Protein AF-A0AA41ALU1-F1 (afdb_monomer)

Sequence (475 aa):
MFINKVLGGDEISDINATGQFIKVMSCESSVRLRVFNDAELILDTEARAGFDVQTSKPFKLIQVVSETPQRIEFWVSEHKLTYDALSKKPSKAKSFLAEYYGGGQKILPFDSSQSKVKISPSFDCVYGGEGVDFDSGFNLAAGDVYIHESAAPLYIKSRIPKEYKLIAGAASIENETSTVISTAFSGLWVNGNYAYIKIKEFQNTKVFNLETAEIYNGFINDSMCIHEGVVTALTTSSSGFELTSFTDDMSQELSKVSFFTPDFKATKIVSAKGYVFVFGEDAESGASRLLKVEDNSLIDVDLGAISGAKVVRYVHYSEESEKFFAYTGSEMLICPFDFSSVQSMVVSDGLLDCLAIETSSYISFSTASRKALIINKATSQRYEPPFTKYYQGYVKDNQSILVNDDGVYESGDLIAYSKVADIDDIFSGDKTAGFFYGEDFVFLARDRNRFSLLKIPRQADLTPKGVVKVLKESY

Structure (mmCIF, N/CA/C/O backbone):
data_AF-A0AA41ALU1-F1
#
_entry.id   AF-A0AA41ALU1-F1
#
loop_
_atom_site.group_PDB
_atom_site.id
_atom_site.type_symbol
_atom_site.label_atom_id
_atom_site.label_alt_id
_atom_site.label_comp_id
_atom_site.label_asym_id
_atom_site.label_entity_id
_atom_site.label_seq_id
_atom_site.pdbx_PDB_ins_code
_atom_site.Cartn_x
_atom_site.Cartn_y
_atom_site.Cartn_z
_atom_site.occupancy
_atom_site.B_iso_or_equiv
_atom_site.auth_seq_id
_atom_site.auth_comp_id
_atom_site.auth_asym_id
_atom_site.auth_atom_id
_atom_site.pdbx_PDB_model_num
ATOM 1 N N . MET A 1 1 ? -17.863 -28.023 32.698 1.00 87.06 1 MET A N 1
ATOM 2 C CA . MET A 1 1 ? -16.994 -28.460 31.591 1.00 87.06 1 MET A CA 1
ATOM 3 C C . MET A 1 1 ? -17.405 -27.708 30.343 1.00 87.06 1 MET A C 1
ATOM 5 O O . MET A 1 1 ? -18.575 -27.757 29.983 1.00 87.06 1 MET A O 1
ATOM 9 N N . PHE A 1 2 ? -16.465 -26.998 29.724 1.00 89.94 2 PHE A N 1
ATOM 10 C CA . PHE A 1 2 ? -16.671 -26.383 28.415 1.00 89.94 2 PHE A CA 1
ATOM 11 C C . PHE A 1 2 ? -16.334 -27.397 27.322 1.00 89.94 2 PHE A C 1
ATOM 13 O O . PHE A 1 2 ? -15.322 -28.093 27.429 1.00 89.94 2 PHE A O 1
ATOM 20 N N . ILE A 1 3 ? -17.187 -27.502 26.307 1.00 91.94 3 ILE A N 1
ATOM 21 C CA . ILE A 1 3 ? -17.075 -28.491 25.236 1.00 91.94 3 ILE A CA 1
ATOM 22 C C . ILE A 1 3 ? -17.222 -27.765 23.904 1.00 91.94 3 ILE A C 1
ATOM 24 O O . ILE A 1 3 ? -18.205 -27.062 23.693 1.00 91.94 3 ILE A O 1
ATOM 28 N N . ASN A 1 4 ? -16.249 -27.960 23.015 1.00 93.75 4 ASN A N 1
ATOM 29 C CA . ASN A 1 4 ? -16.260 -27.441 21.653 1.00 93.75 4 ASN A CA 1
ATOM 30 C C . ASN A 1 4 ? -16.227 -28.620 20.684 1.00 93.75 4 ASN A C 1
ATOM 32 O O . ASN A 1 4 ? -15.365 -29.494 20.812 1.00 93.75 4 ASN A O 1
ATOM 36 N N . LYS A 1 5 ? -17.171 -28.667 19.748 1.00 91.62 5 LYS A N 1
ATOM 37 C CA . LYS A 1 5 ? -17.275 -29.763 18.787 1.00 91.62 5 LYS A CA 1
ATOM 38 C C . LYS A 1 5 ? -17.622 -29.207 17.410 1.00 91.62 5 LYS A C 1
ATOM 40 O O . LYS A 1 5 ? -18.387 -28.258 17.283 1.00 91.62 5 LYS A O 1
ATOM 45 N N . VAL A 1 6 ? -17.041 -29.807 16.380 1.00 92.69 6 VAL A N 1
ATOM 46 C CA . VAL A 1 6 ? -17.445 -29.601 14.988 1.00 92.69 6 VAL A CA 1
ATOM 47 C C . VAL A 1 6 ? -18.290 -30.804 14.598 1.00 92.69 6 VAL A C 1
ATOM 49 O O . VAL A 1 6 ? -17.855 -31.937 14.815 1.00 92.69 6 VAL A O 1
ATOM 52 N N . LEU A 1 7 ? -19.496 -30.557 14.096 1.00 90.75 7 LEU A N 1
ATOM 53 C CA . LEU A 1 7 ? -20.401 -31.595 13.607 1.00 90.75 7 LEU A CA 1
ATOM 54 C C . LEU A 1 7 ? -20.382 -31.623 12.083 1.00 90.75 7 LEU A C 1
ATOM 56 O O . LEU A 1 7 ? -20.476 -30.566 11.455 1.00 90.75 7 LEU A O 1
ATOM 60 N N . GLY A 1 8 ? -20.315 -32.821 11.502 1.00 84.62 8 GLY A N 1
ATOM 61 C CA . GLY A 1 8 ? -20.790 -33.053 10.143 1.00 84.62 8 GLY A CA 1
ATOM 62 C C . GLY A 1 8 ? -22.321 -32.989 10.086 1.00 84.62 8 GLY A C 1
ATOM 63 O O . GLY A 1 8 ? -22.997 -33.231 11.087 1.00 84.62 8 GLY A O 1
ATOM 64 N N . GLY A 1 9 ? -22.877 -32.641 8.924 1.00 86.75 9 GLY A N 1
ATOM 65 C CA . GLY A 1 9 ? -24.324 -32.730 8.701 1.00 86.75 9 GLY A CA 1
ATOM 66 C C . GLY A 1 9 ? -24.803 -34.177 8.850 1.00 86.75 9 GLY A C 1
ATOM 67 O O . GLY A 1 9 ? -24.145 -35.096 8.365 1.00 86.75 9 GLY A O 1
ATOM 68 N N . ASP A 1 10 ? -25.908 -34.364 9.565 1.00 88.25 10 ASP A N 1
ATOM 69 C CA . ASP A 1 10 ? -26.536 -35.635 9.944 1.00 88.25 10 ASP A CA 1
ATOM 70 C C . ASP A 1 10 ? -25.642 -36.620 10.725 1.00 88.25 10 ASP A C 1
ATOM 72 O O . ASP A 1 10 ? -26.010 -37.778 10.943 1.00 88.25 10 ASP A O 1
ATOM 76 N N . GLU A 1 11 ? -24.480 -36.173 11.208 1.00 88.94 11 GLU A N 1
ATOM 77 C CA . GLU A 1 11 ? -23.576 -36.995 12.007 1.00 88.94 11 GLU A CA 1
ATOM 78 C C . GLU A 1 11 ? -24.002 -37.002 13.482 1.00 88.94 11 GLU A C 1
ATOM 80 O O . GLU A 1 11 ? -24.252 -35.957 14.091 1.00 88.94 11 GLU A O 1
ATOM 85 N N . ILE A 1 12 ? -24.056 -38.195 14.081 1.00 92.56 12 ILE A N 1
ATOM 86 C CA . ILE A 1 12 ? -24.274 -38.347 15.521 1.00 92.56 12 ILE A CA 1
ATOM 87 C C . ILE A 1 12 ? -22.924 -38.254 16.225 1.00 92.56 12 ILE A C 1
ATOM 89 O O . ILE A 1 12 ? -22.074 -39.129 16.069 1.00 92.56 12 ILE A O 1
ATOM 93 N N . SER A 1 13 ? -22.746 -37.220 17.046 1.00 93.56 13 SER A N 1
ATOM 94 C CA . SER A 1 13 ? -21.573 -37.093 17.907 1.00 93.56 13 SER A CA 1
ATOM 95 C C . SER A 1 13 ? -21.919 -37.405 19.357 1.00 93.56 13 SER A C 1
ATOM 97 O O . SER A 1 13 ? -22.680 -36.675 19.996 1.00 93.56 13 SER A O 1
ATOM 99 N N . ASP A 1 14 ? -21.237 -38.406 19.905 1.00 94.50 14 ASP A N 1
ATOM 100 C CA . ASP A 1 14 ? -21.291 -38.764 21.320 1.00 94.50 14 ASP A CA 1
ATOM 101 C C . ASP A 1 14 ? -20.280 -37.950 22.141 1.00 94.50 14 ASP A C 1
ATOM 103 O O . ASP A 1 14 ? -19.116 -37.771 21.762 1.00 94.50 14 ASP A O 1
ATOM 107 N N . ILE A 1 15 ? -20.733 -37.442 23.285 1.00 93.75 15 ILE A N 1
ATOM 108 C CA . ILE A 1 15 ? -19.958 -36.615 24.207 1.00 93.75 15 ILE A CA 1
ATOM 109 C C . ILE A 1 15 ? -20.116 -37.190 25.616 1.00 93.75 15 ILE A C 1
ATOM 111 O O . ILE A 1 15 ? -21.162 -37.048 26.252 1.00 93.75 15 ILE A O 1
ATOM 115 N N . ASN A 1 16 ? -19.054 -37.820 26.118 1.00 93.69 16 ASN A N 1
ATOM 116 C CA . ASN A 1 16 ? -18.999 -38.336 27.485 1.00 93.69 16 ASN A CA 1
ATOM 117 C C . ASN A 1 16 ? -18.791 -37.176 28.465 1.00 93.69 16 ASN A C 1
ATOM 119 O O . ASN A 1 16 ? -17.679 -36.663 28.603 1.00 93.69 16 ASN A O 1
ATOM 123 N N . ALA A 1 17 ? -19.865 -36.751 29.126 1.00 91.94 17 ALA A N 1
ATOM 124 C CA . ALA A 1 17 ? -19.844 -35.664 30.093 1.00 91.94 17 ALA A CA 1
ATOM 125 C C . ALA A 1 17 ? -20.865 -35.921 31.204 1.00 91.94 17 ALA A C 1
ATOM 127 O O . ALA A 1 17 ? -22.029 -36.213 30.933 1.00 91.94 17 ALA A O 1
ATOM 128 N N . THR A 1 18 ? -20.429 -35.764 32.452 1.00 93.25 18 THR A N 1
ATOM 129 C CA . THR A 1 18 ? -21.299 -35.883 33.624 1.00 93.25 18 THR A CA 1
ATOM 130 C C . THR A 1 18 ? -21.861 -34.520 34.006 1.00 93.25 18 THR A C 1
ATOM 132 O O . THR A 1 18 ? -21.121 -33.536 34.093 1.00 93.25 18 THR A O 1
ATOM 135 N N . GLY A 1 19 ? -23.167 -34.446 34.246 1.00 94.19 19 GLY A N 1
ATOM 136 C CA . GLY A 1 19 ? -23.813 -33.218 34.693 1.00 94.19 19 GLY A CA 1
ATOM 137 C C . GLY A 1 19 ? -25.306 -33.385 34.938 1.00 94.19 19 GLY A C 1
ATOM 138 O O . GLY A 1 19 ? -25.859 -34.469 34.805 1.00 94.19 19 GLY A O 1
ATOM 139 N N . GLN A 1 20 ? -25.962 -32.290 35.303 1.00 95.19 20 GLN A N 1
ATOM 140 C CA . GLN A 1 20 ? -27.424 -32.174 35.362 1.00 95.19 20 GLN A CA 1
ATOM 141 C C . GLN A 1 20 ? -27.928 -30.974 34.537 1.00 95.19 20 GLN A C 1
ATOM 143 O O . GLN A 1 20 ? -29.106 -30.903 34.172 1.00 95.19 20 GLN A O 1
ATOM 148 N N . PHE A 1 21 ? -27.019 -30.062 34.189 1.00 94.19 21 PHE A N 1
ATOM 149 C CA . PHE A 1 21 ? -27.279 -28.834 33.456 1.00 94.19 21 PHE A CA 1
ATOM 150 C C . PHE A 1 21 ? -26.459 -28.795 32.171 1.00 94.19 21 PHE A C 1
ATOM 152 O O . PHE A 1 21 ? -25.265 -29.112 32.180 1.00 94.19 21 PHE A O 1
ATOM 159 N N . ILE A 1 22 ? -27.099 -28.365 31.088 1.00 93.69 22 ILE A N 1
ATOM 160 C CA . ILE A 1 22 ? -26.480 -28.145 29.781 1.00 93.69 22 ILE A CA 1
ATOM 161 C C . ILE A 1 22 ? -26.872 -26.746 29.319 1.00 93.69 22 ILE A C 1
ATOM 163 O O . ILE A 1 22 ? -28.055 -26.425 29.266 1.00 93.69 22 ILE A O 1
ATOM 167 N N . LYS A 1 23 ? -25.887 -25.924 28.967 1.00 92.75 23 LYS A N 1
ATOM 168 C CA . LYS A 1 23 ? -26.090 -24.626 28.325 1.00 92.75 23 LYS A CA 1
ATOM 169 C C . LYS A 1 23 ? -25.475 -24.653 26.941 1.00 92.75 23 LYS A C 1
ATOM 171 O O . LYS A 1 23 ? -24.273 -24.885 26.815 1.00 92.75 23 LYS A O 1
ATOM 176 N N . VAL A 1 24 ? -26.277 -24.401 25.915 1.00 91.12 24 VAL A N 1
ATOM 177 C CA . VAL A 1 24 ? -25.780 -24.217 24.550 1.00 91.12 24 VAL A CA 1
ATOM 178 C C . VAL A 1 24 ? -25.319 -22.771 24.424 1.00 91.12 24 VAL A C 1
ATOM 180 O O . VAL A 1 24 ? -26.129 -21.850 24.454 1.00 91.12 24 VAL A O 1
ATOM 183 N N . MET A 1 25 ? -24.008 -22.559 24.348 1.00 88.56 25 MET A N 1
ATOM 184 C CA . MET A 1 25 ? -23.408 -21.223 24.308 1.00 88.56 25 MET A CA 1
ATOM 185 C C . MET A 1 25 ? -23.473 -20.640 22.900 1.00 88.56 25 MET A C 1
ATOM 187 O O . MET A 1 25 ? -23.880 -19.494 22.726 1.00 88.56 25 MET A O 1
ATOM 191 N N . SER A 1 26 ? -23.100 -21.445 21.908 1.00 90.12 26 SER A N 1
ATOM 192 C CA . SER A 1 26 ? -23.048 -21.050 20.505 1.00 90.12 26 SER A CA 1
ATOM 193 C C . SER A 1 26 ? -23.346 -22.245 19.607 1.00 90.12 26 SER A C 1
ATOM 195 O O . SER A 1 26 ? -22.894 -23.360 19.877 1.00 90.12 26 SER A O 1
ATOM 197 N N . CYS A 1 27 ? -24.120 -21.997 18.559 1.00 88.00 27 CYS A N 1
ATOM 198 C CA . CYS A 1 27 ? -24.337 -22.874 17.417 1.00 88.00 27 CYS A CA 1
ATOM 199 C C . CYS A 1 27 ? -24.864 -22.009 16.261 1.00 88.00 27 CYS A C 1
ATOM 201 O O . CYS A 1 27 ? -25.543 -21.004 16.494 1.00 88.00 27 CYS A O 1
ATOM 203 N N . GLU A 1 28 ? -24.521 -22.362 15.028 1.00 86.56 28 GLU A N 1
ATOM 204 C CA . GLU A 1 28 ? -24.913 -21.623 13.821 1.00 86.56 28 GLU A CA 1
ATOM 205 C C . GLU A 1 28 ? -26.389 -21.874 13.459 1.00 86.56 28 GLU A C 1
ATOM 207 O O . GLU A 1 28 ? -27.081 -20.974 12.982 1.00 86.56 28 GLU A O 1
ATOM 212 N N . SER A 1 29 ? -26.895 -23.078 13.741 1.00 88.81 29 SER A N 1
ATOM 213 C CA . SER A 1 29 ? -28.288 -23.496 13.535 1.00 88.81 29 SER A CA 1
ATOM 214 C C . SER A 1 29 ? -28.804 -24.330 14.720 1.00 88.81 29 SER A C 1
ATOM 216 O O . SER A 1 29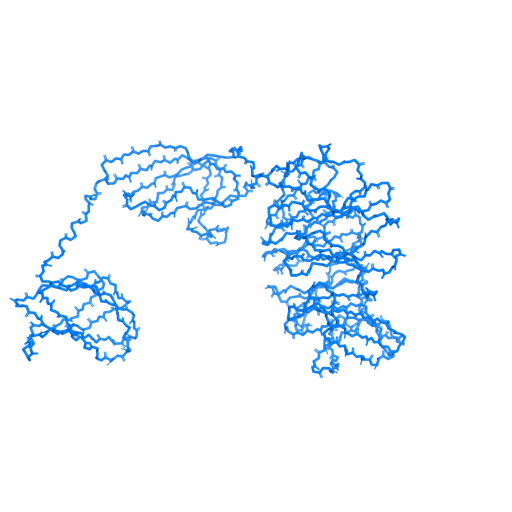 ? -28.169 -24.393 15.772 1.00 88.81 29 SER A O 1
ATOM 218 N N . SER A 1 30 ? -29.991 -24.931 14.619 1.00 91.81 30 SER A N 1
ATOM 219 C CA . SER A 1 30 ? -30.522 -25.822 15.658 1.00 91.81 30 SER A CA 1
ATOM 220 C C . SER A 1 30 ? -29.787 -27.161 15.705 1.00 91.81 30 SER A C 1
ATOM 222 O O . SER A 1 30 ? -29.365 -27.695 14.683 1.00 91.81 30 SER A O 1
ATOM 224 N N . VAL A 1 31 ? -29.688 -27.737 16.901 1.00 94.25 31 VAL A N 1
ATOM 225 C CA . VAL A 1 31 ? -29.164 -29.090 17.113 1.00 94.25 31 VAL A CA 1
ATOM 226 C C . VAL A 1 31 ? -30.166 -29.943 17.869 1.00 94.25 31 VAL A C 1
ATOM 228 O O . VAL A 1 31 ? -30.827 -29.469 18.795 1.00 94.25 31 VAL A O 1
ATOM 231 N N . ARG A 1 32 ? -30.263 -31.223 17.517 1.00 96.25 32 ARG A N 1
ATOM 232 C CA . ARG A 1 32 ? -30.999 -32.206 18.308 1.00 96.25 32 ARG A CA 1
ATOM 233 C C . ARG A 1 32 ? -30.085 -32.758 19.391 1.00 96.25 32 ARG A C 1
ATOM 235 O O . ARG A 1 32 ? -29.044 -33.343 19.102 1.00 96.25 32 ARG A O 1
ATOM 242 N N . LEU A 1 33 ? -30.493 -32.569 20.635 1.00 96.50 33 LEU A N 1
ATOM 243 C CA . LEU A 1 33 ? -29.758 -32.938 21.829 1.00 96.50 33 LEU A CA 1
ATOM 244 C C . LEU A 1 33 ? -30.483 -34.083 22.539 1.00 96.50 33 LEU A C 1
ATOM 246 O O . LEU A 1 33 ? -31.617 -33.926 22.998 1.00 96.50 33 LEU A O 1
ATOM 250 N N . ARG A 1 34 ? -29.805 -35.225 22.656 1.00 96.94 34 ARG A N 1
ATOM 251 C CA . ARG A 1 34 ? -30.262 -36.377 23.437 1.00 96.94 34 ARG A CA 1
ATOM 252 C C . ARG A 1 34 ? -29.330 -36.612 24.608 1.00 96.94 34 ARG A C 1
ATOM 254 O O . ARG A 1 34 ? -28.116 -36.588 24.451 1.00 96.94 34 ARG A O 1
ATOM 261 N N . VAL A 1 35 ? -29.884 -36.838 25.786 1.00 97.00 35 VAL A N 1
ATOM 262 C CA . VAL A 1 35 ? -29.116 -36.930 27.030 1.00 97.00 35 VAL A CA 1
ATOM 263 C C . VAL A 1 35 ? -29.432 -38.243 27.719 1.00 97.00 35 VAL A C 1
ATOM 265 O O . VAL A 1 35 ? -30.605 -38.573 27.892 1.00 97.00 35 VAL A O 1
ATOM 268 N N . PHE A 1 36 ? -28.397 -38.968 28.138 1.00 96.81 36 PHE A N 1
ATOM 269 C CA . PHE A 1 36 ? -28.516 -40.312 28.691 1.00 96.81 36 PHE A CA 1
ATOM 270 C C . PHE A 1 36 ? -27.805 -40.448 30.038 1.00 96.81 36 PHE A C 1
ATOM 272 O O . PHE A 1 36 ? -26.725 -39.890 30.264 1.00 96.81 36 PHE A O 1
ATOM 279 N N . ASN A 1 37 ? -28.383 -41.261 30.916 1.00 96.12 37 ASN A N 1
ATOM 280 C CA . ASN A 1 37 ? -27.683 -41.827 32.064 1.00 96.12 37 ASN A CA 1
ATOM 281 C C . ASN A 1 37 ? -27.559 -43.329 31.849 1.00 96.12 37 ASN A C 1
ATOM 283 O O . ASN A 1 37 ? -28.554 -44.054 31.873 1.00 96.12 37 ASN A O 1
ATOM 287 N N . ASP A 1 38 ? -26.333 -43.774 31.593 1.00 91.25 38 ASP A N 1
ATOM 288 C CA . ASP A 1 38 ? -26.050 -45.118 31.102 1.00 91.25 38 ASP A CA 1
ATOM 289 C C . ASP A 1 38 ? -26.865 -45.407 29.820 1.00 91.25 38 ASP A C 1
ATOM 291 O O . ASP A 1 38 ? -26.597 -44.792 28.791 1.00 91.25 38 ASP A O 1
ATOM 295 N N . ALA A 1 39 ? -27.872 -46.286 29.866 1.00 91.88 39 ALA A N 1
ATOM 296 C CA . ALA A 1 39 ? -28.736 -46.603 28.719 1.00 91.88 39 ALA A CA 1
ATOM 297 C C . ALA A 1 39 ? -30.119 -45.912 28.755 1.00 91.88 39 ALA A C 1
ATOM 299 O O . ALA A 1 39 ? -30.903 -46.056 27.816 1.00 91.88 39 ALA A O 1
ATOM 300 N N . GLU A 1 40 ? -30.453 -45.183 29.827 1.00 95.62 40 GLU A N 1
ATOM 301 C CA . GLU A 1 40 ? -31.743 -44.494 29.980 1.00 95.62 40 GLU A CA 1
ATOM 302 C C . GLU A 1 40 ? -31.693 -43.128 29.279 1.00 95.62 40 GLU A C 1
ATOM 304 O O . GLU A 1 40 ? -30.900 -42.265 29.658 1.00 95.62 40 GLU A O 1
ATOM 309 N N . LEU A 1 41 ? -32.558 -42.912 28.280 1.00 96.25 41 LEU A N 1
ATOM 310 C CA . LEU A 1 41 ? -32.772 -41.595 27.673 1.00 96.25 41 LEU A CA 1
ATOM 311 C C . LEU A 1 41 ? -33.521 -40.693 28.664 1.00 96.25 41 LEU A C 1
ATOM 313 O O . LEU A 1 41 ? -34.679 -40.945 28.989 1.00 96.25 41 LEU A O 1
ATOM 317 N N . ILE A 1 42 ? -32.864 -39.628 29.117 1.00 96.31 42 ILE A N 1
ATOM 318 C CA . ILE A 1 42 ? -33.417 -38.656 30.071 1.00 96.31 42 ILE A CA 1
ATOM 319 C C . ILE A 1 42 ? -34.114 -37.501 29.348 1.00 96.31 42 ILE A C 1
ATOM 321 O O . ILE A 1 42 ? -35.118 -36.981 29.836 1.00 96.31 42 ILE A O 1
ATOM 325 N N . LEU A 1 43 ? -33.573 -37.071 28.207 1.00 96.06 43 LEU A N 1
ATOM 326 C CA . LEU A 1 43 ? -34.074 -35.924 27.453 1.00 96.06 43 LEU A CA 1
ATOM 327 C C . LEU A 1 43 ? -33.800 -36.101 25.959 1.00 96.06 43 LEU A C 1
ATOM 329 O O . LEU A 1 43 ? -32.701 -36.503 25.593 1.00 96.06 43 LEU A O 1
ATOM 333 N N . ASP A 1 44 ? -34.764 -35.734 25.117 1.00 96.75 44 ASP A N 1
ATOM 334 C CA . ASP A 1 44 ? -34.606 -35.545 23.669 1.00 96.75 44 ASP A CA 1
ATOM 335 C C . ASP A 1 44 ? -35.288 -34.224 23.295 1.00 96.75 44 ASP A C 1
ATOM 337 O O . ASP A 1 44 ? -36.497 -34.077 23.484 1.00 96.75 44 ASP A O 1
ATOM 341 N N . THR A 1 45 ? -34.512 -33.238 22.846 1.00 95.88 45 THR A N 1
ATOM 342 C CA . THR A 1 45 ? -35.017 -31.906 22.494 1.00 95.88 45 THR A CA 1
ATOM 343 C C . THR A 1 45 ? -34.230 -31.304 21.342 1.00 95.88 45 THR A C 1
ATOM 345 O O . THR A 1 45 ? -33.059 -31.611 21.137 1.00 95.88 45 THR A O 1
ATOM 348 N N . GLU A 1 46 ? -34.853 -30.383 20.618 1.00 95.69 46 GLU A N 1
ATOM 349 C CA . GLU A 1 46 ? -34.139 -29.438 19.765 1.00 95.69 46 GLU A CA 1
ATOM 350 C C . GLU A 1 46 ? -33.640 -28.264 20.627 1.00 95.69 46 GLU A C 1
ATOM 352 O O . GLU A 1 46 ? -34.364 -27.786 21.504 1.00 95.69 46 GLU A O 1
ATOM 357 N N . ALA A 1 47 ? -32.399 -27.825 20.417 1.00 92.44 47 ALA A N 1
ATOM 358 C CA . ALA A 1 47 ? -31.755 -26.739 21.149 1.00 92.44 47 ALA A CA 1
ATOM 359 C C . ALA A 1 47 ? -31.079 -25.747 20.186 1.00 92.44 47 ALA A C 1
ATOM 361 O O . ALA A 1 47 ? -30.655 -26.109 19.089 1.00 92.44 47 ALA A O 1
ATOM 362 N N . ARG A 1 48 ? -30.981 -24.479 20.606 1.00 91.75 48 ARG A N 1
ATOM 363 C CA . ARG A 1 48 ? -30.351 -23.372 19.861 1.00 91.75 48 ARG A CA 1
ATOM 364 C C . ARG A 1 48 ? -29.396 -22.591 20.765 1.00 91.75 48 ARG A C 1
ATOM 366 O O . ARG A 1 48 ? -29.382 -22.803 21.977 1.00 91.75 48 ARG A O 1
ATOM 373 N N . ALA A 1 49 ? -28.620 -21.672 20.198 1.00 86.06 49 ALA A N 1
ATOM 374 C CA . ALA A 1 49 ? -27.705 -20.832 20.963 1.00 86.06 49 ALA A CA 1
ATOM 375 C C . ALA A 1 49 ? -28.456 -20.060 22.065 1.00 86.06 49 ALA A C 1
ATOM 377 O O . ALA A 1 49 ? -29.534 -19.509 21.838 1.00 86.06 49 ALA A O 1
ATOM 378 N N . GLY A 1 50 ? -27.895 -20.051 23.274 1.00 82.00 50 GLY A N 1
ATOM 379 C CA . GLY A 1 50 ? -28.494 -19.460 24.470 1.00 82.00 50 GLY A CA 1
ATOM 380 C C . GLY A 1 50 ? -29.476 -20.362 25.226 1.00 82.00 50 GLY A C 1
ATOM 381 O O . GLY A 1 50 ? -29.996 -19.934 26.256 1.00 82.00 50 GLY A O 1
ATOM 382 N N . PHE A 1 51 ? -29.737 -21.586 24.759 1.00 86.19 51 PHE A N 1
ATOM 383 C CA . PHE A 1 51 ? -30.682 -22.500 25.403 1.00 86.19 51 PHE A CA 1
ATOM 384 C C . PHE A 1 51 ? -30.086 -23.144 26.666 1.00 86.19 51 PHE A C 1
ATOM 386 O O . PHE A 1 51 ? -28.977 -23.680 26.637 1.00 86.19 51 PHE A O 1
ATOM 393 N N . ASP A 1 52 ? -30.839 -23.107 27.768 1.00 89.69 52 ASP A N 1
ATOM 394 C CA . ASP A 1 52 ? -30.474 -23.689 29.063 1.00 89.69 52 ASP A CA 1
ATOM 395 C C . ASP A 1 52 ? -31.391 -24.877 29.378 1.00 89.69 52 ASP A C 1
ATOM 397 O O . ASP A 1 52 ? -32.613 -24.745 29.464 1.00 89.69 52 ASP A O 1
ATOM 401 N N . VAL A 1 53 ? -30.790 -26.042 29.589 1.00 89.25 53 VAL A N 1
ATOM 402 C CA . VAL A 1 53 ? -31.475 -27.306 29.841 1.00 89.25 53 VAL A CA 1
ATOM 403 C C . VAL A 1 53 ? -31.110 -27.812 31.228 1.00 89.25 53 VAL A C 1
ATOM 405 O O . VAL A 1 53 ? -29.937 -27.984 31.561 1.00 89.25 53 VAL A O 1
ATOM 408 N N . GLN A 1 54 ? -32.134 -28.106 32.025 1.00 92.88 54 GLN A N 1
ATOM 409 C CA . GLN A 1 54 ? -32.003 -28.822 33.287 1.00 92.88 54 GLN A CA 1
ATOM 410 C C . GLN A 1 54 ? -32.693 -30.178 33.164 1.00 92.88 54 GLN A C 1
ATOM 412 O O . GLN A 1 54 ? -33.871 -30.263 32.824 1.00 92.88 54 GLN A O 1
ATOM 417 N N . THR A 1 55 ? -31.953 -31.235 33.468 1.00 93.50 55 THR A N 1
ATOM 418 C CA . THR A 1 55 ? -32.466 -32.608 33.460 1.00 93.50 55 THR A CA 1
ATOM 419 C C . THR A 1 55 ? -33.026 -32.999 34.830 1.00 93.50 55 THR A C 1
ATOM 421 O O . THR A 1 55 ? -32.626 -32.470 35.873 1.00 93.50 55 THR A O 1
ATOM 424 N N . SER A 1 56 ? -33.977 -33.935 34.842 1.00 90.56 56 SER A N 1
ATOM 425 C CA . SER A 1 56 ? -34.614 -34.428 36.073 1.00 90.56 56 SER A CA 1
ATOM 426 C C . SER A 1 56 ? -33.687 -35.303 36.928 1.00 90.56 56 SER A C 1
ATOM 428 O O . SER A 1 56 ? -33.893 -35.409 38.135 1.00 90.56 56 SER A O 1
ATOM 430 N N . LYS A 1 57 ? -32.655 -35.898 36.318 1.00 93.62 57 LYS A N 1
ATOM 431 C CA . LYS A 1 57 ? -31.619 -36.730 36.947 1.00 93.62 57 LYS A CA 1
ATOM 432 C C . LYS A 1 57 ? -30.251 -36.401 36.331 1.00 93.62 57 LYS A C 1
ATOM 434 O O . LYS A 1 57 ? -30.228 -35.978 35.177 1.00 93.62 57 LYS A O 1
ATOM 439 N N . PRO A 1 58 ? -29.129 -36.640 37.034 1.00 94.81 58 PRO A N 1
ATOM 440 C CA . PRO A 1 58 ? -27.802 -36.546 36.434 1.00 94.81 58 PRO A CA 1
ATOM 441 C C . PRO A 1 58 ? -27.654 -37.465 35.215 1.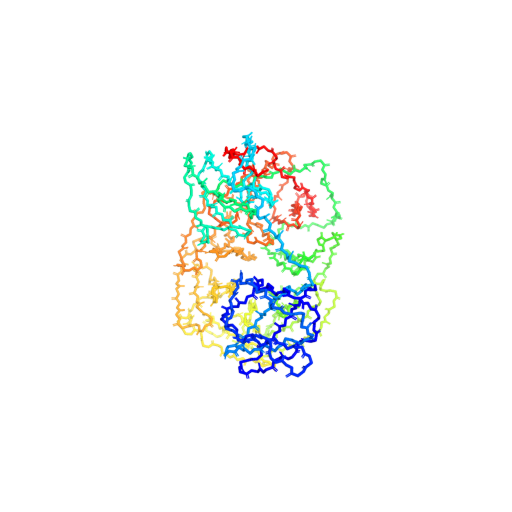00 94.81 58 PRO A C 1
ATOM 443 O O . PRO A 1 58 ? -28.218 -38.559 35.183 1.00 94.81 58 PRO A O 1
ATOM 446 N N . PHE A 1 59 ? -26.864 -37.030 34.243 1.00 96.25 59 PHE A N 1
ATOM 447 C CA . PHE A 1 59 ? -26.533 -37.750 33.019 1.00 96.25 59 PHE A CA 1
ATOM 448 C C . PHE A 1 59 ? -25.026 -37.989 32.910 1.00 96.25 59 PHE A C 1
ATOM 450 O O . PHE A 1 59 ? -24.245 -37.359 33.625 1.00 96.25 59 PHE A O 1
ATOM 457 N N . LYS A 1 60 ? -24.626 -38.893 32.009 1.00 96.00 60 LYS A N 1
ATOM 458 C CA . LYS A 1 60 ? -23.216 -39.233 31.721 1.00 96.00 60 LYS A CA 1
ATOM 459 C C . LYS A 1 60 ? -22.848 -39.125 30.238 1.00 96.00 60 LYS A C 1
ATOM 461 O O . LYS A 1 60 ? -21.665 -39.125 29.901 1.00 96.00 60 LYS A O 1
ATOM 466 N N . LEU A 1 61 ? -23.846 -39.051 29.357 1.00 96.19 61 LEU A N 1
ATOM 467 C CA . LEU A 1 61 ? -23.665 -39.006 27.910 1.00 96.19 61 LEU A CA 1
ATOM 468 C C . LEU A 1 61 ? -24.619 -37.987 27.286 1.00 96.19 61 LEU A C 1
ATOM 470 O O . LEU A 1 61 ? -25.799 -37.921 27.635 1.00 96.19 61 LEU A O 1
ATOM 474 N N . ILE A 1 62 ? -24.100 -37.227 26.328 1.00 96.19 62 ILE A N 1
ATOM 475 C CA . ILE A 1 62 ? -24.870 -36.345 25.454 1.00 96.19 62 ILE A CA 1
ATOM 476 C C . ILE A 1 62 ? -24.613 -36.795 24.016 1.00 96.19 62 ILE A C 1
ATOM 478 O O . ILE A 1 62 ? -23.460 -36.928 23.615 1.00 96.19 62 ILE A O 1
ATOM 482 N N . GLN A 1 63 ? -25.672 -36.998 23.242 1.00 96.75 63 GLN A N 1
ATOM 483 C CA . GLN A 1 63 ? -25.603 -37.164 21.796 1.00 96.75 63 GLN A CA 1
ATOM 484 C C . GLN A 1 63 ? -26.123 -35.901 21.129 1.00 96.75 63 GLN A C 1
ATOM 486 O O . GLN A 1 63 ? -27.193 -35.395 21.487 1.00 96.75 63 GLN A O 1
ATOM 491 N N . VAL A 1 64 ? -25.371 -35.405 20.155 1.00 95.75 64 VAL A N 1
ATOM 492 C CA . VAL A 1 64 ? -25.749 -34.220 19.390 1.00 95.75 64 VAL A CA 1
ATOM 493 C C . VAL A 1 64 ? -25.780 -34.563 17.914 1.00 95.75 64 VAL A C 1
ATOM 495 O O . VAL A 1 64 ? -24.851 -35.188 17.404 1.00 95.75 64 VAL A O 1
ATOM 498 N N . VAL A 1 65 ? -26.853 -34.139 17.255 1.00 95.38 65 VAL A N 1
ATOM 499 C CA . VAL A 1 65 ? -27.054 -34.278 15.813 1.00 95.38 65 VAL A CA 1
ATOM 500 C C . VAL A 1 65 ? -27.437 -32.919 15.245 1.00 95.38 65 VAL A C 1
ATOM 502 O O . VAL A 1 65 ? -28.222 -32.188 15.852 1.00 95.38 65 VAL A O 1
ATOM 505 N N . SER A 1 66 ? -26.892 -32.583 14.084 1.00 94.00 66 SER A N 1
ATOM 506 C CA . SER A 1 66 ? -27.201 -31.356 13.356 1.00 94.00 66 SER A CA 1
ATOM 507 C C . SER A 1 66 ? -27.473 -31.688 11.899 1.00 94.00 66 SER A C 1
ATOM 509 O O . SER A 1 66 ? -26.708 -32.442 11.319 1.00 94.00 66 SER A O 1
ATOM 511 N N . GLU A 1 67 ? -28.499 -31.095 11.293 1.00 92.75 67 GLU A N 1
ATOM 512 C CA . GLU A 1 67 ? -28.775 -31.265 9.856 1.00 92.75 67 GLU A CA 1
ATOM 513 C C . GLU A 1 67 ? -27.691 -30.592 8.990 1.00 92.75 67 GLU A C 1
ATOM 515 O O . GLU A 1 67 ? -27.334 -31.075 7.920 1.00 92.75 67 GLU A O 1
ATOM 520 N N . THR A 1 68 ? -27.111 -29.484 9.467 1.00 90.69 68 THR A N 1
ATOM 521 C CA . THR A 1 68 ? -26.049 -28.747 8.765 1.00 90.69 68 THR A CA 1
ATOM 522 C C . THR A 1 68 ? -24.696 -28.920 9.454 1.00 90.69 68 THR A C 1
ATOM 524 O O . THR A 1 68 ? -24.654 -28.937 10.688 1.00 90.69 68 THR A O 1
ATOM 527 N N . PRO A 1 69 ? -23.573 -28.974 8.715 1.00 92.81 69 PRO A N 1
ATOM 528 C CA . PRO A 1 69 ? -22.255 -28.870 9.327 1.00 92.81 69 PRO A CA 1
ATOM 529 C C . PRO A 1 69 ? -22.133 -27.550 10.091 1.00 92.81 69 PRO A C 1
ATOM 531 O O . PRO A 1 69 ? -22.461 -26.502 9.540 1.00 92.81 69 PRO A O 1
ATOM 534 N N . GLN A 1 70 ? -21.706 -27.598 11.350 1.00 91.81 70 GLN A N 1
ATOM 535 C CA . GLN A 1 70 ? -21.546 -26.396 12.173 1.00 91.81 70 GLN A CA 1
ATOM 536 C C . GLN A 1 70 ? -20.614 -26.632 13.357 1.00 91.81 70 GLN A C 1
ATOM 538 O O . GLN A 1 70 ? -20.412 -27.766 13.815 1.00 91.81 70 GLN A O 1
ATOM 543 N N . ARG A 1 71 ? -20.079 -25.536 13.895 1.00 92.75 71 ARG A N 1
ATOM 544 C CA . ARG A 1 71 ? -19.389 -25.541 15.184 1.00 92.75 71 ARG A CA 1
ATOM 545 C C . ARG A 1 71 ? -20.377 -25.294 16.318 1.00 92.75 71 ARG A C 1
ATOM 547 O O . ARG A 1 71 ? -21.229 -24.413 16.246 1.00 92.75 71 ARG A O 1
ATOM 554 N N . ILE A 1 72 ? -20.224 -26.062 17.387 1.00 92.31 72 ILE A N 1
ATOM 555 C CA . ILE A 1 72 ? -21.083 -26.018 18.568 1.00 92.31 72 ILE A CA 1
ATOM 556 C C . ILE A 1 72 ? -20.248 -25.886 19.836 1.00 92.31 72 ILE A C 1
ATOM 558 O O . ILE A 1 72 ? -19.184 -26.496 19.988 1.00 92.31 72 ILE A O 1
ATOM 562 N N . GLU A 1 73 ? -20.761 -25.092 20.768 1.00 93.75 73 GLU A N 1
ATOM 563 C CA . GLU A 1 73 ? -20.139 -24.850 22.062 1.00 93.75 73 GLU A CA 1
ATOM 564 C C . GLU A 1 73 ? -21.161 -25.049 23.176 1.00 93.75 73 GLU A C 1
ATOM 566 O O . GLU A 1 73 ? -22.198 -24.381 23.214 1.00 93.75 73 GLU A O 1
ATOM 571 N N . PHE A 1 74 ? -20.857 -25.946 24.115 1.00 91.12 74 PHE A N 1
ATOM 572 C CA . PHE A 1 74 ? -21.701 -26.201 25.279 1.00 91.12 74 PHE A CA 1
ATOM 573 C C . PHE A 1 74 ? -20.946 -26.014 26.581 1.00 91.12 74 PHE A C 1
ATOM 575 O O . PHE A 1 74 ? -19.744 -26.267 26.685 1.00 91.12 74 PHE A O 1
ATOM 582 N N . TRP A 1 75 ? -21.708 -25.693 27.618 1.00 92.25 75 TRP A N 1
ATOM 583 C CA . TRP A 1 75 ? -21.290 -25.858 28.992 1.00 92.25 75 TRP A CA 1
ATOM 584 C C . TRP A 1 75 ? -22.119 -26.939 29.679 1.00 92.25 75 TRP A C 1
ATOM 586 O O . TRP A 1 75 ? -23.341 -26.845 29.756 1.00 92.25 75 TRP A O 1
ATOM 596 N N . VAL A 1 76 ? -21.444 -27.939 30.235 1.00 93.62 76 VAL A N 1
ATOM 597 C CA . VAL A 1 76 ? -22.050 -29.025 31.014 1.00 93.62 76 VAL A CA 1
ATOM 598 C C . VAL A 1 76 ? -21.643 -28.896 32.477 1.00 93.62 76 VAL A C 1
ATOM 600 O O . VAL A 1 76 ? -20.472 -28.649 32.770 1.00 93.62 76 VAL A O 1
ATOM 603 N N . SER A 1 77 ? -22.580 -29.041 33.411 1.00 92.31 77 SER A N 1
ATOM 604 C CA . SER A 1 77 ? -22.300 -28.877 34.842 1.00 92.31 77 SER A CA 1
ATOM 605 C C . SER A 1 77 ? -23.224 -29.715 35.721 1.00 92.31 77 SER A C 1
ATOM 607 O O . SER A 1 77 ? -24.389 -29.922 35.387 1.00 92.31 77 SER A O 1
ATOM 609 N N . GLU A 1 78 ? -22.731 -30.150 36.879 1.00 91.56 78 GLU A N 1
ATOM 610 C CA . GLU A 1 78 ? -23.556 -30.723 37.955 1.00 91.56 78 GLU A CA 1
ATOM 611 C C . GLU A 1 78 ? -24.392 -29.652 38.670 1.00 91.56 78 GLU A C 1
ATOM 613 O O . GLU A 1 78 ? -25.486 -29.931 39.152 1.00 91.56 78 GLU A O 1
ATOM 618 N N . HIS A 1 79 ? -23.915 -28.405 38.688 1.00 86.19 79 HIS A N 1
ATOM 619 C CA . HIS A 1 79 ? -24.601 -27.268 39.302 1.00 86.19 79 HIS A CA 1
ATOM 620 C C . HIS A 1 79 ? -25.086 -26.275 38.248 1.00 86.19 79 HIS A C 1
ATOM 622 O O . HIS A 1 79 ? -24.398 -26.036 37.250 1.00 86.19 79 HIS A O 1
ATOM 628 N N . LYS A 1 80 ? -26.253 -25.661 38.477 1.00 81.62 80 LYS A N 1
ATOM 629 C CA . LYS A 1 80 ? -26.812 -24.657 37.567 1.00 81.62 80 LYS A CA 1
ATOM 630 C C . LYS A 1 80 ? -25.848 -23.487 37.422 1.00 81.62 80 LYS A C 1
ATOM 632 O O . LYS A 1 80 ? -25.463 -22.875 38.414 1.00 81.62 80 LYS A O 1
ATOM 637 N N . LEU A 1 81 ? -25.524 -23.130 36.182 1.00 70.19 81 LEU A N 1
ATOM 638 C CA . LEU A 1 81 ? -24.855 -21.869 35.900 1.00 70.19 81 LEU A CA 1
ATOM 639 C C . LEU A 1 81 ? -25.891 -20.749 35.936 1.00 70.19 81 LEU A C 1
ATOM 641 O O . LEU A 1 81 ? -26.521 -20.415 34.936 1.00 70.19 81 LEU A O 1
ATOM 645 N N . THR A 1 82 ? -26.098 -20.172 37.112 1.00 60.12 82 THR A N 1
ATOM 646 C CA . THR A 1 82 ? -26.719 -18.853 37.226 1.00 60.12 82 THR A CA 1
ATOM 647 C C . THR A 1 82 ? -25.684 -17.819 36.809 1.00 60.12 82 THR A C 1
ATOM 649 O O . THR A 1 82 ? -24.981 -17.250 37.638 1.00 60.12 82 THR A O 1
ATOM 652 N N . TYR A 1 83 ? -25.552 -17.607 35.498 1.00 56.25 83 TYR A N 1
ATOM 653 C CA . TYR A 1 83 ? -25.058 -16.324 35.019 1.00 56.25 83 TYR A CA 1
ATOM 654 C C . TYR A 1 83 ? -26.214 -15.337 35.172 1.00 56.25 83 TYR A C 1
ATOM 656 O O . TYR A 1 83 ? -27.034 -15.182 34.267 1.00 56.25 83 TYR A O 1
ATOM 664 N N . ASP A 1 84 ? -26.323 -14.721 36.348 1.00 52.06 84 ASP A N 1
ATOM 665 C CA . ASP A 1 84 ? -27.091 -13.489 36.462 1.00 52.06 84 ASP A CA 1
ATOM 666 C C . ASP A 1 84 ? -26.328 -12.457 35.639 1.00 52.06 84 ASP A C 1
ATOM 668 O O . ASP A 1 84 ? -25.243 -12.018 36.026 1.00 52.06 84 ASP A O 1
ATOM 672 N N . ALA A 1 85 ? -26.856 -12.120 34.460 1.00 50.94 85 ALA A N 1
ATOM 673 C CA . ALA A 1 85 ? -26.371 -10.967 33.723 1.00 50.94 85 ALA A CA 1
ATOM 674 C C . ALA A 1 85 ? -26.346 -9.793 34.708 1.00 50.94 85 ALA A C 1
ATOM 676 O O . ALA A 1 85 ? -27.388 -9.439 35.270 1.00 50.94 85 ALA A O 1
ATOM 677 N N . LEU A 1 86 ? -25.147 -9.252 34.958 1.00 52.81 86 LEU A N 1
ATOM 678 C CA . LEU A 1 86 ? -24.954 -8.075 35.797 1.00 52.81 86 LEU A CA 1
ATOM 679 C C . LEU A 1 86 ? -26.014 -7.039 35.407 1.00 52.81 86 LEU A C 1
ATOM 681 O O . LEU A 1 86 ? -26.231 -6.803 34.220 1.00 52.81 86 LEU A O 1
ATOM 685 N N . SER A 1 87 ? -26.731 -6.531 36.417 1.00 52.44 87 SER A N 1
ATOM 686 C CA . SER A 1 87 ? -27.759 -5.484 36.345 1.00 52.44 87 SER A CA 1
ATOM 687 C C . SER A 1 87 ? -27.804 -4.759 34.995 1.00 52.44 87 SER A C 1
ATOM 689 O O . SER A 1 87 ? -26.893 -4.008 34.684 1.00 52.44 87 SER A O 1
ATOM 691 N N . LYS A 1 88 ? -28.901 -4.869 34.230 1.00 58.66 88 LYS A N 1
ATOM 692 C CA . LYS A 1 88 ? -29.098 -4.096 32.981 1.00 58.66 88 LYS A CA 1
ATOM 693 C C . LYS A 1 88 ? -29.106 -2.570 33.179 1.00 58.66 88 LYS A C 1
ATOM 695 O O . LYS A 1 88 ? -29.239 -1.835 32.204 1.00 58.66 88 LYS A O 1
ATOM 700 N N . LYS A 1 89 ? -29.035 -2.082 34.421 1.00 72.81 89 LYS A N 1
ATOM 701 C CA . LYS A 1 89 ? -29.002 -0.654 34.733 1.00 72.81 89 LYS A CA 1
ATOM 702 C C . LYS A 1 89 ? -27.554 -0.212 34.938 1.00 72.81 89 LYS A C 1
ATOM 704 O O . LYS A 1 89 ? -26.902 -0.789 35.811 1.00 72.81 89 LYS A O 1
ATOM 709 N N . PRO A 1 90 ? -27.073 0.802 34.201 1.00 76.50 90 PRO A N 1
ATOM 710 C CA . PRO A 1 90 ? -25.774 1.391 34.483 1.00 76.50 90 PRO A CA 1
ATOM 711 C C . PRO A 1 90 ? -25.759 1.967 35.901 1.00 76.50 90 PRO A C 1
ATOM 713 O O . PRO A 1 90 ? -26.668 2.708 36.283 1.00 76.50 90 PRO A O 1
ATOM 716 N N . SER A 1 91 ? -24.741 1.620 36.688 1.00 83.38 91 SER A N 1
ATOM 717 C CA . SER A 1 91 ? -24.529 2.185 38.026 1.00 83.38 91 SER A CA 1
ATOM 718 C C . SER A 1 91 ? -23.594 3.396 38.011 1.00 83.38 91 SER A C 1
ATOM 720 O O . SER A 1 91 ? -23.550 4.156 38.981 1.00 83.38 91 SER A O 1
ATOM 722 N N . LYS A 1 92 ? -22.850 3.596 36.913 1.00 86.88 92 LYS A N 1
ATOM 723 C CA . LYS A 1 92 ? -21.855 4.664 36.765 1.00 86.88 92 LYS A CA 1
ATOM 724 C C . LYS A 1 92 ? -21.984 5.349 35.413 1.00 86.88 92 LYS A C 1
ATOM 726 O O . LYS A 1 92 ? -22.142 4.692 34.388 1.00 86.88 92 LYS A O 1
ATOM 731 N N . ALA A 1 93 ? -21.826 6.669 35.415 1.00 92.31 93 ALA A N 1
ATOM 732 C CA . ALA A 1 93 ? -21.666 7.471 34.211 1.00 92.31 93 ALA A CA 1
ATOM 733 C C . ALA A 1 93 ? -20.357 8.265 34.295 1.00 92.31 93 ALA A C 1
ATOM 735 O O . ALA A 1 93 ? -20.042 8.847 35.335 1.00 92.31 93 ALA A O 1
ATOM 736 N N . LYS A 1 94 ? -19.589 8.287 33.204 1.00 95.12 94 LYS A N 1
ATOM 737 C CA . LYS A 1 94 ? -18.342 9.043 33.079 1.00 95.12 94 LY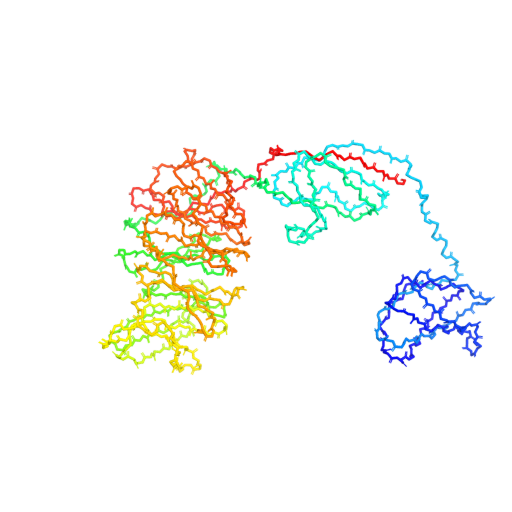S A CA 1
ATOM 738 C C . LYS A 1 94 ? -18.365 9.855 31.792 1.00 95.12 94 LYS A C 1
ATOM 740 O O . LYS A 1 94 ? -18.516 9.294 30.710 1.00 95.12 94 LYS A O 1
ATOM 745 N N . SER A 1 95 ? -18.143 11.157 31.922 1.00 96.12 95 SER A N 1
ATOM 746 C CA . SER A 1 95 ? -17.928 12.051 30.786 1.00 96.12 95 SER A CA 1
ATOM 747 C C . SER A 1 95 ? -16.446 12.363 30.640 1.00 96.12 95 SER A C 1
ATOM 749 O O . SER A 1 95 ? -15.776 12.639 31.635 1.00 96.12 95 SER A O 1
ATOM 751 N N . PHE A 1 96 ? -15.927 12.321 29.418 1.00 97.06 96 PHE A N 1
ATOM 752 C CA . PHE A 1 96 ? -14.559 12.735 29.109 1.00 97.06 96 PHE A CA 1
ATOM 753 C C . PHE A 1 96 ? -14.443 13.205 27.658 1.00 97.06 96 PHE A C 1
ATOM 755 O O . PHE A 1 96 ? -15.333 12.974 26.838 1.00 97.06 96 PHE A O 1
ATOM 762 N N . LEU A 1 97 ? -13.346 13.891 27.355 1.00 96.56 97 LEU A N 1
ATOM 763 C CA . LEU A 1 97 ? -12.958 14.217 25.990 1.00 96.56 97 LEU A CA 1
ATOM 764 C C . LEU A 1 97 ? -11.922 13.192 25.544 1.00 96.56 97 LEU A C 1
ATOM 766 O O . LEU A 1 97 ? -10.918 12.997 26.227 1.00 96.56 97 LEU A O 1
ATOM 770 N N . ALA A 1 98 ? -12.184 12.522 24.428 1.00 95.75 98 ALA A N 1
ATOM 771 C CA . ALA A 1 98 ? -11.166 11.761 23.726 1.00 95.75 98 ALA A CA 1
ATOM 772 C C . ALA A 1 98 ? -10.534 12.682 22.679 1.00 95.75 98 ALA A C 1
ATOM 774 O O . ALA A 1 98 ? -11.218 13.173 21.780 1.00 95.75 98 ALA A O 1
ATOM 775 N N . GLU A 1 99 ? -9.244 12.954 22.834 1.00 95.62 99 GLU A N 1
ATOM 776 C CA . GLU A 1 99 ? -8.468 13.729 21.869 1.00 95.62 99 GLU A CA 1
ATOM 777 C C . GLU A 1 99 ? -8.301 12.920 20.583 1.00 95.62 99 GLU A C 1
ATOM 779 O O . GLU A 1 99 ? -8.052 11.715 20.630 1.00 95.62 99 GLU A O 1
ATOM 784 N N . TYR A 1 100 ? -8.466 13.576 19.439 1.00 93.62 100 TYR A N 1
ATOM 785 C CA . TYR A 1 100 ? -8.289 12.981 18.123 1.00 93.62 100 TYR A CA 1
ATOM 786 C C . TYR A 1 100 ? -7.081 13.608 17.430 1.00 93.62 100 TYR A C 1
ATOM 788 O O . TYR A 1 100 ? -7.012 14.832 17.310 1.00 93.62 100 TYR A O 1
ATOM 796 N N . TYR A 1 101 ? -6.153 12.779 16.959 1.00 87.69 101 TYR A N 1
ATOM 797 C CA . TYR A 1 101 ? -4.872 13.211 16.385 1.00 87.69 101 TYR A CA 1
ATOM 798 C C . TYR A 1 101 ? -4.787 13.039 14.861 1.00 87.69 101 TYR A C 1
ATOM 800 O O . TYR A 1 101 ? -3.745 13.333 14.286 1.00 87.69 101 TYR A O 1
ATOM 808 N N . GLY A 1 102 ? -5.859 12.586 14.200 1.00 85.38 102 GLY A N 1
ATOM 809 C CA . GLY A 1 102 ? -5.909 12.410 12.744 1.00 85.38 102 GLY A CA 1
ATOM 810 C C . GLY A 1 102 ? -5.907 10.952 12.264 1.00 85.38 102 GLY A C 1
ATOM 811 O O . GLY A 1 102 ? -5.568 10.034 13.011 1.00 85.38 102 GLY A O 1
ATOM 812 N N . GLY A 1 103 ? -6.284 10.741 10.998 1.00 84.69 103 GLY A N 1
ATOM 813 C CA . GLY A 1 103 ? -6.356 9.424 10.357 1.00 84.69 103 GLY A CA 1
ATOM 814 C C . GLY A 1 103 ? -7.409 8.479 10.956 1.00 84.69 103 GLY A C 1
ATOM 815 O O . GLY A 1 103 ? -8.540 8.870 11.230 1.00 84.69 103 GLY A O 1
ATOM 816 N N . GLY A 1 104 ? -7.060 7.199 11.104 1.00 87.94 104 GLY A N 1
ATOM 817 C CA . GLY A 1 104 ? -7.869 6.217 11.832 1.00 87.94 104 GLY A CA 1
ATOM 818 C C . GLY A 1 104 ? -7.432 6.140 13.294 1.00 87.94 104 GLY A C 1
ATOM 819 O O . GLY A 1 104 ? -6.248 5.951 13.570 1.00 87.94 104 GLY A O 1
ATOM 820 N N . GLN A 1 105 ? -8.364 6.262 14.240 1.00 92.31 105 GLN A N 1
ATOM 821 C CA . GLN A 1 105 ? -8.052 6.247 15.668 1.00 92.31 105 GLN A CA 1
ATOM 822 C C . GLN A 1 105 ? -9.082 5.460 16.481 1.00 92.31 105 GLN A C 1
ATOM 824 O O . GLN A 1 105 ? -10.293 5.617 16.329 1.00 92.31 105 GLN A O 1
ATOM 829 N N . LYS A 1 106 ? -8.586 4.663 17.430 1.00 95.38 106 LYS A N 1
ATOM 830 C CA . LYS A 1 106 ? -9.408 4.054 18.478 1.00 95.38 106 LYS A CA 1
ATOM 831 C C . LYS A 1 106 ? -9.838 5.115 19.492 1.00 95.38 106 LYS A C 1
ATOM 833 O O . LYS A 1 106 ? -8.995 5.731 20.141 1.00 95.38 106 LYS A O 1
ATOM 838 N N . ILE A 1 107 ? -11.143 5.287 19.660 1.00 95.50 107 ILE A N 1
ATOM 839 C CA . ILE A 1 107 ? -11.741 6.224 20.623 1.00 95.50 107 ILE A CA 1
ATOM 840 C C . ILE A 1 107 ? -12.104 5.521 21.924 1.00 95.50 107 ILE A C 1
ATOM 842 O O . ILE A 1 107 ? -11.947 6.094 23.002 1.00 95.50 107 ILE A O 1
ATOM 846 N N . LEU A 1 108 ? -12.556 4.268 21.841 1.00 94.00 108 LEU A N 1
ATOM 847 C CA . LEU A 1 108 ? -12.898 3.460 23.008 1.00 94.00 108 LEU A CA 1
ATOM 848 C C . LEU A 1 108 ? -12.195 2.105 22.931 1.00 94.00 108 LEU A C 1
ATOM 850 O O . LEU A 1 108 ? -12.280 1.443 21.895 1.00 94.00 108 LEU A O 1
ATOM 854 N N . PRO A 1 109 ? -11.518 1.661 24.002 1.00 93.75 109 PRO A N 1
ATOM 855 C CA . PRO A 1 109 ? -11.079 0.278 24.107 1.00 93.75 109 PRO A CA 1
ATOM 856 C C . PRO A 1 109 ? -12.272 -0.646 24.377 1.00 93.75 109 PRO A C 1
ATOM 858 O O . PRO A 1 109 ? -13.356 -0.191 24.745 1.00 93.75 109 PRO A O 1
ATOM 861 N N . PHE A 1 110 ? -12.040 -1.953 24.252 1.00 90.81 110 PHE A N 1
ATOM 862 C CA . PHE A 1 110 ? -12.958 -2.950 24.790 1.00 90.81 110 PHE A CA 1
ATOM 863 C C . PHE A 1 110 ? -13.145 -2.735 26.299 1.00 90.81 110 PHE A C 1
ATOM 865 O O . PHE A 1 110 ? -12.165 -2.564 27.029 1.00 90.81 110 PHE A O 1
ATOM 872 N N . ASP A 1 111 ? -14.391 -2.758 26.763 1.00 85.94 111 ASP A N 1
ATOM 873 C CA . ASP A 1 111 ? -14.718 -2.688 28.187 1.00 85.94 111 ASP A CA 1
ATOM 874 C C . ASP A 1 111 ? -15.984 -3.493 28.474 1.00 85.94 111 ASP A C 1
ATOM 876 O O . ASP A 1 111 ? -17.088 -3.088 28.119 1.00 85.94 111 ASP A O 1
ATOM 880 N N . SER A 1 112 ? -15.826 -4.621 29.162 1.00 82.25 112 SER A N 1
ATOM 881 C CA . SER A 1 112 ? -16.929 -5.517 29.518 1.00 82.25 112 SER A CA 1
ATOM 882 C C . SER A 1 112 ? -17.942 -4.906 30.491 1.00 82.25 112 SER A C 1
ATOM 884 O O . SER A 1 112 ? -19.061 -5.404 30.586 1.00 82.25 112 SER A O 1
ATOM 886 N N . SER A 1 113 ? -17.581 -3.834 31.205 1.00 82.75 113 SER A N 1
ATOM 887 C CA . SER A 1 113 ? -18.508 -3.093 32.067 1.00 82.75 113 SER A CA 1
ATOM 888 C C . SER A 1 113 ? -19.350 -2.077 31.299 1.00 82.75 113 SER A C 1
ATOM 890 O O . SER A 1 113 ? -20.306 -1.542 31.856 1.00 82.75 113 SER A O 1
ATOM 892 N N . GLN A 1 114 ? -18.996 -1.772 30.048 1.00 86.75 114 GLN A N 1
ATOM 893 C CA . GLN A 1 114 ? -19.669 -0.765 29.240 1.00 86.75 114 GLN A CA 1
ATOM 894 C C . GLN A 1 114 ? -21.058 -1.246 28.831 1.00 86.75 114 GLN A C 1
ATOM 896 O O . GLN A 1 114 ? -21.210 -2.226 28.109 1.00 86.75 114 GLN A O 1
ATOM 901 N N . SER A 1 115 ? -22.068 -0.501 29.262 1.00 89.38 115 SER A N 1
ATOM 902 C CA . SER A 1 115 ? -23.458 -0.733 28.873 1.00 89.38 115 SER A CA 1
ATOM 903 C C . SER A 1 115 ? -23.839 0.073 27.632 1.00 89.38 115 SER A C 1
ATOM 905 O O . SER A 1 115 ? -24.535 -0.421 26.748 1.00 89.38 115 SER A O 1
ATOM 907 N N . LYS A 1 116 ? -23.374 1.325 27.562 1.00 92.44 116 LYS A N 1
ATOM 908 C CA . LYS A 1 116 ? -23.727 2.289 26.521 1.00 92.44 116 LYS A CA 1
ATOM 909 C C . LYS A 1 116 ? -22.693 3.402 26.478 1.00 92.44 116 LYS A C 1
ATOM 911 O O . LYS A 1 116 ? -22.206 3.847 27.517 1.00 92.44 116 LYS A O 1
ATOM 916 N N . VAL A 1 117 ? -22.387 3.900 25.288 1.00 95.81 117 VAL A N 1
ATOM 917 C CA . VAL A 1 117 ? -21.602 5.125 25.120 1.00 95.81 117 VAL A CA 1
ATOM 918 C C . VAL A 1 117 ? -22.275 6.036 24.118 1.00 95.81 117 VAL A C 1
ATOM 920 O O . VAL A 1 117 ? -22.742 5.587 23.080 1.00 95.81 117 VAL A O 1
ATOM 923 N N . LYS A 1 118 ? -22.320 7.329 24.424 1.00 97.94 118 LYS A N 1
ATOM 924 C CA . LYS A 1 118 ? -22.680 8.372 23.468 1.00 97.94 118 LYS A CA 1
ATOM 925 C C . LYS A 1 118 ? -21.415 9.110 23.078 1.00 97.94 118 LYS A C 1
ATOM 927 O O . LYS A 1 118 ? -20.686 9.563 23.965 1.00 97.94 118 LYS A O 1
ATOM 932 N N . ILE A 1 119 ? -21.168 9.236 21.782 1.00 97.88 119 ILE A N 1
ATOM 933 C CA . ILE A 1 119 ? -20.063 10.036 21.259 1.00 97.88 119 ILE A CA 1
ATOM 934 C C . ILE A 1 119 ? -20.589 11.183 20.406 1.00 97.88 119 ILE A C 1
ATOM 936 O O . ILE A 1 119 ? -21.610 11.036 19.738 1.00 97.88 119 ILE A O 1
ATOM 940 N N . SER A 1 120 ? -19.889 12.314 20.436 1.00 98.25 120 SER A N 1
ATOM 941 C CA . SER A 1 120 ? -20.145 13.457 19.561 1.00 98.25 120 SER A CA 1
ATOM 942 C C . SER A 1 120 ? -18.814 14.096 19.145 1.00 98.25 120 SER A C 1
ATOM 944 O O . SER A 1 120 ? -18.155 14.722 19.988 1.00 98.25 120 SER A O 1
ATOM 946 N N . PRO A 1 121 ? -18.350 13.870 17.901 1.00 97.62 121 PRO A N 1
ATOM 947 C CA . PRO A 1 121 ? -17.091 14.412 17.402 1.00 97.62 121 PRO A CA 1
ATOM 948 C C . PRO A 1 121 ? -17.222 15.900 17.058 1.00 97.62 121 PRO A C 1
ATOM 950 O O . PRO A 1 121 ? -18.288 16.372 16.677 1.00 97.62 121 PRO A O 1
ATOM 953 N N . SER A 1 122 ? -16.128 16.656 17.153 1.00 97.38 122 SER A N 1
ATOM 954 C CA . SER A 1 122 ? -16.069 18.060 16.716 1.00 97.38 122 SER A CA 1
ATOM 955 C C . SER A 1 122 ? -15.768 18.231 15.218 1.00 97.38 122 SER A C 1
ATOM 957 O O . SER A 1 122 ? -15.423 19.330 14.795 1.00 97.38 122 SER A O 1
ATOM 959 N N . PHE A 1 123 ? -15.818 17.150 14.439 1.00 95.94 123 PHE A N 1
ATOM 960 C CA . PHE A 1 123 ? -15.428 17.074 13.031 1.00 95.94 123 PHE A CA 1
ATOM 961 C C . PHE A 1 123 ? -16.202 15.950 12.335 1.00 95.94 123 PHE A C 1
ATOM 963 O O . PHE A 1 123 ? -16.666 15.025 13.001 1.00 95.94 123 PHE A O 1
ATOM 970 N N . ASP A 1 124 ? -16.298 16.019 11.008 1.00 95.62 124 ASP A N 1
ATOM 971 C CA . ASP A 1 124 ? -16.919 14.967 10.203 1.00 95.62 124 ASP A CA 1
ATOM 972 C C . ASP A 1 124 ? -16.026 13.721 10.170 1.00 95.62 124 ASP A C 1
ATOM 974 O O . ASP A 1 124 ? -14.809 13.803 9.939 1.00 95.62 124 ASP A O 1
ATOM 978 N N . CYS A 1 125 ? -16.614 12.550 10.398 1.00 96.38 125 CYS A N 1
ATOM 979 C CA . CYS A 1 125 ? -15.898 11.281 10.396 1.00 96.38 125 CYS A CA 1
ATOM 980 C C . CYS A 1 125 ? -16.788 10.111 9.965 1.00 96.38 125 CYS A C 1
ATOM 982 O O . CYS A 1 125 ? -17.996 10.242 9.780 1.00 96.38 125 CYS A O 1
ATOM 984 N N . VAL A 1 126 ? -16.165 8.947 9.813 1.00 97.00 126 VAL A N 1
ATOM 985 C CA . VAL A 1 126 ? -16.839 7.650 9.806 1.00 97.00 126 VAL A CA 1
ATOM 986 C C . VAL A 1 126 ? -16.488 6.892 11.082 1.00 97.00 126 VAL A C 1
ATOM 988 O O . VAL A 1 126 ? -15.387 7.057 11.613 1.00 97.00 126 VAL A O 1
ATOM 991 N N . TYR A 1 127 ? -17.401 6.067 11.590 1.00 96.81 127 TYR A N 1
ATOM 992 C CA . TYR A 1 127 ? -17.175 5.227 12.770 1.00 96.81 127 TYR A CA 1
ATOM 993 C C . TYR A 1 127 ? -17.446 3.749 12.481 1.00 96.81 127 TYR A C 1
ATOM 995 O O . TYR A 1 127 ? -18.221 3.405 11.586 1.00 96.81 127 TYR A O 1
ATOM 1003 N N . GLY A 1 128 ? -16.798 2.873 13.251 1.00 96.00 128 GLY A N 1
ATOM 1004 C CA . GLY A 1 128 ? -16.916 1.427 13.095 1.00 96.00 128 GLY A CA 1
ATOM 1005 C C . GLY A 1 128 ? -16.004 0.633 14.032 1.00 96.00 128 GLY A C 1
ATOM 1006 O O . GLY A 1 128 ? -15.524 1.139 15.052 1.00 96.00 128 GLY A O 1
ATOM 1007 N N . GLY A 1 129 ? -15.801 -0.638 13.683 1.00 91.62 129 GLY A N 1
ATOM 1008 C CA . GLY A 1 129 ? -14.853 -1.528 14.350 1.00 91.62 129 GLY A CA 1
ATOM 1009 C C . GLY A 1 129 ? -13.404 -1.269 13.935 1.00 91.62 129 GLY A C 1
ATOM 1010 O O . GLY A 1 129 ? -13.083 -0.281 13.274 1.00 91.62 129 GLY A O 1
ATOM 1011 N N . GLU A 1 130 ? -12.516 -2.174 14.334 1.00 88.56 130 GLU A N 1
ATOM 1012 C CA . GLU A 1 130 ? -11.130 -2.154 13.870 1.00 88.56 130 GLU A CA 1
ATOM 1013 C C . GLU A 1 130 ? -11.069 -2.209 12.336 1.00 88.56 130 GLU A C 1
ATOM 1015 O O . GLU A 1 130 ? -11.825 -2.947 11.709 1.00 88.56 130 GLU A O 1
ATOM 1020 N N . GLY A 1 131 ? -10.195 -1.396 11.739 1.00 82.56 131 GLY A N 1
ATOM 1021 C CA . GLY A 1 131 ? -10.049 -1.313 10.284 1.00 82.56 131 GLY A CA 1
ATOM 1022 C C . GLY A 1 131 ? -11.079 -0.437 9.566 1.00 82.56 131 GLY A C 1
ATOM 1023 O O . GLY A 1 131 ? -11.059 -0.408 8.342 1.00 82.56 131 GLY A O 1
ATOM 1024 N N . VAL A 1 132 ? -11.946 0.296 10.281 1.00 88.88 132 VAL A N 1
ATOM 1025 C CA . VAL A 1 132 ? -12.936 1.176 9.637 1.00 88.88 132 VAL A CA 1
ATOM 1026 C C . VAL A 1 132 ? -12.290 2.164 8.656 1.00 88.88 132 VAL A C 1
ATOM 1028 O O . VAL A 1 132 ? -11.330 2.872 8.980 1.00 88.88 132 VAL A O 1
ATOM 1031 N N . ASP A 1 133 ? -12.863 2.247 7.461 1.00 86.69 133 ASP A N 1
ATOM 1032 C CA . ASP A 1 133 ? -12.512 3.212 6.426 1.00 86.69 133 ASP A CA 1
ATOM 1033 C C . ASP A 1 133 ? -13.750 3.919 5.853 1.00 86.69 133 ASP A C 1
ATOM 1035 O O . ASP A 1 133 ? -14.856 3.779 6.371 1.00 86.69 133 ASP A O 1
ATOM 1039 N N . PHE A 1 134 ? -13.555 4.751 4.826 1.00 83.94 134 PHE A N 1
ATOM 1040 C CA . PHE A 1 134 ? -14.646 5.519 4.223 1.00 83.94 134 PHE A CA 1
ATOM 1041 C C . PHE A 1 134 ? -15.621 4.661 3.408 1.00 83.94 134 PHE A C 1
ATOM 1043 O O . PHE A 1 134 ? -16.720 5.138 3.134 1.00 83.94 134 PHE A O 1
ATOM 1050 N N . ASP A 1 135 ? -15.245 3.430 3.058 1.00 82.44 135 ASP A N 1
ATOM 1051 C CA . ASP A 1 135 ? -16.067 2.515 2.263 1.00 82.44 135 ASP A CA 1
ATOM 1052 C C . ASP A 1 135 ? -16.865 1.550 3.158 1.00 82.44 135 ASP A C 1
ATOM 1054 O O . ASP A 1 135 ? -17.985 1.163 2.828 1.00 82.44 135 ASP A O 1
ATOM 1058 N N . SER A 1 136 ? -16.310 1.192 4.319 1.00 85.75 136 SER A N 1
ATOM 1059 C CA . SER A 1 136 ? -16.888 0.260 5.299 1.00 85.75 136 SER A CA 1
ATOM 1060 C C . SER A 1 136 ? -17.556 0.935 6.503 1.00 85.75 136 SER A C 1
ATOM 1062 O O . SER A 1 136 ? -18.306 0.288 7.238 1.00 85.75 136 SER A O 1
ATOM 1064 N N . GLY A 1 137 ? -17.264 2.214 6.748 1.00 91.25 137 GLY A N 1
ATOM 1065 C CA . GLY A 1 137 ? -17.713 2.948 7.927 1.00 91.25 137 GLY A CA 1
ATOM 1066 C C . GLY A 1 137 ? -19.070 3.635 7.784 1.00 91.25 137 GLY A C 1
ATOM 1067 O O . GLY A 1 137 ? -19.569 3.895 6.691 1.00 91.25 137 GLY A O 1
ATOM 1068 N N . PHE A 1 138 ? -19.657 3.996 8.926 1.00 96.75 138 PHE A N 1
ATOM 1069 C CA . PHE A 1 138 ? -20.885 4.789 8.977 1.00 96.75 138 PHE A CA 1
ATOM 1070 C C . PHE A 1 138 ? -20.561 6.269 9.166 1.00 96.75 138 PHE A C 1
ATOM 1072 O O . PHE A 1 138 ? -19.836 6.626 10.092 1.00 96.75 138 PHE A O 1
ATOM 1079 N N . ASN A 1 139 ? -21.124 7.134 8.322 1.00 97.00 139 ASN A N 1
ATOM 1080 C CA . ASN A 1 139 ? -20.915 8.581 8.412 1.00 97.00 139 ASN A CA 1
ATOM 1081 C C . ASN A 1 139 ? -21.494 9.167 9.710 1.00 97.00 139 ASN A C 1
ATOM 1083 O O . ASN A 1 139 ? -22.607 8.830 10.119 1.00 97.00 139 ASN A O 1
ATOM 1087 N N . LEU A 1 140 ? -20.748 10.087 10.319 1.00 97.38 140 LEU A N 1
ATOM 1088 C CA . LEU A 1 140 ? -21.140 10.870 11.484 1.00 97.38 140 LEU A CA 1
ATOM 1089 C C . LEU A 1 140 ? -20.651 12.309 11.301 1.00 97.38 140 LEU A C 1
ATOM 1091 O O . LEU A 1 140 ? -19.445 12.560 11.240 1.00 97.38 140 LEU A O 1
ATOM 1095 N N . ALA A 1 141 ? -21.589 13.249 11.190 1.00 97.19 141 ALA A N 1
ATOM 1096 C CA . ALA A 1 141 ? -21.257 14.657 11.020 1.00 97.19 141 ALA A CA 1
ATOM 1097 C C . ALA A 1 141 ? -20.763 15.282 12.334 1.00 97.19 141 ALA A C 1
ATOM 1099 O O . ALA A 1 141 ? -21.050 14.801 13.437 1.00 97.19 141 ALA A O 1
ATOM 1100 N N . ALA A 1 142 ? -20.032 16.389 12.221 1.00 97.19 142 ALA A N 1
ATOM 1101 C CA . ALA A 1 142 ? -19.578 17.161 13.368 1.00 97.19 142 ALA A CA 1
ATOM 1102 C C . ALA A 1 142 ? -20.760 17.589 14.260 1.00 97.19 142 ALA A C 1
ATOM 1104 O O . ALA A 1 142 ? -21.702 18.242 13.816 1.00 97.19 142 ALA A O 1
ATOM 1105 N N . GLY A 1 143 ? -20.684 17.264 15.550 1.00 96.25 143 GLY A N 1
ATOM 1106 C CA . GLY A 1 143 ? -21.704 17.590 16.547 1.00 96.25 143 GLY A CA 1
ATOM 1107 C C . GLY A 1 143 ? -22.843 16.575 16.663 1.00 96.25 143 GLY A C 1
ATOM 1108 O O . GLY A 1 143 ? -23.515 16.570 17.698 1.00 96.25 143 GLY A O 1
ATOM 1109 N N . ASP A 1 144 ? -23.017 15.672 15.695 1.00 98.19 144 ASP A N 1
ATOM 1110 C CA . ASP A 1 144 ? -24.022 14.613 15.786 1.00 98.19 144 ASP A CA 1
ATOM 1111 C C . ASP A 1 144 ? -23.695 13.629 16.912 1.00 98.19 144 ASP A C 1
ATOM 1113 O O . ASP A 1 144 ? -22.551 13.498 17.357 1.00 98.19 144 ASP A O 1
ATOM 1117 N N . VAL A 1 145 ? -24.726 12.945 17.413 1.00 97.94 145 VAL A N 1
ATOM 1118 C CA . VAL A 1 145 ? -24.595 11.989 18.514 1.00 97.94 145 VAL A CA 1
ATOM 1119 C C . VAL A 1 145 ? -24.795 10.575 17.996 1.00 97.94 145 VAL A C 1
ATOM 1121 O O . VAL A 1 145 ? -25.899 10.205 17.600 1.00 97.94 145 VAL A O 1
ATOM 1124 N N . TYR A 1 146 ? -23.749 9.759 18.094 1.00 97.56 146 TYR A N 1
ATOM 1125 C CA . TYR A 1 146 ? -23.849 8.314 17.908 1.00 97.56 146 TYR A CA 1
ATOM 1126 C C . TYR A 1 146 ? -23.957 7.604 19.260 1.00 97.56 146 TYR A C 1
ATOM 1128 O O . TYR A 1 146 ? -23.311 7.993 20.238 1.00 97.56 146 TYR A O 1
ATOM 1136 N N . ILE A 1 147 ? -24.783 6.557 19.314 1.00 97.44 147 ILE A N 1
ATOM 1137 C CA . ILE A 1 147 ? -24.996 5.727 20.497 1.00 97.44 147 ILE A CA 1
ATOM 1138 C C . ILE A 1 147 ? -24.452 4.323 20.228 1.00 97.44 147 ILE A C 1
ATOM 1140 O O . ILE A 1 147 ? -25.016 3.571 19.442 1.00 97.44 147 ILE A O 1
ATOM 1144 N N . HIS A 1 148 ? -23.391 3.962 20.942 1.00 94.75 148 HIS A N 1
ATOM 1145 C CA . HIS A 1 148 ? -22.746 2.656 20.894 1.00 94.75 148 HIS A CA 1
ATOM 1146 C C . HIS A 1 148 ? -23.223 1.779 22.057 1.00 94.75 148 HIS A C 1
ATOM 1148 O O . HIS A 1 148 ? -22.823 1.986 23.205 1.00 94.75 148 HIS A O 1
ATOM 1154 N N . GLU A 1 149 ? -24.089 0.807 21.773 1.00 91.62 149 GLU A N 1
ATOM 1155 C CA . GLU A 1 149 ? -24.671 -0.121 22.763 1.00 91.62 149 GLU A CA 1
ATOM 1156 C C . GLU A 1 149 ? -23.933 -1.469 22.771 1.00 91.62 149 GLU A C 1
ATOM 1158 O O . GLU A 1 149 ? -24.527 -2.537 22.652 1.00 91.62 149 GLU A O 1
ATOM 1163 N N . SER A 1 150 ? -22.603 -1.420 22.849 1.00 86.88 150 SER A N 1
ATOM 1164 C CA . SER A 1 150 ? -21.744 -2.606 22.837 1.00 86.88 150 SER A CA 1
ATOM 1165 C C . SER A 1 150 ? -20.511 -2.401 23.710 1.00 86.88 150 SER A C 1
ATOM 1167 O O . SER A 1 150 ? -20.052 -1.274 23.884 1.00 86.88 150 SER A O 1
ATOM 1169 N N . ALA A 1 151 ? -19.947 -3.493 24.229 1.00 87.06 151 ALA A N 1
ATOM 1170 C CA . ALA A 1 151 ? -18.653 -3.517 24.915 1.00 87.06 151 ALA A CA 1
ATOM 1171 C C . ALA A 1 151 ? -17.455 -3.485 23.944 1.00 87.06 151 ALA A C 1
ATOM 1173 O O . ALA A 1 151 ? -16.312 -3.329 24.378 1.00 87.06 151 ALA A O 1
ATOM 1174 N N . ALA A 1 152 ? -17.706 -3.658 22.641 1.00 89.94 152 ALA A N 1
ATOM 1175 C CA . ALA A 1 152 ? -16.683 -3.666 21.603 1.00 89.94 152 ALA A CA 1
ATOM 1176 C C . ALA A 1 152 ? -15.933 -2.323 21.529 1.00 89.94 152 ALA A C 1
ATOM 1178 O O . ALA A 1 152 ? -16.536 -1.271 21.791 1.00 89.94 152 ALA A O 1
ATOM 1179 N N . PRO A 1 153 ? -14.642 -2.340 21.146 1.00 93.25 153 PRO A N 1
ATOM 1180 C CA . PRO A 1 153 ? -13.904 -1.113 20.897 1.00 93.25 153 PRO A CA 1
ATOM 1181 C C . PRO A 1 153 ? -14.568 -0.305 19.777 1.00 93.25 153 PRO A C 1
ATOM 1183 O O . PRO A 1 153 ? -15.215 -0.861 18.890 1.00 93.25 153 PRO A O 1
ATOM 1186 N N . LEU A 1 154 ? -14.390 1.012 19.824 1.00 96.06 154 LEU A N 1
ATOM 1187 C CA . LEU A 1 154 ? -14.929 1.934 18.829 1.00 96.06 154 LEU A CA 1
ATOM 1188 C C . LEU A 1 154 ? -13.785 2.697 18.179 1.00 96.06 154 LEU A C 1
ATOM 1190 O O . LEU A 1 154 ? -12.976 3.321 18.876 1.00 96.06 154 LEU A O 1
ATOM 1194 N N . TYR A 1 155 ? -13.751 2.664 16.855 1.00 97.06 155 TYR A N 1
ATOM 1195 C CA . TYR A 1 155 ? -12.785 3.371 16.030 1.00 97.06 155 TYR A CA 1
ATOM 1196 C C . TYR A 1 155 ? -13.508 4.423 15.194 1.00 97.06 155 TYR A C 1
ATOM 1198 O O . TYR A 1 155 ? -14.680 4.263 14.844 1.00 97.06 155 TYR A O 1
ATOM 1206 N N . ILE A 1 156 ? -12.799 5.503 14.883 1.00 96.12 156 ILE A N 1
ATOM 1207 C CA . ILE A 1 156 ? -13.246 6.520 13.935 1.00 96.12 156 ILE A CA 1
ATOM 1208 C C . ILE A 1 156 ? -12.156 6.783 12.902 1.00 96.12 156 ILE A C 1
ATOM 1210 O O . ILE A 1 156 ? -10.971 6.634 13.204 1.00 96.12 156 ILE A O 1
ATOM 1214 N N . LYS A 1 157 ? -12.553 7.235 11.715 1.00 93.06 157 LYS A N 1
ATOM 1215 C CA . LYS A 1 157 ? -11.651 7.755 10.686 1.00 93.06 157 LYS A CA 1
ATOM 1216 C C . LYS A 1 157 ? -12.175 9.091 10.177 1.00 93.06 157 LYS A C 1
ATOM 1218 O O . LYS A 1 157 ? -13.354 9.208 9.857 1.00 93.06 157 LYS A O 1
ATOM 1223 N N . SER A 1 158 ? -11.325 10.110 10.107 1.00 90.50 158 SER A N 1
ATOM 1224 C CA . SER A 1 158 ? -11.664 11.390 9.469 1.00 90.50 158 SER A CA 1
ATOM 1225 C C . SER A 1 158 ? -10.681 11.708 8.350 1.00 90.50 158 SER A C 1
ATOM 1227 O O . SER A 1 158 ? -9.591 11.144 8.277 1.00 90.50 158 SER A O 1
ATOM 1229 N N . ARG A 1 159 ? -11.085 12.621 7.458 1.00 83.69 159 ARG A N 1
ATOM 1230 C CA . ARG A 1 159 ? -10.206 13.187 6.425 1.00 83.69 159 ARG A CA 1
ATOM 1231 C C . ARG A 1 159 ? -9.197 14.165 7.018 1.00 83.69 159 ARG A C 1
ATOM 1233 O O . ARG A 1 159 ? -8.266 14.552 6.327 1.00 83.69 159 ARG A O 1
ATOM 1240 N N . ILE A 1 160 ? -9.375 14.547 8.286 1.00 82.19 160 ILE A N 1
ATOM 1241 C CA . ILE A 1 160 ? -8.342 15.229 9.056 1.00 82.19 160 ILE A CA 1
ATOM 1242 C C . ILE A 1 160 ? -7.157 14.262 9.196 1.00 82.19 160 ILE A C 1
ATOM 1244 O O . ILE A 1 160 ? -7.298 13.215 9.846 1.00 82.19 160 ILE A O 1
ATOM 1248 N N . PRO A 1 161 ? -6.011 14.591 8.597 1.00 69.81 161 PRO A N 1
ATOM 1249 C CA . PRO A 1 161 ? -4.869 13.701 8.548 1.00 69.81 161 PRO A CA 1
ATOM 1250 C C . PRO A 1 161 ? -4.144 13.639 9.885 1.00 69.81 161 PRO A C 1
ATOM 1252 O O . PRO A 1 161 ? -4.216 14.566 10.695 1.00 69.81 161 PRO A O 1
ATOM 1255 N N . LYS A 1 162 ? -3.429 12.535 10.108 1.00 75.25 162 LYS A N 1
ATOM 1256 C CA . LYS A 1 162 ? -2.485 12.443 11.216 1.00 75.25 162 LYS A CA 1
ATOM 1257 C C . LYS A 1 162 ? -1.233 13.214 10.836 1.00 75.25 162 LYS A C 1
ATOM 1259 O O . LYS A 1 162 ? -0.610 12.914 9.824 1.00 75.25 162 LYS A O 1
ATOM 1264 N N . GLU A 1 163 ? -0.895 14.214 11.635 1.00 71.19 163 GLU A N 1
ATOM 1265 C CA . GLU A 1 163 ? 0.343 14.953 11.442 1.00 71.19 163 GLU A CA 1
ATOM 1266 C C . GLU A 1 163 ? 1.483 14.270 12.185 1.00 71.19 163 GLU A C 1
ATOM 1268 O O . GLU A 1 163 ? 1.326 13.646 13.240 1.00 71.19 163 GLU A O 1
ATOM 1273 N N . TYR A 1 164 ? 2.658 14.414 11.608 1.00 66.62 164 TYR A N 1
ATOM 1274 C CA . TYR A 1 164 ? 3.903 13.968 12.181 1.00 66.62 164 TYR A CA 1
ATOM 1275 C C . TYR A 1 164 ? 4.867 15.151 12.210 1.00 66.62 164 TYR A C 1
ATOM 1277 O O . TYR A 1 164 ? 4.621 16.161 11.560 1.00 66.62 164 TYR A O 1
ATOM 1285 N N . LYS A 1 165 ? 5.932 15.037 12.997 1.00 68.88 165 LYS A N 1
ATOM 1286 C CA . LYS A 1 165 ? 7.054 15.970 13.057 1.00 68.88 165 LYS A CA 1
ATOM 1287 C C . LYS A 1 165 ? 8.336 15.183 12.841 1.00 68.88 165 LYS A C 1
ATOM 1289 O O . LYS A 1 165 ? 8.508 14.106 13.412 1.00 68.88 165 LYS A O 1
ATOM 1294 N N . LEU A 1 166 ? 9.233 15.721 12.026 1.00 62.31 166 LEU A N 1
ATOM 1295 C CA . LEU A 1 166 ? 10.580 15.181 11.869 1.00 62.31 166 LEU A CA 1
ATOM 1296 C C . LEU A 1 166 ? 11.471 15.667 13.018 1.00 62.31 166 LEU A C 1
ATOM 1298 O O . LEU A 1 166 ? 11.488 16.857 13.338 1.00 62.31 166 LEU A O 1
ATOM 1302 N N . ILE A 1 167 ? 12.226 14.760 13.638 1.00 65.25 167 ILE A N 1
ATOM 1303 C CA . ILE A 1 167 ? 13.182 15.119 14.693 1.00 65.25 167 ILE A CA 1
ATOM 1304 C C . ILE A 1 167 ? 14.518 15.494 14.035 1.00 65.25 167 ILE A C 1
ATOM 1306 O O . ILE A 1 167 ? 15.411 14.661 13.885 1.00 65.25 167 ILE A O 1
ATOM 1310 N N . ALA A 1 168 ? 14.666 16.767 13.654 1.00 52.62 168 ALA A N 1
ATOM 1311 C CA . ALA A 1 168 ? 15.839 17.291 12.937 1.00 52.62 168 ALA A CA 1
ATOM 1312 C C . ALA A 1 168 ? 17.190 17.030 13.647 1.00 52.62 168 ALA A C 1
ATOM 1314 O O . ALA A 1 168 ? 18.223 16.905 12.997 1.00 52.62 168 ALA A O 1
ATOM 1315 N N . GLY A 1 169 ? 17.191 16.895 14.980 1.00 49.97 169 GLY A N 1
ATOM 1316 C CA . GLY A 1 169 ? 18.394 16.637 15.785 1.00 49.97 169 GLY A CA 1
ATOM 1317 C C . GLY A 1 169 ? 18.828 15.169 15.897 1.00 49.97 169 GLY A C 1
ATOM 1318 O O . GLY A 1 169 ? 19.835 14.899 16.547 1.00 49.97 169 GLY A O 1
ATOM 1319 N N . ALA A 1 170 ? 18.081 14.230 15.310 1.00 48.25 170 ALA A N 1
ATOM 1320 C CA . ALA A 1 170 ? 18.357 12.790 15.375 1.00 48.25 170 ALA A CA 1
ATOM 1321 C C . ALA A 1 170 ? 18.785 12.192 14.024 1.00 48.25 170 ALA A C 1
ATOM 1323 O O . ALA A 1 170 ? 18.837 10.973 13.890 1.00 48.25 170 ALA A O 1
ATOM 1324 N N . ALA A 1 171 ? 19.079 13.033 13.025 1.00 50.19 171 ALA A N 1
ATOM 1325 C CA . ALA A 1 171 ? 19.531 12.566 11.723 1.00 50.19 171 ALA A CA 1
ATOM 1326 C C . ALA A 1 171 ? 20.896 11.867 11.851 1.00 50.19 171 ALA A C 1
ATOM 1328 O O . ALA A 1 171 ? 21.907 12.518 12.127 1.00 50.19 171 ALA A O 1
ATOM 1329 N N . SER A 1 172 ? 20.939 10.550 11.646 1.00 50.53 172 SER A N 1
ATOM 1330 C CA . SER A 1 172 ? 22.199 9.838 11.443 1.00 50.53 172 SER A CA 1
ATOM 1331 C C . SER A 1 172 ? 22.595 9.961 9.968 1.00 50.53 172 SER A C 1
ATOM 1333 O O . SER A 1 172 ? 21.834 9.621 9.061 1.00 50.53 172 SER A O 1
ATOM 1335 N N . ILE A 1 173 ? 23.785 10.517 9.715 1.00 50.12 173 ILE A N 1
ATOM 1336 C CA . ILE A 1 173 ? 24.424 10.433 8.398 1.00 50.12 173 ILE A CA 1
ATOM 1337 C C . ILE A 1 173 ? 25.072 9.060 8.341 1.00 50.12 173 ILE A C 1
ATOM 1339 O O . ILE A 1 173 ? 26.152 8.855 8.897 1.00 50.12 173 ILE A O 1
ATOM 1343 N N . GLU A 1 174 ? 24.406 8.113 7.702 1.00 52.62 174 GLU A N 1
ATOM 1344 C CA . GLU A 1 174 ? 24.942 6.769 7.562 1.00 52.62 174 GLU A CA 1
ATOM 1345 C C . GLU A 1 174 ? 25.540 6.649 6.153 1.00 52.62 174 GLU A C 1
ATOM 1347 O O . GLU A 1 174 ? 24.838 6.566 5.151 1.00 52.62 174 GLU A O 1
ATOM 1352 N N . ASN A 1 175 ? 26.875 6.718 6.107 1.00 50.19 175 ASN A N 1
ATOM 1353 C CA . ASN A 1 175 ? 27.761 6.586 4.943 1.00 50.19 175 ASN A CA 1
ATOM 1354 C C . ASN A 1 175 ? 27.895 7.805 4.005 1.00 50.19 175 ASN A C 1
ATOM 1356 O O . ASN A 1 175 ? 27.129 8.025 3.069 1.00 50.19 175 ASN A O 1
ATOM 1360 N N . GLU A 1 176 ? 28.997 8.546 4.187 1.00 42.53 176 GLU A N 1
ATOM 1361 C CA . GLU A 1 176 ? 29.531 9.463 3.178 1.00 42.53 176 GLU A CA 1
ATOM 1362 C C . GLU A 1 176 ? 30.215 8.661 2.061 1.00 42.53 176 GLU A C 1
ATOM 1364 O O . GLU A 1 176 ? 31.307 8.124 2.253 1.00 42.53 176 GLU A O 1
ATOM 1369 N N . THR A 1 177 ? 29.635 8.622 0.860 1.00 44.50 177 THR A N 1
ATOM 1370 C CA . THR A 1 177 ? 30.402 8.227 -0.329 1.00 44.50 177 THR A CA 1
ATOM 1371 C C . THR A 1 177 ? 30.917 9.475 -1.035 1.00 44.50 177 THR A C 1
ATOM 1373 O O . THR A 1 177 ? 30.175 10.297 -1.574 1.00 44.50 177 THR A O 1
ATOM 1376 N N . SER A 1 178 ? 32.238 9.655 -1.003 1.00 35.44 178 SER A N 1
ATOM 1377 C CA . SER A 1 178 ? 32.957 10.696 -1.733 1.00 35.44 178 SER A CA 1
ATOM 1378 C C . SER A 1 178 ? 33.022 10.335 -3.217 1.00 35.44 178 SER A C 1
ATOM 1380 O O . SER A 1 178 ? 34.049 9.914 -3.739 1.00 35.44 178 SER A O 1
ATOM 1382 N N . THR A 1 179 ? 31.911 10.461 -3.935 1.00 38.19 179 THR A N 1
ATOM 1383 C CA . THR A 1 179 ? 31.938 10.344 -5.396 1.00 38.19 179 THR A CA 1
ATOM 1384 C C . THR A 1 179 ? 31.101 11.441 -6.026 1.00 38.19 179 THR A C 1
ATOM 1386 O O . THR A 1 179 ? 29.935 11.622 -5.693 1.00 38.19 179 THR A O 1
ATOM 1389 N N . VAL A 1 180 ? 31.747 12.188 -6.924 1.00 34.91 180 VAL A N 1
ATOM 1390 C CA . VAL A 1 180 ? 31.165 13.274 -7.715 1.00 34.91 180 VAL A CA 1
ATOM 1391 C C . VAL A 1 180 ? 30.022 12.705 -8.541 1.00 34.91 180 VAL A C 1
ATOM 1393 O O . VAL A 1 180 ? 30.262 11.899 -9.432 1.00 34.91 180 VAL A O 1
ATOM 1396 N N . ILE A 1 181 ? 28.788 13.089 -8.237 1.00 41.00 181 ILE A N 1
ATOM 1397 C CA . ILE A 1 181 ? 27.608 12.630 -8.968 1.00 41.00 181 ILE A CA 1
ATOM 1398 C C . ILE A 1 181 ? 26.657 13.826 -9.113 1.00 41.00 181 ILE A C 1
ATOM 1400 O O . ILE A 1 181 ? 26.353 14.504 -8.126 1.00 41.00 181 ILE A O 1
ATOM 1404 N N . SER A 1 182 ? 26.205 14.125 -10.334 1.00 40.28 182 SER A N 1
ATOM 1405 C CA . SER A 1 182 ? 25.422 15.336 -10.608 1.00 40.28 182 SER A CA 1
ATOM 1406 C C . SER A 1 182 ? 23.914 15.127 -10.746 1.00 40.28 182 SER A C 1
ATOM 1408 O O . SER A 1 182 ? 23.189 16.096 -10.554 1.00 40.28 182 SER A O 1
ATOM 1410 N N . THR A 1 183 ? 23.393 13.917 -11.001 1.00 46.22 183 THR A N 1
ATOM 1411 C CA . THR A 1 183 ? 21.933 13.695 -11.130 1.00 46.22 183 THR A CA 1
ATOM 1412 C C . THR A 1 183 ? 21.510 12.213 -11.012 1.00 46.22 183 THR A C 1
ATOM 1414 O O . THR A 1 183 ? 21.917 11.369 -11.814 1.00 46.22 183 THR A O 1
ATOM 1417 N N . ALA A 1 184 ? 20.645 11.888 -10.041 1.00 48.56 184 ALA A N 1
ATOM 1418 C CA . ALA A 1 184 ? 19.912 10.614 -9.972 1.00 48.56 184 ALA A CA 1
ATOM 1419 C C . ALA A 1 184 ? 18.569 10.740 -10.718 1.00 48.56 184 ALA A C 1
ATOM 1421 O O . ALA A 1 184 ? 17.945 11.799 -10.653 1.00 48.56 184 ALA A O 1
ATOM 1422 N N . PHE A 1 185 ? 18.144 9.699 -11.449 1.00 49.19 185 PHE A N 1
ATOM 1423 C CA . PHE A 1 185 ? 16.946 9.768 -12.310 1.00 49.19 185 PHE A CA 1
ATOM 1424 C C . PHE A 1 185 ? 15.881 8.705 -12.031 1.00 49.19 185 PHE A C 1
ATOM 1426 O O . PHE A 1 185 ? 14.724 8.969 -12.346 1.00 49.19 185 PHE A O 1
ATOM 1433 N N . SER A 1 186 ? 16.232 7.551 -11.454 1.00 55.22 186 SER A N 1
ATOM 1434 C CA . SER A 1 186 ? 15.258 6.487 -11.188 1.00 55.22 186 SER A CA 1
ATOM 1435 C C . SER A 1 186 ? 15.533 5.764 -9.878 1.00 55.22 186 SER A C 1
ATOM 1437 O O . SER A 1 186 ? 16.691 5.538 -9.531 1.00 55.22 186 SER A O 1
ATOM 1439 N N . GLY A 1 187 ? 14.462 5.428 -9.155 1.00 57.06 187 GLY A N 1
ATOM 1440 C CA . GLY A 1 187 ? 14.488 4.628 -7.936 1.00 57.06 187 GLY A CA 1
ATOM 1441 C C . GLY A 1 187 ? 13.593 3.394 -8.089 1.00 57.06 187 GLY A C 1
ATOM 1442 O O . GLY A 1 187 ? 12.426 3.577 -8.430 1.00 57.06 187 GLY A O 1
ATOM 1443 N N . LEU A 1 188 ? 14.108 2.178 -7.866 1.00 58.28 188 LEU A N 1
ATOM 1444 C CA . LEU A 1 188 ? 13.328 0.938 -7.732 1.00 58.28 188 LEU A CA 1
ATOM 1445 C C . LEU A 1 188 ? 13.443 0.447 -6.281 1.00 58.28 188 LEU A C 1
ATOM 1447 O O . LEU A 1 188 ? 14.535 0.273 -5.763 1.00 58.28 188 LEU A O 1
ATOM 1451 N N . TRP A 1 189 ? 12.328 0.243 -5.598 1.00 61.34 189 TRP A N 1
ATOM 1452 C CA . TRP A 1 189 ? 12.306 -0.366 -4.276 1.00 61.34 189 TRP A CA 1
ATOM 1453 C C . TRP A 1 189 ? 12.280 -1.878 -4.442 1.00 61.34 189 TRP A C 1
ATOM 1455 O O . TRP A 1 189 ? 11.532 -2.380 -5.279 1.00 61.34 189 TRP A O 1
ATOM 1465 N N . VAL A 1 190 ? 13.086 -2.590 -3.666 1.00 55.00 190 VAL A N 1
ATOM 1466 C CA . VAL A 1 190 ? 13.112 -4.050 -3.660 1.00 55.00 190 VAL A CA 1
ATOM 1467 C C . VAL A 1 190 ? 12.989 -4.489 -2.222 1.00 55.00 190 VAL A C 1
ATOM 1469 O O . VAL A 1 190 ? 13.851 -4.190 -1.405 1.00 55.00 190 VAL A O 1
ATOM 1472 N N . ASN A 1 191 ? 11.888 -5.183 -1.951 1.00 57.50 191 ASN A N 1
ATOM 1473 C CA . ASN A 1 191 ? 11.632 -5.933 -0.732 1.00 57.50 191 ASN A CA 1
ATOM 1474 C C . ASN A 1 191 ? 12.152 -5.287 0.564 1.00 57.50 191 ASN A C 1
ATOM 1476 O O . ASN A 1 191 ? 13.281 -5.547 0.957 1.00 57.50 191 ASN A O 1
ATOM 1480 N N . GLY A 1 192 ? 11.308 -4.521 1.264 1.00 60.53 192 GLY A N 1
ATOM 1481 C CA . GLY A 1 192 ? 11.470 -4.151 2.679 1.00 60.53 192 GLY A CA 1
ATOM 1482 C C . GLY A 1 192 ? 12.636 -3.213 2.992 1.00 60.53 192 GLY A C 1
ATOM 1483 O O . GLY A 1 192 ? 12.428 -2.104 3.476 1.00 60.53 192 GLY A O 1
ATOM 1484 N N . ASN A 1 193 ? 13.845 -3.683 2.717 1.00 68.88 193 ASN A N 1
ATOM 1485 C CA . ASN A 1 193 ? 15.112 -3.206 3.221 1.00 68.88 193 ASN A CA 1
ATOM 1486 C C . ASN A 1 193 ? 16.047 -2.723 2.108 1.00 68.88 193 ASN A C 1
ATOM 1488 O O . ASN A 1 193 ? 17.109 -2.224 2.453 1.00 68.88 193 ASN A O 1
ATOM 1492 N N . TYR A 1 194 ? 15.713 -2.827 0.814 1.00 70.50 194 TYR A N 1
ATOM 1493 C CA . TYR A 1 194 ? 16.612 -2.374 -0.255 1.00 70.50 194 TYR A CA 1
ATOM 1494 C C . TYR A 1 194 ? 15.986 -1.334 -1.195 1.00 70.50 194 TYR A C 1
ATOM 1496 O O . TYR A 1 194 ? 14.846 -1.442 -1.646 1.00 70.50 194 TYR A O 1
ATOM 1504 N N . ALA A 1 195 ? 16.765 -0.303 -1.527 1.00 70.94 195 ALA A N 1
ATOM 1505 C CA . ALA A 1 195 ? 16.409 0.721 -2.506 1.00 70.94 195 ALA A CA 1
ATOM 1506 C C . ALA A 1 195 ? 17.472 0.817 -3.602 1.00 70.94 195 ALA A C 1
ATOM 1508 O O . ALA A 1 195 ? 18.668 0.856 -3.336 1.00 70.94 195 ALA A O 1
ATOM 1509 N N . TYR A 1 196 ? 17.036 0.885 -4.850 1.00 72.00 196 TYR A N 1
ATOM 1510 C CA . TYR A 1 196 ? 17.882 0.866 -6.033 1.00 72.00 196 TYR A CA 1
ATOM 1511 C C . TYR A 1 196 ? 17.799 2.225 -6.670 1.00 72.00 196 TYR A C 1
ATOM 1513 O O . TYR A 1 196 ? 16.698 2.703 -6.910 1.00 72.00 196 TYR A O 1
ATOM 1521 N N . ILE A 1 197 ? 18.930 2.843 -6.977 1.00 69.62 197 ILE A N 1
ATOM 1522 C CA . ILE A 1 197 ? 18.963 4.166 -7.591 1.00 69.62 197 ILE A CA 1
ATOM 1523 C C . ILE A 1 197 ? 19.853 4.114 -8.826 1.00 69.62 197 ILE A C 1
ATOM 1525 O O . ILE A 1 197 ? 21.051 3.832 -8.728 1.00 69.62 197 ILE A O 1
ATOM 1529 N N . LYS A 1 198 ? 19.285 4.406 -10.001 1.00 66.50 198 LYS A N 1
ATOM 1530 C CA . LYS A 1 198 ? 20.060 4.561 -11.237 1.00 66.50 198 LYS A CA 1
ATOM 1531 C C . LYS A 1 198 ? 20.594 5.978 -11.336 1.00 66.50 198 LYS A C 1
ATOM 1533 O O . LYS A 1 198 ? 19.860 6.972 -11.246 1.00 66.50 198 LYS A O 1
ATOM 1538 N N . ILE A 1 199 ? 21.891 6.058 -11.597 1.00 62.59 199 ILE A N 1
ATOM 1539 C CA . ILE A 1 199 ? 22.622 7.312 -11.686 1.00 62.59 199 ILE A CA 1
ATOM 1540 C C . ILE A 1 199 ? 23.031 7.532 -13.143 1.00 62.59 199 ILE A C 1
ATOM 1542 O O . ILE A 1 199 ? 23.827 6.776 -13.701 1.00 62.59 199 ILE A O 1
ATOM 1546 N N . LYS A 1 200 ? 22.475 8.572 -13.777 1.00 56.66 200 LYS A N 1
ATOM 1547 C CA . LYS A 1 200 ? 22.552 8.771 -15.237 1.00 56.66 200 LYS A CA 1
ATOM 1548 C C . LYS A 1 200 ? 23.976 8.947 -15.760 1.00 56.66 200 LYS A C 1
ATOM 1550 O O . LYS A 1 200 ? 24.269 8.477 -16.853 1.00 56.66 200 LYS A O 1
ATOM 1555 N N . GLU A 1 201 ? 24.851 9.603 -15.002 1.00 55.00 201 GLU A N 1
ATOM 1556 C CA . GLU A 1 201 ? 26.215 9.914 -15.457 1.00 55.00 201 GLU A CA 1
ATOM 1557 C C . GLU A 1 201 ? 27.132 8.697 -15.553 1.00 55.00 201 GLU A C 1
ATOM 1559 O O . GLU A 1 201 ? 28.037 8.686 -16.380 1.00 55.00 201 GLU A O 1
ATOM 1564 N N . PHE A 1 202 ? 26.895 7.669 -14.740 1.00 53.59 202 PHE A N 1
ATOM 1565 C CA . PHE A 1 202 ? 27.801 6.523 -14.652 1.00 53.59 202 PHE A CA 1
ATOM 1566 C C . PHE A 1 202 ? 27.261 5.274 -15.337 1.00 53.59 202 PHE A C 1
ATOM 1568 O O . PHE A 1 202 ? 27.941 4.255 -15.337 1.00 53.59 202 PHE A O 1
ATOM 1575 N N . GLN A 1 203 ? 26.018 5.325 -15.832 1.00 62.22 203 GLN A N 1
ATOM 1576 C CA . GLN A 1 203 ? 25.223 4.145 -16.192 1.00 62.22 203 GLN A CA 1
ATOM 1577 C C . GLN A 1 203 ? 25.178 3.062 -15.097 1.00 62.22 203 GLN A C 1
ATOM 1579 O O . GLN A 1 203 ? 24.690 1.967 -15.331 1.00 62.22 203 GLN A O 1
ATOM 1584 N N . ASN A 1 204 ? 25.618 3.376 -13.878 1.00 64.75 204 ASN A N 1
ATOM 1585 C CA . ASN A 1 204 ? 25.677 2.440 -12.772 1.00 64.75 204 ASN A CA 1
ATOM 1586 C C . ASN A 1 204 ? 24.416 2.546 -11.919 1.00 64.75 204 ASN A C 1
ATOM 1588 O O . ASN A 1 204 ? 23.917 3.640 -11.623 1.00 64.75 204 ASN A O 1
ATOM 1592 N N . THR A 1 205 ? 23.953 1.383 -11.482 1.00 69.31 205 THR A N 1
ATOM 1593 C CA . THR A 1 205 ? 22.911 1.247 -10.470 1.00 69.31 205 THR A CA 1
ATOM 1594 C C . THR A 1 205 ? 23.578 1.169 -9.100 1.00 69.31 205 THR A C 1
ATOM 1596 O O . THR A 1 205 ? 24.603 0.507 -8.937 1.00 69.31 205 THR A O 1
ATOM 1599 N N . LYS A 1 206 ? 23.029 1.856 -8.103 1.00 73.00 206 LYS A N 1
ATOM 1600 C CA . LYS A 1 206 ? 23.418 1.705 -6.696 1.00 73.00 206 LYS A CA 1
ATOM 1601 C C . LYS A 1 206 ? 22.308 0.991 -5.951 1.00 73.00 206 LYS A C 1
ATOM 1603 O O . LYS A 1 206 ? 21.146 1.316 -6.173 1.00 73.00 206 LYS A O 1
ATOM 1608 N N . VAL A 1 207 ? 22.671 0.063 -5.076 1.00 72.38 207 VAL A N 1
ATOM 1609 C CA . VAL A 1 207 ? 21.735 -0.599 -4.163 1.00 72.38 207 VAL A CA 1
ATOM 1610 C C . VAL A 1 207 ? 22.050 -0.128 -2.758 1.00 72.38 207 VAL A C 1
ATOM 1612 O O . VAL A 1 207 ? 23.207 -0.139 -2.349 1.00 72.38 207 VAL A O 1
ATOM 1615 N N . PHE A 1 208 ? 21.030 0.307 -2.041 1.00 70.94 208 PHE A N 1
ATOM 1616 C CA . PHE A 1 208 ? 21.118 0.802 -0.682 1.00 70.94 208 PHE A CA 1
ATOM 1617 C C . PHE A 1 208 ? 20.383 -0.161 0.235 1.00 70.94 208 PHE A C 1
ATOM 1619 O O . PHE A 1 208 ? 19.196 -0.402 0.023 1.00 70.94 208 PHE A O 1
ATOM 1626 N N . ASN A 1 209 ? 21.065 -0.669 1.255 1.00 71.38 209 ASN A N 1
ATOM 1627 C CA . ASN A 1 209 ? 20.420 -1.325 2.382 1.00 71.38 209 ASN A CA 1
ATOM 1628 C C . ASN A 1 209 ? 19.877 -0.244 3.326 1.00 71.38 209 ASN A C 1
ATOM 1630 O O . ASN A 1 209 ? 20.629 0.583 3.822 1.00 71.38 209 ASN A O 1
ATOM 1634 N N . LEU A 1 210 ? 18.573 -0.216 3.561 1.00 67.88 210 LEU A N 1
ATOM 1635 C CA . LEU A 1 210 ? 17.879 0.775 4.384 1.00 67.88 210 LEU A CA 1
ATOM 1636 C C . LEU A 1 210 ? 17.975 0.478 5.887 1.00 67.88 210 LEU A C 1
ATOM 1638 O O . LEU A 1 210 ? 17.721 1.360 6.710 1.00 67.88 210 LEU A O 1
ATOM 1642 N N . GLU A 1 211 ? 18.333 -0.755 6.245 1.00 68.69 211 GLU A N 1
ATOM 1643 C CA . GLU A 1 211 ? 18.562 -1.171 7.626 1.00 68.69 211 GLU A CA 1
ATOM 1644 C C . GLU A 1 211 ? 19.986 -0.842 8.081 1.00 68.69 211 GLU A C 1
ATOM 1646 O O . GLU A 1 211 ? 20.165 -0.294 9.165 1.00 68.69 211 GLU A O 1
ATOM 1651 N N . THR A 1 212 ? 20.986 -1.158 7.251 1.00 66.94 212 THR A N 1
ATOM 1652 C CA . THR A 1 212 ? 22.414 -0.992 7.582 1.00 66.94 212 THR A CA 1
ATOM 1653 C C . THR A 1 212 ? 23.062 0.240 6.951 1.00 66.94 212 THR A C 1
ATOM 1655 O O . THR A 1 212 ? 24.231 0.518 7.223 1.00 66.94 212 THR A O 1
ATOM 1658 N N . ALA A 1 213 ? 22.342 0.939 6.067 1.00 60.78 213 ALA A N 1
ATOM 1659 C CA . ALA A 1 213 ? 22.838 2.021 5.211 1.00 60.78 213 ALA A CA 1
ATOM 1660 C C . ALA A 1 213 ? 23.995 1.633 4.272 1.00 60.78 213 ALA A C 1
ATOM 1662 O O . ALA A 1 213 ? 24.640 2.507 3.683 1.00 60.78 213 ALA A O 1
ATOM 1663 N N . GLU A 1 214 ? 24.292 0.341 4.114 1.00 66.06 214 GLU A N 1
ATOM 1664 C CA . GLU A 1 214 ? 25.335 -0.123 3.202 1.00 66.06 214 GLU A CA 1
ATOM 1665 C C . GLU A 1 214 ? 24.971 0.173 1.742 1.00 66.06 214 GLU A C 1
ATOM 1667 O O . GLU A 1 214 ? 23.815 0.068 1.328 1.00 66.06 214 GLU A O 1
ATOM 1672 N N . ILE A 1 215 ? 25.982 0.546 0.951 1.00 69.69 215 ILE A N 1
ATOM 1673 C CA . ILE A 1 215 ? 25.832 0.856 -0.472 1.00 69.69 215 ILE A CA 1
ATOM 1674 C C . ILE A 1 215 ? 26.605 -0.176 -1.280 1.00 69.69 215 ILE A C 1
ATOM 1676 O O . ILE A 1 215 ? 27.832 -0.252 -1.193 1.00 69.69 215 ILE A O 1
ATOM 1680 N N . TYR A 1 216 ? 25.900 -0.898 -2.141 1.00 71.44 216 TYR A N 1
ATOM 1681 C CA . TYR A 1 216 ? 26.488 -1.837 -3.084 1.00 71.44 216 TYR A CA 1
ATOM 1682 C C . TYR A 1 216 ? 26.518 -1.231 -4.489 1.00 71.44 216 TYR A C 1
ATOM 1684 O O . TYR A 1 216 ? 25.627 -0.483 -4.913 1.00 71.44 216 TYR A O 1
ATOM 1692 N N . ASN A 1 217 ? 27.577 -1.551 -5.233 1.00 70.00 217 ASN A N 1
ATOM 1693 C CA . ASN A 1 217 ? 27.614 -1.289 -6.666 1.00 70.00 217 ASN A CA 1
ATOM 1694 C C . ASN A 1 217 ? 26.758 -2.348 -7.359 1.00 70.00 217 ASN A C 1
ATOM 1696 O O . ASN A 1 217 ? 27.108 -3.523 -7.333 1.00 70.00 217 ASN A O 1
ATOM 1700 N N . GLY A 1 218 ? 25.654 -1.926 -7.966 1.00 63.06 218 GLY A N 1
ATOM 1701 C CA . GLY A 1 218 ? 24.848 -2.779 -8.827 1.00 63.06 218 GLY A CA 1
ATOM 1702 C C . GLY A 1 218 ? 25.389 -2.815 -10.257 1.00 63.06 218 GLY A C 1
ATOM 1703 O O . GLY A 1 218 ? 26.239 -2.013 -10.653 1.00 63.06 218 GLY A O 1
ATOM 1704 N N . PHE A 1 219 ? 24.854 -3.741 -11.045 1.00 65.44 219 PHE A N 1
ATOM 1705 C CA . PHE A 1 219 ? 25.162 -3.882 -12.466 1.00 65.44 219 PHE A CA 1
ATOM 1706 C C . PHE A 1 219 ? 24.579 -2.725 -13.306 1.00 65.44 219 PHE A C 1
ATOM 1708 O O . PHE A 1 219 ? 23.616 -2.051 -12.911 1.00 65.44 219 PHE A O 1
ATOM 1715 N N . ILE A 1 220 ? 25.182 -2.486 -14.478 1.00 64.06 220 ILE A N 1
ATOM 1716 C CA . ILE A 1 220 ? 24.670 -1.561 -15.500 1.00 64.06 220 ILE A CA 1
ATOM 1717 C C . ILE A 1 220 ? 23.460 -2.227 -16.154 1.00 64.06 220 ILE A C 1
ATOM 1719 O O . ILE A 1 220 ? 23.618 -3.111 -16.991 1.00 64.06 220 ILE A O 1
ATOM 1723 N N . ASN A 1 221 ? 22.258 -1.808 -15.758 1.00 66.88 221 ASN A N 1
ATOM 1724 C CA . ASN A 1 221 ? 21.009 -2.371 -16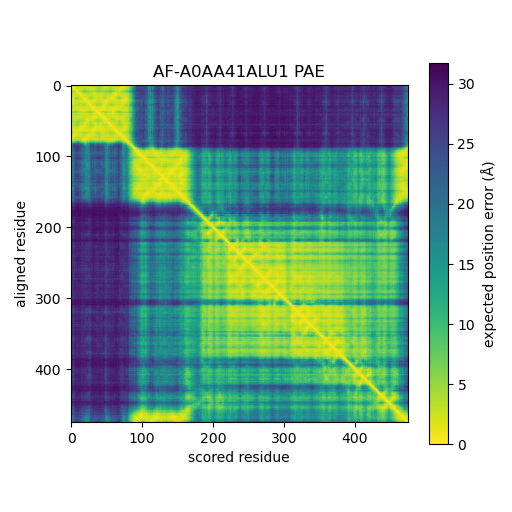.263 1.00 66.88 221 ASN A CA 1
ATOM 1725 C C . ASN A 1 221 ? 20.122 -1.277 -16.863 1.00 66.88 221 ASN A C 1
ATOM 1727 O O . ASN A 1 221 ? 20.050 -0.142 -16.369 1.00 66.88 221 ASN A O 1
ATOM 1731 N N . ASP A 1 222 ? 19.421 -1.619 -17.939 1.00 76.38 222 ASP A N 1
ATOM 1732 C CA . ASP A 1 222 ? 18.549 -0.695 -18.663 1.00 76.38 222 ASP A CA 1
ATOM 1733 C C . ASP A 1 222 ? 17.213 -0.503 -17.941 1.00 76.38 222 ASP A C 1
ATOM 1735 O O . ASP A 1 222 ? 16.731 0.630 -17.812 1.00 76.38 222 ASP A O 1
ATOM 1739 N N . SER A 1 223 ? 16.672 -1.595 -17.394 1.00 82.38 223 SER A N 1
ATOM 1740 C CA . SER A 1 223 ? 15.411 -1.652 -16.653 1.00 82.38 223 SER A CA 1
ATOM 1741 C C . SER A 1 223 ? 15.424 -2.800 -15.639 1.00 82.38 223 SER A C 1
ATOM 1743 O O . SER A 1 223 ? 16.224 -3.723 -15.766 1.00 82.38 223 SER A O 1
ATOM 1745 N N . MET A 1 224 ? 14.582 -2.725 -14.607 1.00 83.62 224 MET A N 1
ATOM 1746 C CA . MET A 1 224 ? 14.517 -3.697 -13.513 1.00 83.62 224 MET A CA 1
ATOM 1747 C C . MET A 1 224 ? 13.078 -3.812 -12.988 1.00 83.62 224 MET A C 1
ATOM 1749 O O . MET A 1 224 ? 12.357 -2.813 -12.975 1.00 83.62 224 MET A O 1
ATOM 1753 N N . CYS A 1 225 ? 12.682 -4.997 -12.524 1.00 85.06 225 CYS A N 1
ATOM 1754 C CA . CYS A 1 225 ? 11.420 -5.241 -11.820 1.00 85.06 225 CYS A CA 1
ATOM 1755 C C . CYS A 1 225 ? 11.586 -6.328 -10.743 1.00 85.06 225 CYS A C 1
ATOM 1757 O O . CYS A 1 225 ? 12.552 -7.089 -10.771 1.00 85.06 225 CYS A O 1
ATOM 1759 N N . ILE A 1 226 ? 10.633 -6.433 -9.813 1.00 83.88 226 ILE A N 1
ATOM 1760 C CA . ILE A 1 226 ? 10.547 -7.573 -8.887 1.00 83.88 226 ILE A CA 1
ATOM 1761 C C . ILE A 1 226 ? 9.640 -8.627 -9.513 1.00 83.88 226 ILE A C 1
ATOM 1763 O O . ILE A 1 226 ? 8.497 -8.324 -9.846 1.00 83.88 226 ILE A O 1
ATOM 1767 N N . HIS A 1 227 ? 10.127 -9.852 -9.650 1.00 85.81 227 HIS A N 1
ATOM 1768 C CA . HIS A 1 227 ? 9.374 -10.983 -10.179 1.00 85.81 227 HIS A CA 1
ATOM 1769 C C . HIS A 1 227 ? 9.518 -12.161 -9.220 1.00 85.81 227 HIS A C 1
ATOM 1771 O O . HIS A 1 227 ? 10.635 -12.519 -8.878 1.00 85.81 227 HIS A O 1
ATOM 1777 N N . GLU A 1 228 ? 8.402 -12.706 -8.728 1.00 84.94 228 GLU A N 1
ATOM 1778 C CA . GLU A 1 228 ? 8.393 -13.814 -7.753 1.00 84.94 228 GLU A CA 1
ATOM 1779 C C . GLU A 1 228 ? 9.295 -13.584 -6.526 1.00 84.94 228 GLU A C 1
ATOM 1781 O O . GLU A 1 228 ? 9.920 -14.496 -5.993 1.00 84.94 228 GLU A O 1
ATOM 1786 N N . GLY A 1 229 ? 9.369 -12.332 -6.068 1.00 80.25 229 GLY A N 1
ATOM 1787 C CA . GLY A 1 229 ? 10.187 -11.952 -4.919 1.00 80.25 229 GLY A CA 1
ATOM 1788 C C . GLY A 1 229 ? 11.683 -11.825 -5.204 1.00 80.25 229 GLY A C 1
ATOM 1789 O O . GLY A 1 229 ? 12.406 -11.493 -4.280 1.00 80.25 229 GLY A O 1
ATOM 1790 N N . VAL A 1 230 ? 12.144 -12.020 -6.444 1.00 84.50 230 VAL A N 1
ATOM 1791 C CA . VAL A 1 230 ? 13.537 -11.774 -6.846 1.00 84.50 230 VAL A CA 1
ATOM 1792 C C . VAL A 1 230 ? 13.653 -10.563 -7.761 1.00 84.50 230 VAL A C 1
ATOM 1794 O O . VAL A 1 230 ? 12.730 -10.197 -8.497 1.00 84.50 230 VAL A O 1
ATOM 1797 N N . VAL A 1 231 ? 14.822 -9.931 -7.750 1.00 83.69 231 VAL A N 1
ATOM 1798 C CA . VAL A 1 231 ? 15.101 -8.797 -8.629 1.00 83.69 231 VAL A CA 1
ATOM 1799 C C . VAL A 1 231 ? 15.489 -9.307 -9.995 1.00 83.69 231 VAL A C 1
ATOM 1801 O O . VAL A 1 231 ? 16.495 -9.990 -10.136 1.00 83.69 231 VAL A O 1
ATOM 1804 N N . THR A 1 232 ? 14.719 -8.945 -11.012 1.00 87.31 232 THR A N 1
ATOM 1805 C CA . THR A 1 232 ? 15.034 -9.265 -12.403 1.00 87.31 232 THR A CA 1
ATOM 1806 C C . THR A 1 232 ? 15.453 -7.995 -13.123 1.00 87.31 232 THR A C 1
ATOM 1808 O O . THR A 1 232 ? 14.764 -6.975 -13.056 1.00 87.31 232 THR A O 1
ATOM 1811 N N . ALA A 1 233 ? 16.598 -8.045 -13.795 1.00 87.31 233 ALA A N 1
ATOM 1812 C CA . ALA A 1 233 ? 17.165 -6.930 -14.532 1.00 87.31 233 ALA A CA 1
ATOM 1813 C C . ALA A 1 233 ? 17.264 -7.228 -16.027 1.00 87.31 233 ALA A C 1
ATOM 1815 O O . ALA A 1 233 ? 17.557 -8.351 -16.425 1.00 87.31 233 ALA A O 1
ATOM 1816 N N . LEU A 1 234 ? 17.055 -6.189 -16.830 1.00 89.19 234 LEU A N 1
ATOM 1817 C CA . LEU A 1 234 ? 17.220 -6.184 -18.274 1.00 89.19 234 LEU A CA 1
ATOM 1818 C C . LEU A 1 234 ? 18.571 -5.571 -18.644 1.00 89.19 234 LEU A C 1
ATOM 1820 O O . LEU A 1 234 ? 18.852 -4.419 -18.287 1.00 89.19 234 LEU A O 1
ATOM 1824 N N . THR A 1 235 ? 19.339 -6.294 -19.452 1.00 88.88 235 THR A N 1
ATOM 1825 C CA . THR A 1 235 ? 20.528 -5.780 -20.140 1.00 88.88 235 THR A CA 1
ATOM 1826 C C . THR A 1 235 ? 20.319 -5.898 -21.643 1.00 88.88 235 THR A C 1
ATOM 1828 O O . THR A 1 235 ? 20.021 -6.978 -22.152 1.00 88.88 235 THR A O 1
ATOM 1831 N N . THR A 1 236 ? 20.453 -4.794 -22.376 1.00 87.06 236 THR A N 1
ATOM 1832 C CA . THR A 1 236 ? 20.231 -4.781 -23.828 1.00 87.06 236 THR A CA 1
ATOM 1833 C C . THR A 1 236 ? 21.543 -4.854 -24.604 1.00 87.06 236 THR A C 1
ATOM 1835 O O . THR A 1 236 ? 22.595 -4.390 -24.164 1.00 87.06 236 THR A O 1
ATOM 1838 N N . SER A 1 237 ? 21.489 -5.460 -25.788 1.00 86.69 237 SER A N 1
ATOM 1839 C CA . SER A 1 237 ? 22.605 -5.555 -26.729 1.00 86.69 237 SER A CA 1
ATOM 1840 C C . SER A 1 237 ? 22.113 -5.300 -28.153 1.00 86.69 237 SER A C 1
ATOM 1842 O O . SER A 1 237 ? 20.914 -5.274 -28.419 1.00 86.69 237 SER A O 1
ATOM 1844 N N . SER A 1 238 ? 23.030 -5.158 -29.109 1.00 82.56 238 SER A N 1
ATOM 1845 C CA . SER A 1 238 ? 22.664 -5.014 -30.526 1.00 82.56 238 SER A CA 1
ATOM 1846 C C . SER A 1 238 ? 21.993 -6.256 -31.134 1.00 82.56 238 SER A C 1
ATOM 1848 O O . SER A 1 238 ? 21.464 -6.174 -32.234 1.00 82.56 238 SER A O 1
ATOM 1850 N N . SER A 1 239 ? 22.066 -7.411 -30.469 1.00 86.62 239 SER A N 1
ATOM 1851 C CA . SER A 1 239 ? 21.579 -8.708 -30.967 1.00 86.62 239 SER A CA 1
ATOM 1852 C C . SER A 1 239 ? 20.340 -9.234 -30.232 1.00 86.62 239 SER A C 1
ATOM 1854 O O . SER A 1 239 ? 19.860 -10.320 -30.546 1.00 86.62 239 SER A O 1
ATOM 1856 N N . GLY A 1 240 ? 19.844 -8.502 -29.236 1.00 91.75 240 GLY A N 1
ATOM 1857 C CA . GLY A 1 240 ? 18.757 -8.928 -28.360 1.00 91.75 240 GLY A CA 1
ATOM 1858 C C . GLY A 1 240 ? 18.987 -8.452 -26.931 1.00 91.75 240 GLY A C 1
ATOM 1859 O O . GLY A 1 240 ? 19.600 -7.403 -26.712 1.00 91.75 240 GLY A O 1
ATOM 1860 N N . PHE A 1 241 ? 18.537 -9.220 -25.947 1.00 93.88 241 PHE A N 1
ATOM 1861 C CA . PHE A 1 241 ? 18.604 -8.818 -24.544 1.00 93.88 241 PHE A CA 1
ATOM 1862 C C . PHE A 1 241 ? 18.825 -9.998 -23.599 1.00 93.88 241 PHE A C 1
ATOM 1864 O O . PHE A 1 241 ? 18.640 -11.160 -23.958 1.00 93.88 241 PHE A O 1
ATOM 1871 N N . GLU A 1 242 ? 19.226 -9.679 -22.377 1.00 93.81 242 GLU A N 1
ATOM 1872 C CA . GLU A 1 242 ? 19.428 -10.631 -21.294 1.00 93.81 242 GLU A CA 1
ATOM 1873 C C . GLU A 1 242 ? 18.537 -10.257 -20.114 1.00 93.81 242 GLU A C 1
ATOM 1875 O O . GLU A 1 242 ? 18.378 -9.074 -19.794 1.00 93.81 242 GLU A O 1
ATOM 1880 N N . LEU A 1 243 ? 17.962 -11.278 -19.484 1.00 93.06 243 LEU A N 1
ATOM 1881 C CA . LEU A 1 243 ? 17.288 -11.168 -18.202 1.00 93.06 243 LEU A CA 1
ATOM 1882 C C . LEU A 1 243 ? 18.129 -11.879 -17.153 1.00 93.06 243 LEU A C 1
ATOM 1884 O O . LEU A 1 243 ? 18.394 -13.077 -17.270 1.00 93.06 243 LEU A O 1
ATOM 1888 N N . THR A 1 244 ? 18.534 -11.130 -16.137 1.00 90.81 244 THR A N 1
ATOM 1889 C CA . THR A 1 244 ? 19.342 -11.645 -15.034 1.00 90.81 244 THR A CA 1
ATOM 1890 C C . THR A 1 244 ? 18.569 -11.480 -13.737 1.00 90.81 244 THR A C 1
ATOM 1892 O O . THR A 1 244 ? 18.160 -10.367 -13.398 1.00 90.81 244 THR A O 1
ATOM 1895 N N . SER A 1 245 ? 18.359 -12.578 -13.019 1.00 89.19 245 SER A N 1
ATOM 1896 C CA . SER A 1 245 ? 17.745 -12.567 -11.693 1.00 89.19 245 SER A CA 1
ATOM 1897 C C . SER A 1 245 ? 18.823 -12.527 -10.620 1.00 89.19 245 SER A C 1
ATOM 1899 O O . SER A 1 245 ? 19.829 -13.230 -10.720 1.00 89.19 245 SER A O 1
ATOM 1901 N N . PHE A 1 246 ? 18.593 -11.753 -9.570 1.00 85.19 246 PHE A N 1
ATOM 1902 C CA . PHE A 1 246 ? 19.515 -11.554 -8.462 1.00 85.19 246 PHE A CA 1
ATOM 1903 C C . PHE A 1 246 ? 18.825 -11.768 -7.116 1.00 85.19 246 PHE A C 1
ATOM 1905 O O . PHE A 1 246 ? 17.596 -11.713 -7.016 1.00 85.19 246 PHE A O 1
ATOM 1912 N N . THR A 1 247 ? 19.637 -11.968 -6.079 1.00 82.88 247 THR A N 1
ATOM 1913 C CA . THR A 1 247 ? 19.215 -11.798 -4.684 1.00 82.88 247 THR A CA 1
ATOM 1914 C C . THR A 1 247 ? 18.742 -10.364 -4.418 1.00 82.88 247 THR A C 1
ATOM 1916 O O . THR A 1 247 ? 19.092 -9.437 -5.148 1.00 82.88 247 THR A O 1
ATOM 1919 N N . ASP A 1 248 ? 17.967 -10.166 -3.349 1.00 74.44 248 ASP A N 1
ATOM 1920 C CA . ASP A 1 248 ? 17.351 -8.872 -2.994 1.00 74.44 248 ASP A CA 1
ATOM 1921 C C . ASP A 1 248 ? 18.350 -7.724 -2.780 1.00 74.44 248 ASP A C 1
ATOM 1923 O O . ASP A 1 248 ? 17.997 -6.551 -2.913 1.00 74.44 248 ASP A O 1
ATOM 1927 N N . ASP A 1 249 ? 19.601 -8.056 -2.470 1.00 72.62 249 ASP A N 1
ATOM 1928 C CA . ASP A 1 249 ? 20.719 -7.133 -2.272 1.00 72.62 249 ASP A CA 1
ATOM 1929 C C . ASP A 1 249 ? 21.610 -6.971 -3.523 1.00 72.62 249 ASP A C 1
ATOM 1931 O O . ASP A 1 249 ? 22.612 -6.256 -3.480 1.00 72.62 249 ASP A O 1
ATOM 1935 N N . MET A 1 250 ? 21.267 -7.631 -4.638 1.00 73.38 250 MET A N 1
ATOM 1936 C CA . MET A 1 250 ? 22.073 -7.768 -5.866 1.00 73.38 250 MET A CA 1
ATOM 1937 C C . MET A 1 250 ? 23.475 -8.344 -5.668 1.00 73.38 250 MET A C 1
ATOM 1939 O O . MET A 1 250 ? 24.309 -8.233 -6.572 1.00 73.38 250 MET A O 1
ATOM 1943 N N . SER A 1 251 ? 23.780 -8.939 -4.514 1.00 76.94 251 SER A N 1
ATOM 1944 C CA . SER A 1 251 ? 25.126 -9.452 -4.254 1.00 76.94 251 SER A CA 1
ATOM 1945 C C . SER A 1 251 ? 25.433 -10.713 -5.061 1.00 76.94 251 SER A C 1
ATOM 1947 O O . SER A 1 251 ? 26.599 -10.975 -5.370 1.00 76.94 251 SER A O 1
ATOM 1949 N N . GLN A 1 252 ? 24.399 -11.465 -5.449 1.00 82.69 252 GLN A N 1
ATOM 1950 C CA . GLN A 1 252 ? 24.530 -12.725 -6.163 1.00 82.69 252 GLN A CA 1
ATOM 1951 C C . GLN A 1 252 ? 23.572 -12.815 -7.359 1.00 82.69 252 GLN A C 1
ATOM 1953 O O . GLN A 1 252 ? 22.366 -12.610 -7.235 1.00 82.69 252 GLN A O 1
ATOM 1958 N N . GLU A 1 253 ? 24.119 -13.192 -8.518 1.00 89.25 253 GLU A N 1
ATOM 1959 C CA . GLU A 1 253 ? 23.345 -13.643 -9.680 1.00 89.25 253 GLU A CA 1
ATOM 1960 C C . GLU A 1 253 ? 22.752 -15.034 -9.396 1.00 89.25 253 GLU A C 1
ATOM 1962 O O . GLU A 1 253 ? 23.474 -15.973 -9.049 1.00 89.25 253 GLU A O 1
ATOM 1967 N N . LEU A 1 254 ? 21.432 -15.155 -9.527 1.00 89.00 254 LEU A N 1
ATOM 1968 C CA . LEU A 1 254 ? 20.675 -16.392 -9.323 1.00 89.00 254 LEU A CA 1
ATOM 1969 C C . LEU A 1 254 ? 20.465 -17.148 -10.632 1.00 89.00 254 LEU A C 1
ATOM 1971 O O . LEU A 1 254 ? 20.575 -18.373 -10.674 1.00 89.00 254 LEU A O 1
ATOM 1975 N N . SER A 1 255 ? 20.132 -16.421 -11.697 1.00 92.00 255 SER A N 1
ATOM 1976 C CA . SER A 1 255 ? 19.939 -16.991 -13.025 1.00 92.00 255 SER A CA 1
ATOM 1977 C C . SER A 1 255 ? 20.159 -15.939 -14.104 1.00 92.00 255 SER A C 1
ATOM 1979 O O . SER A 1 255 ? 20.043 -14.739 -13.848 1.00 92.00 255 SER A O 1
ATOM 1981 N N . LYS A 1 256 ? 20.456 -16.404 -15.316 1.00 93.06 256 LYS A N 1
ATOM 1982 C CA . LYS A 1 256 ? 20.640 -15.560 -16.488 1.00 93.06 256 LYS A CA 1
ATOM 1983 C C . LYS A 1 256 ? 20.101 -16.255 -17.728 1.00 93.06 256 LYS A C 1
ATOM 1985 O O . LYS A 1 256 ? 20.435 -17.411 -17.990 1.00 93.06 256 LYS A O 1
ATOM 1990 N N . VAL A 1 257 ? 19.296 -15.532 -18.499 1.00 93.69 257 VAL A N 1
ATOM 1991 C CA . VAL A 1 257 ? 18.686 -16.018 -19.739 1.00 93.69 257 VAL A CA 1
ATOM 1992 C C . VAL A 1 257 ? 18.920 -14.989 -20.835 1.00 93.69 257 VAL A C 1
ATOM 1994 O O . VAL A 1 257 ? 18.575 -13.818 -20.679 1.00 93.69 257 VAL A O 1
ATOM 1997 N N . SER A 1 258 ? 19.512 -15.421 -21.947 1.00 95.31 258 SER A N 1
ATOM 1998 C CA . SER A 1 258 ? 19.811 -14.558 -23.091 1.00 95.31 258 SER A CA 1
ATOM 1999 C C . SER A 1 258 ? 18.869 -14.876 -24.247 1.00 95.31 258 SER A C 1
ATOM 2001 O O . SER A 1 258 ? 18.714 -16.035 -24.634 1.00 95.31 258 SER A O 1
ATOM 2003 N N . PHE A 1 259 ? 18.285 -13.836 -24.831 1.00 94.75 259 PHE A N 1
ATOM 2004 C CA . PHE A 1 259 ? 17.371 -13.931 -25.959 1.00 94.75 259 PHE A CA 1
ATOM 2005 C C . PHE A 1 259 ? 17.972 -13.240 -27.179 1.00 94.75 259 PHE A C 1
ATOM 2007 O O . PHE A 1 259 ? 18.372 -12.076 -27.121 1.00 94.75 259 PHE A O 1
ATOM 2014 N N . PHE A 1 260 ? 18.030 -13.962 -28.297 1.00 94.44 260 PHE A N 1
ATOM 2015 C CA . PHE A 1 260 ? 18.494 -13.422 -29.570 1.00 94.44 260 PHE A CA 1
ATOM 2016 C C . PHE A 1 260 ? 17.299 -12.909 -30.378 1.00 94.44 260 PHE A C 1
ATOM 2018 O O . PHE A 1 260 ? 16.525 -13.699 -30.915 1.00 94.44 260 PHE A O 1
ATOM 2025 N N . THR A 1 261 ? 17.155 -11.587 -30.444 1.00 90.38 261 THR A N 1
ATOM 2026 C CA . THR A 1 261 ? 16.034 -10.891 -31.093 1.00 90.38 261 THR A CA 1
ATOM 2027 C C . THR A 1 261 ? 16.557 -9.643 -31.818 1.00 90.38 261 THR A C 1
ATOM 2029 O O . THR A 1 261 ? 16.386 -8.525 -31.334 1.00 90.38 261 THR A O 1
ATOM 2032 N N . PRO A 1 262 ? 17.281 -9.790 -32.941 1.00 89.50 262 PRO A N 1
ATOM 2033 C CA . PRO A 1 262 ? 17.903 -8.656 -33.636 1.00 89.50 262 PRO A CA 1
ATOM 2034 C C . PRO A 1 262 ? 16.877 -7.671 -34.226 1.00 89.50 262 PRO A C 1
ATOM 2036 O O . PRO A 1 262 ? 17.214 -6.525 -34.510 1.00 89.50 262 PRO A O 1
ATOM 2039 N N . ASP A 1 263 ? 15.636 -8.121 -34.394 1.00 91.06 263 ASP A N 1
ATOM 2040 C CA . ASP A 1 263 ? 14.457 -7.365 -34.816 1.00 91.06 263 ASP A CA 1
ATOM 2041 C C . ASP A 1 263 ? 13.751 -6.645 -33.655 1.00 91.06 263 ASP A C 1
ATOM 2043 O O . ASP A 1 263 ? 12.787 -5.923 -33.882 1.00 91.06 263 ASP A O 1
ATOM 2047 N N . PHE A 1 264 ? 14.199 -6.821 -32.410 1.00 90.94 264 PHE A N 1
ATOM 2048 C CA . PHE A 1 264 ? 13.546 -6.251 -31.237 1.00 90.94 264 PHE A CA 1
ATOM 2049 C C . PHE A 1 264 ? 14.553 -5.643 -30.272 1.00 90.94 264 PHE A C 1
ATOM 2051 O O . PHE A 1 264 ? 15.432 -6.309 -29.719 1.00 90.94 264 PHE A O 1
ATOM 2058 N N . LYS A 1 265 ? 14.371 -4.356 -30.000 1.00 91.19 265 LYS A N 1
ATOM 2059 C CA . LYS A 1 265 ? 15.179 -3.620 -29.042 1.00 91.19 265 LYS A CA 1
ATOM 2060 C C . LYS A 1 265 ? 14.379 -3.407 -27.767 1.00 91.19 265 LYS A C 1
ATOM 2062 O O . LYS A 1 265 ? 13.563 -2.489 -27.667 1.00 91.19 265 LYS A O 1
ATOM 2067 N N . ALA A 1 266 ? 14.636 -4.265 -26.786 1.00 91.06 266 ALA A N 1
ATOM 2068 C CA . ALA A 1 266 ? 14.055 -4.152 -25.457 1.00 91.06 266 ALA A CA 1
ATOM 2069 C C . ALA A 1 266 ? 14.416 -2.804 -24.806 1.00 91.06 266 ALA A C 1
ATOM 2071 O O . ALA A 1 266 ? 15.510 -2.274 -24.995 1.00 91.06 266 ALA A O 1
ATOM 2072 N N . THR A 1 267 ? 13.492 -2.240 -24.035 1.00 87.88 267 THR A N 1
ATOM 2073 C CA . THR A 1 267 ? 13.678 -0.959 -23.338 1.00 87.88 267 THR A CA 1
ATOM 2074 C C . THR A 1 267 ? 13.267 -1.030 -21.876 1.00 87.88 267 THR A C 1
ATOM 2076 O O . THR A 1 267 ? 13.918 -0.406 -21.033 1.00 87.88 267 THR A O 1
ATOM 2079 N N . LYS A 1 268 ? 12.193 -1.764 -21.558 1.00 88.75 268 LYS A N 1
ATOM 2080 C CA . LYS A 1 268 ? 11.624 -1.838 -20.210 1.00 88.75 268 LYS A CA 1
ATOM 2081 C C . LYS A 1 268 ? 11.150 -3.240 -19.863 1.00 88.75 268 LYS A C 1
ATOM 2083 O O . LYS A 1 268 ? 10.701 -3.972 -20.736 1.00 88.75 268 LYS A O 1
ATOM 2088 N N . ILE A 1 269 ? 11.207 -3.576 -18.578 1.00 90.81 269 ILE A N 1
ATOM 2089 C CA . ILE A 1 269 ? 10.595 -4.788 -18.034 1.00 90.81 269 ILE A CA 1
ATOM 2090 C C . ILE A 1 269 ? 9.629 -4.465 -16.904 1.00 90.81 269 ILE A C 1
ATOM 2092 O O . ILE A 1 269 ? 9.808 -3.490 -16.174 1.00 90.81 269 ILE A O 1
ATOM 2096 N N . VAL A 1 270 ? 8.603 -5.299 -16.772 1.00 91.06 270 VAL A N 1
ATOM 2097 C CA . VAL A 1 270 ? 7.626 -5.251 -15.685 1.00 91.06 270 VAL A CA 1
ATOM 2098 C C . VAL A 1 270 ? 7.183 -6.669 -15.344 1.00 91.06 270 VAL A C 1
ATOM 2100 O O . VAL A 1 270 ? 7.055 -7.512 -16.229 1.00 91.06 270 VAL A O 1
ATOM 2103 N N . SER A 1 271 ? 6.951 -6.936 -14.063 1.00 91.62 271 SER A N 1
ATOM 2104 C CA . SER A 1 271 ? 6.349 -8.190 -13.614 1.00 91.62 271 SER A CA 1
ATOM 2105 C C . SER A 1 271 ? 4.842 -8.009 -13.495 1.00 91.62 271 SER A C 1
ATOM 2107 O O . SER A 1 271 ? 4.385 -7.018 -12.924 1.00 91.62 271 SER A O 1
ATOM 2109 N N . ALA A 1 272 ? 4.073 -8.947 -14.040 1.00 92.62 272 ALA A N 1
ATOM 2110 C CA . ALA A 1 272 ? 2.620 -8.943 -13.946 1.00 92.62 272 ALA A CA 1
ATOM 2111 C C . ALA A 1 272 ? 2.083 -10.376 -13.965 1.00 92.62 272 ALA A C 1
ATOM 2113 O O . ALA A 1 272 ? 2.488 -11.181 -14.802 1.00 92.62 272 ALA A O 1
ATOM 2114 N N . LYS A 1 273 ? 1.159 -10.698 -13.050 1.00 91.00 273 LYS A N 1
ATOM 2115 C CA . LYS A 1 273 ? 0.463 -12.001 -12.987 1.00 91.00 273 LYS A CA 1
ATOM 2116 C C . LYS A 1 273 ? 1.397 -13.224 -13.045 1.00 91.00 273 LYS A C 1
ATOM 2118 O O . LYS A 1 273 ? 1.065 -14.220 -13.678 1.00 91.00 273 LYS A O 1
ATOM 2123 N N . GLY A 1 274 ? 2.555 -13.146 -12.386 1.00 90.75 274 GLY A N 1
ATOM 2124 C CA . GLY A 1 274 ? 3.525 -14.245 -12.367 1.00 90.75 274 GLY A CA 1
ATOM 2125 C C . GLY A 1 274 ? 4.333 -14.401 -13.657 1.00 90.75 274 GLY A C 1
ATOM 2126 O O . GLY A 1 274 ? 4.920 -15.449 -13.873 1.00 90.75 274 GLY A O 1
ATOM 2127 N N . TYR A 1 275 ? 4.405 -13.371 -14.505 1.00 93.38 275 TYR A N 1
ATOM 2128 C CA . TYR A 1 275 ? 5.261 -13.356 -15.694 1.00 93.38 275 TYR A CA 1
ATOM 2129 C C . TYR A 1 275 ? 6.121 -12.099 -15.750 1.00 93.38 275 TYR A C 1
ATOM 2131 O O . TYR A 1 275 ? 5.752 -11.056 -15.202 1.00 93.38 275 TYR A O 1
ATOM 2139 N N . VAL A 1 276 ? 7.242 -12.187 -16.466 1.00 94.12 276 VAL A N 1
ATOM 2140 C CA . VAL A 1 276 ? 8.028 -11.018 -16.872 1.00 94.12 276 VAL A CA 1
ATOM 2141 C C . VAL A 1 276 ? 7.592 -10.599 -18.268 1.00 94.12 276 VAL A C 1
ATOM 2143 O O . VAL A 1 276 ? 7.593 -11.392 -19.209 1.00 94.12 276 VAL A O 1
ATOM 2146 N N . PHE A 1 277 ? 7.243 -9.329 -18.398 1.00 94.31 277 PHE A N 1
ATOM 2147 C CA . PHE A 1 277 ? 6.920 -8.691 -19.660 1.00 94.31 277 PHE A CA 1
ATOM 2148 C C . PHE A 1 277 ? 8.058 -7.764 -20.069 1.00 94.31 277 PHE A C 1
ATOM 2150 O O . PHE A 1 277 ? 8.518 -6.948 -19.268 1.00 94.31 277 PHE A O 1
ATOM 2157 N N . VAL A 1 278 ? 8.491 -7.873 -21.322 1.00 93.88 278 VAL A N 1
ATOM 2158 C CA . VAL A 1 278 ? 9.552 -7.063 -21.920 1.00 93.88 278 VAL A CA 1
ATOM 2159 C C . VAL A 1 278 ? 8.936 -6.157 -22.977 1.00 93.88 278 VAL A C 1
ATOM 2161 O O . VAL A 1 278 ? 8.474 -6.612 -24.021 1.00 93.88 278 VAL A O 1
ATOM 2164 N N . PHE A 1 279 ? 8.939 -4.860 -22.699 1.00 91.25 279 PHE A N 1
ATOM 2165 C CA . PHE A 1 279 ? 8.557 -3.817 -23.639 1.00 91.25 279 PHE A CA 1
ATOM 2166 C C . PHE A 1 279 ? 9.779 -3.375 -24.433 1.00 91.25 279 PHE A C 1
ATOM 2168 O O . PHE A 1 279 ? 10.876 -3.230 -23.886 1.00 91.25 279 PHE A O 1
ATOM 2175 N N . GLY A 1 280 ? 9.578 -3.114 -25.716 1.00 90.25 280 GLY A N 1
ATOM 2176 C CA . GLY A 1 280 ? 10.620 -2.604 -26.591 1.00 90.25 280 GLY A CA 1
ATOM 2177 C C . GLY A 1 280 ? 10.062 -2.061 -27.894 1.00 90.25 280 GLY A C 1
ATOM 2178 O O . GLY A 1 280 ? 8.857 -1.843 -28.032 1.00 90.25 280 GLY A O 1
ATOM 2179 N N . GLU A 1 281 ? 10.960 -1.835 -28.841 1.00 88.62 281 GLU A N 1
ATOM 2180 C CA . GLU A 1 281 ? 10.635 -1.395 -30.194 1.00 88.62 281 GLU A CA 1
ATOM 2181 C C . GLU A 1 281 ? 11.028 -2.460 -31.217 1.00 88.62 281 GLU A C 1
ATOM 2183 O O . GLU A 1 281 ? 12.099 -3.065 -31.125 1.00 88.62 281 GLU A O 1
ATOM 2188 N N . ASP A 1 282 ? 10.153 -2.684 -32.189 1.00 87.81 282 ASP A N 1
ATOM 2189 C CA . ASP A 1 282 ? 10.493 -3.400 -33.410 1.00 87.81 282 ASP A CA 1
ATOM 2190 C C . ASP A 1 282 ? 11.539 -2.586 -34.191 1.00 87.81 282 ASP A C 1
ATOM 2192 O O . ASP A 1 282 ? 11.367 -1.387 -34.424 1.00 87.81 282 ASP A O 1
ATOM 2196 N N . ALA A 1 283 ? 12.654 -3.220 -34.545 1.00 86.62 283 ALA A N 1
ATOM 2197 C CA . ALA A 1 283 ? 13.832 -2.544 -35.078 1.00 86.62 283 ALA A CA 1
ATOM 2198 C C . ALA A 1 283 ? 13.603 -1.954 -36.479 1.00 86.62 283 ALA A C 1
ATOM 2200 O O . ALA A 1 283 ? 14.274 -0.988 -36.848 1.00 86.62 283 ALA A O 1
ATOM 2201 N N . GLU A 1 284 ? 12.671 -2.515 -37.254 1.00 85.94 284 GLU A N 1
ATOM 2202 C CA . GLU A 1 284 ? 12.373 -2.063 -38.614 1.00 85.94 284 GLU A CA 1
ATOM 2203 C C . GLU A 1 284 ? 11.312 -0.959 -38.625 1.00 85.94 284 GLU A C 1
ATOM 2205 O O . GLU A 1 284 ? 11.483 0.074 -39.275 1.00 85.94 284 GLU A O 1
ATOM 2210 N N . SER A 1 285 ? 10.213 -1.166 -37.900 1.00 85.50 285 SER A N 1
ATOM 2211 C CA . SER A 1 285 ? 9.059 -0.263 -37.899 1.00 85.50 285 SER A CA 1
ATOM 2212 C C . SER A 1 285 ? 9.131 0.828 -36.828 1.00 85.50 285 SER A C 1
ATOM 2214 O O . SER A 1 285 ? 8.444 1.845 -36.947 1.00 85.50 285 SER A O 1
ATOM 2216 N N . GLY A 1 286 ? 9.927 0.630 -35.772 1.00 83.62 286 GLY A N 1
ATOM 2217 C CA . GLY A 1 286 ? 9.942 1.478 -34.575 1.00 83.62 286 GLY A CA 1
ATOM 2218 C C . GLY A 1 286 ? 8.657 1.394 -33.741 1.00 83.62 286 GLY A C 1
ATOM 2219 O O . GLY A 1 286 ? 8.457 2.210 -32.836 1.00 83.62 286 GLY A O 1
ATOM 2220 N N . ALA A 1 287 ? 7.758 0.456 -34.058 1.00 84.06 287 ALA A N 1
ATOM 2221 C CA . ALA A 1 287 ? 6.517 0.255 -33.326 1.00 84.06 287 ALA A CA 1
ATOM 2222 C C . ALA A 1 287 ? 6.791 -0.408 -31.972 1.00 84.06 287 ALA A C 1
ATOM 2224 O O . ALA A 1 287 ? 7.690 -1.239 -31.840 1.00 84.06 287 ALA A O 1
ATOM 2225 N N . SER A 1 288 ? 5.998 -0.054 -30.960 1.00 84.81 288 SER A N 1
ATOM 2226 C CA . SER A 1 288 ? 6.071 -0.732 -29.664 1.00 84.81 288 SER A CA 1
ATOM 2227 C C . SER A 1 288 ? 5.677 -2.203 -29.805 1.00 84.81 288 SER A C 1
ATOM 2229 O O . SER A 1 288 ? 4.661 -2.513 -30.427 1.00 84.81 288 SER A O 1
ATOM 2231 N N . ARG A 1 289 ? 6.461 -3.090 -29.190 1.00 87.94 289 ARG A N 1
ATOM 2232 C CA . ARG A 1 289 ? 6.227 -4.538 -29.131 1.00 87.94 289 ARG A CA 1
ATOM 2233 C C . ARG A 1 289 ? 6.367 -5.017 -27.687 1.00 87.94 289 ARG A C 1
ATOM 2235 O O . ARG A 1 289 ? 7.137 -4.441 -26.910 1.00 87.94 289 ARG A O 1
ATOM 2242 N N . LEU A 1 290 ? 5.594 -6.037 -27.325 1.00 90.50 290 LEU A N 1
ATOM 2243 C CA . LEU A 1 290 ? 5.559 -6.605 -25.982 1.00 90.50 290 LEU A CA 1
ATOM 2244 C C . LEU A 1 290 ? 5.788 -8.106 -26.054 1.00 90.50 290 LEU A C 1
ATOM 2246 O O . LEU A 1 290 ? 5.052 -8.820 -26.723 1.00 90.50 290 LEU A O 1
ATOM 2250 N N . LEU A 1 291 ? 6.787 -8.578 -25.321 1.00 93.31 291 LEU A N 1
ATOM 2251 C CA . LEU A 1 291 ? 7.093 -9.995 -25.213 1.00 93.31 291 LEU A CA 1
ATOM 2252 C C . LEU A 1 291 ? 6.784 -10.470 -23.797 1.00 93.31 291 LEU A C 1
ATOM 2254 O O . LEU A 1 291 ? 7.249 -9.877 -22.824 1.00 93.31 291 LEU A O 1
ATOM 2258 N N . LYS A 1 292 ? 6.017 -11.550 -23.679 1.00 94.38 292 LYS A N 1
ATOM 2259 C CA . LYS A 1 292 ? 5.858 -12.308 -22.438 1.00 94.38 292 LYS A CA 1
ATOM 2260 C C . LYS A 1 292 ? 6.969 -13.352 -22.374 1.00 94.38 292 LYS A C 1
ATOM 2262 O O . LYS A 1 292 ? 7.180 -14.091 -23.336 1.00 94.38 292 LYS A O 1
ATOM 2267 N N . VAL A 1 293 ? 7.662 -13.415 -21.244 1.00 95.00 293 VAL A N 1
ATOM 2268 C CA . VAL A 1 293 ? 8.661 -14.448 -20.961 1.00 95.00 293 VAL A CA 1
ATOM 2269 C C . VAL A 1 293 ? 7.975 -15.584 -20.214 1.00 95.00 293 VAL A C 1
ATOM 2271 O O . VAL A 1 293 ? 7.405 -15.372 -19.144 1.00 95.00 293 VAL A O 1
ATOM 2274 N N . GLU A 1 294 ? 8.022 -16.781 -20.785 1.00 93.38 294 GLU A N 1
ATOM 2275 C CA . GLU A 1 294 ? 7.430 -17.995 -20.216 1.00 93.38 294 GLU A CA 1
ATOM 2276 C C . GLU A 1 294 ? 8.355 -19.174 -20.518 1.00 93.38 294 GLU A C 1
ATOM 2278 O O . GLU A 1 294 ? 8.716 -19.387 -21.673 1.00 93.38 294 GLU A O 1
ATOM 2283 N N . ASP A 1 295 ? 8.799 -19.895 -19.486 1.00 89.38 295 ASP A N 1
ATOM 2284 C CA . ASP A 1 295 ? 9.698 -21.054 -19.605 1.00 89.38 295 ASP A CA 1
ATOM 2285 C C . ASP A 1 295 ? 10.932 -20.805 -20.499 1.00 89.38 295 ASP A C 1
ATOM 2287 O O . ASP A 1 295 ? 11.262 -21.592 -21.389 1.00 89.38 295 ASP A O 1
ATOM 2291 N N . ASN A 1 296 ? 11.615 -19.672 -20.288 1.00 89.00 296 ASN A N 1
ATOM 2292 C CA . ASN A 1 296 ? 12.759 -19.215 -21.097 1.00 89.00 296 ASN A CA 1
ATOM 2293 C C . ASN A 1 296 ? 12.458 -19.078 -22.600 1.00 89.00 296 ASN A C 1
ATOM 2295 O O . ASN A 1 296 ? 13.371 -19.085 -23.428 1.00 89.00 296 ASN A O 1
ATOM 2299 N N . SER A 1 297 ? 11.185 -18.936 -22.955 1.00 92.94 297 SER A N 1
ATOM 2300 C CA . SER A 1 297 ? 10.704 -18.667 -24.303 1.00 92.94 297 SER A CA 1
ATOM 2301 C C . SER A 1 297 ? 10.056 -17.288 -24.362 1.00 92.94 297 SER A C 1
ATOM 2303 O O . SER A 1 297 ? 9.608 -16.744 -23.351 1.00 92.94 297 SER A O 1
ATOM 2305 N N . LEU A 1 298 ? 10.025 -16.714 -25.565 1.00 94.75 298 LEU A N 1
ATOM 2306 C CA . LEU A 1 298 ? 9.382 -15.433 -25.830 1.00 94.75 298 LEU A CA 1
ATOM 2307 C C . LEU A 1 298 ? 8.080 -15.664 -26.577 1.00 94.75 298 LEU A C 1
ATOM 2309 O O . LEU A 1 298 ? 8.064 -16.296 -27.634 1.00 94.75 298 LEU A O 1
ATOM 2313 N N . ILE A 1 299 ? 7.006 -15.118 -26.028 1.00 94.38 299 ILE A N 1
ATOM 2314 C CA . ILE A 1 299 ? 5.685 -15.123 -26.639 1.00 94.38 299 ILE A CA 1
ATOM 2315 C C . ILE A 1 299 ? 5.351 -13.682 -26.987 1.00 94.38 299 ILE A C 1
ATOM 2317 O O . ILE A 1 299 ? 5.338 -12.813 -26.115 1.00 94.38 299 ILE A O 1
ATOM 2321 N N . ASP A 1 300 ? 5.099 -13.434 -28.267 1.00 91.12 300 ASP A N 1
ATOM 2322 C CA . ASP A 1 300 ? 4.634 -12.130 -28.722 1.00 91.12 300 ASP A CA 1
ATOM 2323 C C . ASP A 1 300 ? 3.222 -11.885 -28.193 1.00 91.12 300 ASP A C 1
ATOM 2325 O O . ASP A 1 300 ? 2.325 -12.716 -28.377 1.00 91.12 300 ASP A O 1
ATOM 2329 N N . VAL A 1 301 ? 3.039 -10.773 -27.491 1.00 88.25 301 VAL A N 1
ATOM 2330 C CA . VAL A 1 301 ? 1.739 -10.378 -26.963 1.00 88.25 301 VAL A CA 1
ATOM 2331 C C . VAL A 1 301 ? 1.118 -9.435 -27.971 1.00 88.25 301 VAL A C 1
ATOM 2333 O O . VAL A 1 301 ? 1.649 -8.353 -28.224 1.00 88.25 301 VAL A O 1
ATOM 2336 N N . ASP A 1 302 ? -0.026 -9.835 -28.526 1.00 82.62 302 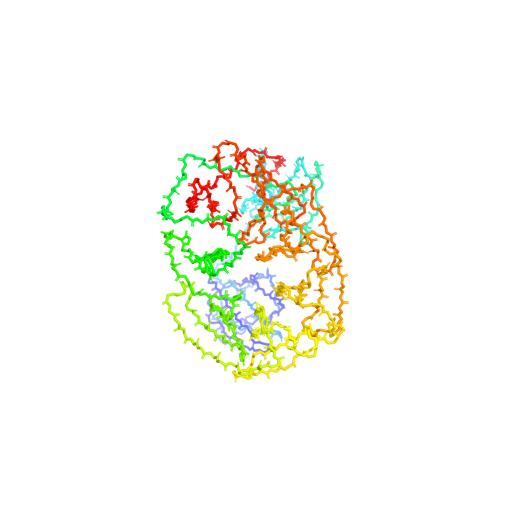ASP A N 1
ATOM 2337 C CA . ASP A 1 302 ? -0.804 -8.948 -29.379 1.00 82.62 302 ASP A CA 1
ATOM 2338 C C . ASP A 1 302 ? -1.254 -7.735 -28.561 1.00 82.62 302 ASP A C 1
ATOM 2340 O O . ASP A 1 302 ? -2.114 -7.806 -27.684 1.00 82.62 302 ASP A O 1
ATOM 2344 N N . LEU A 1 303 ? -0.612 -6.611 -28.852 1.00 72.81 303 LEU A N 1
ATOM 2345 C CA . LEU A 1 303 ? -0.849 -5.331 -28.213 1.00 72.81 303 LEU A CA 1
ATOM 2346 C C . LEU A 1 303 ? -2.147 -4.660 -28.692 1.00 72.81 303 LEU A C 1
ATOM 2348 O O . LEU A 1 303 ? -2.487 -3.577 -28.201 1.00 72.81 303 LEU A O 1
ATOM 2352 N N . GLY A 1 304 ? -2.863 -5.263 -29.650 1.00 72.12 304 GLY A N 1
ATOM 2353 C CA . GLY A 1 304 ? -4.138 -4.775 -30.159 1.00 72.12 304 GLY A CA 1
ATOM 2354 C C . GLY A 1 304 ? -4.058 -3.302 -30.560 1.00 72.12 304 GLY A C 1
ATOM 2355 O O . GLY A 1 304 ? -3.216 -2.896 -31.355 1.00 72.12 304 GLY A O 1
ATOM 2356 N N . ALA A 1 305 ? -4.900 -2.458 -29.958 1.00 58.25 305 ALA A N 1
ATOM 2357 C CA . ALA A 1 305 ? -4.963 -1.024 -30.262 1.00 58.25 305 ALA A CA 1
ATOM 2358 C C . ALA A 1 305 ? -3.697 -0.210 -29.888 1.00 58.25 305 ALA A C 1
ATOM 2360 O O . ALA A 1 305 ? -3.628 0.973 -30.223 1.00 58.25 305 ALA A O 1
ATOM 2361 N N . ILE A 1 306 ? -2.693 -0.807 -29.227 1.00 62.22 306 ILE A N 1
ATOM 2362 C CA . ILE A 1 306 ? -1.382 -0.180 -28.966 1.00 62.22 306 ILE A CA 1
ATOM 2363 C C . ILE A 1 306 ? -0.401 -0.419 -30.133 1.00 62.22 306 ILE A C 1
ATOM 2365 O O . ILE A 1 306 ? 0.635 0.249 -30.204 1.00 62.22 306 ILE A O 1
ATOM 2369 N N . SER A 1 307 ? -0.715 -1.316 -31.084 1.00 59.72 307 SER A N 1
ATOM 2370 C CA . SER A 1 307 ? 0.125 -1.596 -32.258 1.00 59.72 307 SER A CA 1
ATOM 2371 C C . SER A 1 307 ? 0.239 -0.342 -33.143 1.00 59.72 307 SER A C 1
ATOM 2373 O O . SER A 1 307 ? -0.660 -0.020 -33.920 1.00 59.72 307 SER A O 1
ATOM 2375 N N . GLY A 1 308 ? 1.319 0.423 -32.982 1.00 61.06 308 GLY A N 1
ATOM 2376 C CA . GLY A 1 308 ? 1.536 1.713 -33.654 1.00 61.06 308 GLY A CA 1
ATOM 2377 C C . GLY A 1 308 ? 1.848 2.879 -32.711 1.00 61.06 308 GLY A C 1
ATOM 2378 O O . GLY A 1 308 ? 2.210 3.963 -33.172 1.00 61.06 308 GLY A O 1
ATOM 2379 N N . ALA A 1 309 ? 1.757 2.675 -31.395 1.00 63.62 309 ALA A N 1
ATOM 2380 C CA . ALA A 1 309 ? 2.198 3.657 -30.417 1.00 63.62 309 ALA A CA 1
ATOM 2381 C C . ALA A 1 309 ? 3.730 3.812 -30.424 1.00 63.62 309 ALA A C 1
ATOM 2383 O O . ALA A 1 309 ? 4.480 2.837 -30.547 1.00 63.62 309 ALA A O 1
ATOM 2384 N N . LYS A 1 310 ? 4.188 5.059 -30.246 1.00 70.50 310 LYS A N 1
ATOM 2385 C CA . LYS A 1 310 ? 5.607 5.400 -30.060 1.00 70.50 310 LYS A CA 1
ATOM 2386 C C . LYS A 1 310 ? 6.191 4.639 -28.868 1.00 70.50 310 LYS A C 1
ATOM 2388 O O . LYS A 1 310 ? 5.482 4.387 -27.900 1.00 70.50 310 LYS A O 1
ATOM 2393 N N . VAL A 1 311 ? 7.490 4.359 -28.945 1.00 79.69 311 VAL A N 1
ATOM 2394 C CA . VAL A 1 311 ? 8.319 3.669 -27.942 1.00 79.69 311 VAL A CA 1
ATOM 2395 C C . VAL A 1 311 ? 7.849 3.896 -26.505 1.00 79.69 311 VAL A C 1
ATOM 2397 O O . VAL A 1 311 ? 7.885 5.024 -25.999 1.00 79.69 311 VAL A O 1
ATOM 2400 N N . VAL A 1 312 ? 7.472 2.809 -25.828 1.00 82.50 312 VAL A N 1
ATOM 2401 C CA . VAL A 1 312 ? 7.190 2.822 -24.390 1.00 82.50 312 VAL A CA 1
ATOM 2402 C C . VAL A 1 312 ? 8.470 3.184 -23.636 1.00 82.50 312 VAL A C 1
ATOM 2404 O O . VAL A 1 312 ? 9.474 2.472 -23.660 1.00 82.50 312 VAL A O 1
ATOM 2407 N N . ARG A 1 313 ? 8.434 4.341 -22.976 1.00 81.00 313 ARG A N 1
ATOM 2408 C CA . ARG A 1 313 ? 9.532 4.897 -22.177 1.00 81.00 313 ARG A CA 1
ATOM 2409 C C . ARG A 1 313 ? 9.438 4.530 -20.711 1.00 81.00 313 ARG A C 1
ATOM 2411 O O . ARG A 1 313 ? 10.444 4.604 -20.018 1.00 81.00 313 ARG A O 1
ATOM 2418 N N . TYR A 1 314 ? 8.244 4.200 -20.242 1.00 84.62 314 TYR A N 1
ATOM 2419 C CA . TYR A 1 314 ? 7.987 3.814 -18.866 1.00 84.62 314 TYR A CA 1
ATOM 2420 C C . TYR A 1 314 ? 6.757 2.914 -18.819 1.00 84.62 314 TYR A C 1
ATOM 2422 O O . TYR A 1 314 ? 5.807 3.145 -19.565 1.00 84.62 314 TYR A O 1
ATOM 2430 N N . VAL A 1 315 ? 6.772 1.911 -17.946 1.00 87.69 315 VAL A N 1
ATOM 2431 C CA . VAL A 1 315 ? 5.634 1.020 -17.736 1.00 87.69 315 VAL A CA 1
ATOM 2432 C C . VAL A 1 315 ? 5.493 0.677 -16.261 1.00 87.69 315 VAL A C 1
ATOM 2434 O O . VAL A 1 315 ? 6.484 0.478 -15.560 1.00 87.69 315 VAL A O 1
ATOM 2437 N N . HIS A 1 316 ? 4.250 0.597 -15.811 1.00 89.25 316 HIS A N 1
ATOM 2438 C CA . HIS A 1 316 ? 3.877 0.070 -14.511 1.00 89.25 316 HIS A CA 1
ATOM 2439 C C . HIS A 1 316 ? 2.661 -0.848 -14.662 1.00 89.25 316 HIS A C 1
ATOM 2441 O O . HIS A 1 316 ? 1.788 -0.590 -15.492 1.00 89.25 316 HIS A O 1
ATOM 2447 N N . TYR A 1 317 ? 2.600 -1.903 -13.855 1.00 91.19 317 TYR A N 1
ATOM 2448 C CA . TYR A 1 317 ? 1.445 -2.784 -13.752 1.00 91.19 317 TYR A CA 1
ATOM 2449 C C . TYR A 1 317 ? 0.884 -2.709 -12.333 1.00 91.19 317 TYR A C 1
ATOM 2451 O O . TYR A 1 317 ? 1.618 -2.937 -11.374 1.00 91.19 317 TYR A O 1
ATOM 2459 N N . SER A 1 318 ? -0.407 -2.401 -12.227 1.00 90.00 318 SER A N 1
ATOM 2460 C CA . SER A 1 318 ? -1.143 -2.377 -10.963 1.00 90.00 318 SER A CA 1
ATOM 2461 C C . SER A 1 318 ? -1.843 -3.718 -10.778 1.00 90.00 318 SER A C 1
ATOM 2463 O O . SER A 1 318 ? -2.734 -4.069 -11.558 1.00 90.00 318 SER A O 1
ATOM 2465 N N . GLU A 1 319 ? -1.459 -4.468 -9.744 1.00 87.25 319 GLU A N 1
ATOM 2466 C CA . GLU A 1 319 ? -2.093 -5.753 -9.427 1.00 87.25 319 GLU A CA 1
ATOM 2467 C C . GLU A 1 319 ? -3.554 -5.586 -9.013 1.00 87.25 319 GLU A C 1
ATOM 2469 O O . GLU A 1 319 ? -4.391 -6.396 -9.402 1.00 87.25 319 GLU A O 1
ATOM 2474 N N . GLU A 1 320 ? -3.863 -4.524 -8.266 1.00 86.25 320 GLU A N 1
ATOM 2475 C CA . GLU A 1 320 ? -5.204 -4.279 -7.731 1.00 86.25 320 GLU A CA 1
ATOM 2476 C C . GLU A 1 320 ? -6.206 -3.891 -8.820 1.00 86.25 320 GLU A C 1
ATOM 2478 O O . GLU A 1 320 ? -7.361 -4.306 -8.775 1.00 86.25 320 GLU A O 1
ATOM 2483 N N . SER A 1 321 ? -5.774 -3.103 -9.810 1.00 88.50 321 SER A N 1
ATOM 2484 C CA . SER A 1 321 ? -6.641 -2.713 -10.929 1.00 88.50 321 SER A CA 1
ATOM 2485 C C . SER A 1 321 ? -6.513 -3.608 -12.159 1.00 88.50 321 SER A C 1
ATOM 2487 O O . SER A 1 321 ? -7.276 -3.425 -13.105 1.00 88.50 321 SER A O 1
ATOM 2489 N N . GLU A 1 322 ? -5.565 -4.549 -12.147 1.00 92.69 322 GLU A N 1
ATOM 2490 C CA . GLU A 1 322 ? -5.211 -5.434 -13.262 1.00 92.69 322 GLU A CA 1
ATOM 2491 C C . GLU A 1 322 ? -4.955 -4.681 -14.579 1.00 92.69 322 GLU A C 1
ATOM 2493 O O . GLU A 1 322 ? -5.364 -5.106 -15.664 1.00 92.69 322 GLU A O 1
ATOM 2498 N N . LYS A 1 323 ? -4.280 -3.528 -14.484 1.00 92.56 323 LYS A N 1
ATOM 2499 C CA . LYS A 1 323 ? -4.018 -2.628 -15.615 1.00 92.56 323 LYS A CA 1
ATOM 2500 C C . LYS A 1 323 ? -2.536 -2.319 -15.785 1.00 92.56 323 LYS A C 1
ATOM 2502 O O . LYS A 1 323 ? -1.809 -2.085 -14.818 1.00 92.56 323 LYS A O 1
ATOM 2507 N N . PHE A 1 324 ? -2.126 -2.221 -17.044 1.00 91.44 324 PHE A N 1
ATOM 2508 C CA . PHE A 1 324 ? -0.878 -1.607 -17.470 1.00 91.44 324 PHE A CA 1
ATOM 2509 C C . PHE A 1 324 ? -1.050 -0.100 -17.662 1.00 91.44 324 PHE A C 1
ATOM 2511 O O . PHE A 1 324 ? -2.016 0.362 -18.270 1.00 91.44 324 PHE A O 1
ATOM 2518 N N . PHE A 1 325 ? -0.054 0.647 -17.198 1.00 91.69 325 PHE A N 1
ATOM 2519 C CA . PHE A 1 325 ? 0.125 2.077 -17.408 1.00 91.69 325 PHE A CA 1
ATOM 2520 C C . PHE A 1 325 ? 1.435 2.272 -18.175 1.00 91.69 325 PHE A C 1
ATOM 2522 O O . PHE A 1 325 ? 2.516 2.178 -17.594 1.00 91.69 325 PHE A O 1
ATOM 2529 N N . ALA A 1 326 ? 1.346 2.490 -19.487 1.00 88.81 326 ALA A N 1
ATOM 2530 C CA . ALA A 1 326 ? 2.492 2.574 -20.389 1.00 88.81 326 ALA A CA 1
ATOM 2531 C C . ALA A 1 326 ? 2.625 3.980 -20.985 1.00 88.81 326 ALA A C 1
ATOM 2533 O O . ALA A 1 326 ? 1.751 4.463 -21.699 1.00 88.81 326 ALA A O 1
ATOM 2534 N N . TYR A 1 327 ? 3.744 4.647 -20.723 1.00 88.50 327 TYR A N 1
ATOM 2535 C CA . TYR A 1 327 ? 4.004 6.003 -21.189 1.00 88.50 327 TYR A CA 1
ATOM 2536 C C . TYR A 1 327 ? 4.883 6.022 -22.440 1.00 88.50 327 TYR A C 1
ATOM 2538 O O . TYR A 1 327 ? 5.991 5.490 -22.437 1.00 88.50 327 TYR A O 1
ATOM 2546 N N . THR A 1 328 ? 4.435 6.710 -23.489 1.00 85.25 328 THR A N 1
ATOM 2547 C CA . THR A 1 328 ? 5.054 6.708 -24.834 1.00 85.25 328 THR A CA 1
ATOM 2548 C C . THR A 1 328 ? 5.906 7.949 -25.132 1.00 85.25 328 THR A C 1
ATOM 2550 O O . THR A 1 328 ? 6.383 8.158 -26.249 1.00 85.25 328 THR A O 1
ATOM 2553 N N . GLY A 1 329 ? 6.099 8.828 -24.143 1.00 83.31 329 GLY A N 1
ATOM 2554 C CA . GLY A 1 329 ? 6.805 10.103 -24.318 1.00 83.31 329 GLY A CA 1
ATOM 2555 C C . GLY A 1 329 ? 5.902 11.317 -24.550 1.00 83.31 329 GLY A C 1
ATOM 2556 O O . GLY A 1 329 ? 6.392 12.438 -24.434 1.00 83.31 329 GLY A O 1
ATOM 2557 N N . SER A 1 330 ? 4.614 11.111 -24.822 1.00 85.06 330 SER A N 1
ATOM 2558 C CA . SER A 1 330 ? 3.602 12.180 -24.869 1.00 85.06 330 SER A CA 1
ATOM 2559 C C . SER A 1 330 ? 2.245 11.767 -24.303 1.00 85.06 330 SER A C 1
ATOM 2561 O O . SER A 1 330 ? 1.418 12.625 -24.003 1.00 85.06 330 SER A O 1
ATOM 2563 N N . GLU A 1 331 ? 2.001 10.466 -24.159 1.00 89.06 331 GLU A N 1
ATOM 2564 C CA . GLU A 1 331 ? 0.723 9.921 -23.716 1.00 89.06 331 GLU A CA 1
ATOM 2565 C C . GLU A 1 331 ? 0.946 8.782 -22.727 1.00 89.06 331 GLU A C 1
ATOM 2567 O O . GLU A 1 331 ? 1.915 8.030 -22.849 1.00 89.06 331 GLU A O 1
ATOM 2572 N N . MET A 1 332 ? 0.044 8.670 -21.757 1.00 90.50 332 MET A N 1
ATOM 2573 C CA . MET A 1 332 ? -0.126 7.502 -20.907 1.00 90.50 332 MET A CA 1
ATOM 2574 C C . MET A 1 332 ? -1.216 6.620 -21.511 1.00 90.50 332 MET A C 1
ATOM 2576 O O . MET A 1 332 ? -2.361 7.054 -21.645 1.00 90.50 332 MET A O 1
ATOM 2580 N N . LEU A 1 333 ? -0.856 5.390 -21.849 1.00 89.94 333 LEU A N 1
ATOM 2581 C CA . LEU A 1 333 ? -1.765 4.346 -22.290 1.00 89.94 333 LEU A CA 1
ATOM 2582 C C . LEU A 1 333 ? -2.163 3.502 -21.084 1.00 89.94 333 LEU A C 1
ATOM 2584 O O . LEU A 1 333 ? -1.300 3.014 -20.356 1.00 89.94 333 LEU A O 1
ATOM 2588 N N . ILE A 1 334 ? -3.463 3.342 -20.874 1.00 91.50 334 ILE A N 1
ATOM 2589 C CA . ILE A 1 334 ? -4.036 2.577 -19.769 1.00 91.50 334 ILE A CA 1
ATOM 2590 C C . ILE A 1 334 ? -4.810 1.414 -20.370 1.00 91.50 334 ILE A C 1
ATOM 2592 O O . ILE A 1 334 ? -5.775 1.625 -21.109 1.00 91.50 334 ILE A O 1
ATOM 2596 N N . CYS A 1 335 ? -4.357 0.201 -20.072 1.00 90.12 335 CYS A N 1
ATOM 2597 C CA . CYS A 1 335 ? -4.820 -1.011 -20.741 1.00 90.12 335 CYS A CA 1
ATOM 2598 C C . CYS A 1 335 ? -5.088 -2.097 -19.692 1.00 90.12 335 CYS A C 1
ATOM 2600 O O . CYS A 1 335 ? -4.272 -2.245 -18.784 1.00 90.12 335 CYS A O 1
ATOM 2602 N N . PRO A 1 336 ? -6.192 -2.856 -19.779 1.00 90.94 336 PRO A N 1
ATOM 2603 C CA . PRO A 1 336 ? -6.368 -4.052 -18.965 1.00 90.94 336 PRO A CA 1
ATOM 2604 C C . PRO A 1 336 ? -5.294 -5.095 -19.310 1.00 90.94 336 PRO A C 1
ATOM 2606 O O . PRO A 1 336 ? -4.679 -5.032 -20.376 1.00 90.94 336 PRO A O 1
ATOM 2609 N N . PHE A 1 337 ? -5.071 -6.056 -18.413 1.00 89.44 337 PHE A N 1
ATOM 2610 C CA . PHE A 1 337 ? -4.057 -7.104 -18.582 1.00 89.44 337 PHE A CA 1
ATOM 2611 C C . PHE A 1 337 ? -4.203 -7.916 -19.882 1.00 89.44 337 PHE A C 1
ATOM 2613 O O . PHE A 1 337 ? -3.207 -8.364 -20.440 1.00 89.44 337 PHE A O 1
ATOM 2620 N N . ASP A 1 338 ? -5.431 -8.089 -20.373 1.00 86.56 338 ASP A N 1
ATOM 2621 C CA . ASP A 1 338 ? -5.734 -8.799 -21.620 1.00 86.56 338 ASP A CA 1
ATOM 2622 C C . ASP A 1 338 ? -5.621 -7.924 -22.881 1.00 86.56 338 ASP A C 1
ATOM 2624 O O . ASP A 1 338 ? -5.898 -8.399 -23.980 1.00 86.56 338 ASP A O 1
ATOM 2628 N N . PHE A 1 339 ? -5.251 -6.647 -22.729 1.00 83.75 339 PHE A N 1
ATOM 2629 C CA . PHE A 1 339 ? -5.127 -5.661 -23.808 1.00 83.75 339 PHE A CA 1
ATOM 2630 C C . PHE A 1 339 ? -6.399 -5.486 -24.661 1.00 83.75 339 PHE A C 1
ATOM 2632 O O . PHE A 1 339 ? -6.350 -4.943 -25.766 1.00 83.75 339 PHE A O 1
ATOM 2639 N N . SER A 1 340 ? -7.568 -5.872 -24.134 1.00 84.19 340 SER A N 1
ATOM 2640 C CA . SER A 1 340 ? -8.857 -5.818 -24.842 1.00 84.19 340 SER A CA 1
ATOM 2641 C C . SER A 1 340 ? -9.327 -4.402 -25.193 1.00 84.19 340 SER A C 1
ATOM 2643 O O . SER A 1 340 ? -10.165 -4.215 -26.077 1.00 84.19 340 SER A O 1
ATOM 2645 N N . SER A 1 341 ? -8.806 -3.386 -24.502 1.00 86.50 341 SER A N 1
ATOM 2646 C CA . SER A 1 341 ? -9.104 -1.976 -24.748 1.00 86.50 341 SER A CA 1
ATOM 2647 C C . SER A 1 341 ? -7.916 -1.089 -24.388 1.00 86.50 341 SER A C 1
ATOM 2649 O O . SER A 1 341 ? -7.064 -1.461 -23.587 1.00 86.50 341 SER A O 1
ATOM 2651 N N . VAL A 1 342 ? -7.853 0.102 -24.980 1.00 86.94 342 VAL A N 1
ATOM 2652 C CA . VAL A 1 342 ? -6.789 1.073 -24.704 1.00 86.94 342 VAL A CA 1
ATOM 2653 C C . VAL A 1 342 ? -7.418 2.434 -24.491 1.00 86.94 342 VAL A C 1
ATOM 2655 O O . VAL A 1 342 ? -8.105 2.962 -25.367 1.00 86.94 342 VAL A O 1
ATOM 2658 N N . GLN A 1 343 ? -7.155 3.022 -23.331 1.00 89.44 343 GLN A N 1
ATOM 2659 C CA . GLN A 1 343 ? -7.433 4.424 -23.072 1.00 89.44 343 GLN A CA 1
ATOM 2660 C C . GLN A 1 343 ? -6.129 5.212 -23.167 1.00 89.44 343 GLN A C 1
ATOM 2662 O O . GLN A 1 343 ? -5.128 4.824 -22.574 1.00 89.44 343 GLN A O 1
ATOM 2667 N N . SER A 1 344 ? -6.143 6.337 -23.881 1.00 88.19 344 SER A N 1
ATOM 2668 C CA . SER A 1 344 ? -5.006 7.261 -23.930 1.00 88.19 344 SER A CA 1
ATOM 2669 C C . SER A 1 344 ? -5.300 8.530 -23.131 1.00 88.19 344 SER A C 1
ATOM 2671 O O . SER A 1 344 ? -6.424 9.040 -23.117 1.00 88.19 344 SER A O 1
ATOM 2673 N N . MET A 1 345 ? -4.272 9.041 -22.460 1.00 90.06 345 MET A N 1
ATOM 2674 C CA . MET A 1 345 ? -4.276 10.299 -21.727 1.00 90.06 345 MET A CA 1
ATOM 2675 C C . MET A 1 345 ? -3.034 11.108 -22.098 1.00 90.06 345 MET A C 1
ATOM 2677 O O . MET A 1 345 ? -1.909 10.650 -21.918 1.00 90.06 345 MET A O 1
ATOM 2681 N N . VAL A 1 346 ? -3.216 12.348 -22.552 1.00 89.25 346 VAL A N 1
ATOM 2682 C CA . VAL A 1 346 ? -2.091 13.234 -22.889 1.00 89.25 346 VAL A CA 1
ATOM 2683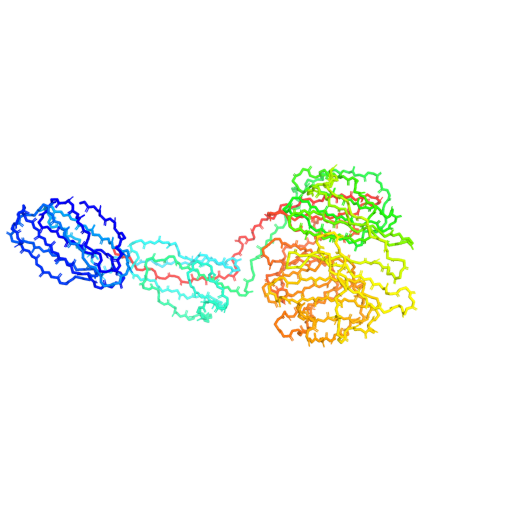 C C . VAL A 1 346 ? -1.327 13.651 -21.628 1.00 89.25 346 VAL A C 1
ATOM 2685 O O . VAL A 1 346 ? -1.905 14.156 -20.659 1.00 89.25 346 VAL A O 1
ATOM 2688 N N . VAL A 1 347 ? -0.002 13.502 -21.673 1.00 85.94 347 VAL A N 1
ATOM 2689 C CA . VAL A 1 347 ? 0.936 13.904 -20.618 1.00 85.94 347 VAL A CA 1
ATOM 2690 C C . VAL A 1 347 ? 1.929 14.897 -21.216 1.00 85.94 347 VAL A C 1
ATOM 2692 O O . VAL A 1 347 ? 2.928 14.536 -21.831 1.00 85.94 347 VAL A O 1
ATOM 2695 N N . SER A 1 348 ? 1.639 16.185 -21.043 1.00 80.75 348 SER A N 1
ATOM 2696 C CA . SER A 1 348 ? 2.390 17.283 -21.662 1.00 80.75 348 SER A CA 1
ATOM 2697 C C . SER A 1 348 ? 3.783 17.513 -21.072 1.00 80.75 348 SER A C 1
ATOM 2699 O O . SER A 1 348 ? 4.628 18.113 -21.725 1.00 80.75 348 SER A O 1
ATOM 2701 N N . ASP A 1 349 ? 4.016 17.076 -19.834 1.00 77.75 349 ASP A N 1
ATOM 2702 C CA . ASP A 1 349 ? 5.160 17.504 -19.017 1.00 77.75 349 ASP A CA 1
ATOM 2703 C C . ASP A 1 349 ? 6.249 16.426 -18.880 1.00 77.75 349 ASP A C 1
ATOM 2705 O O . ASP A 1 349 ? 7.112 16.510 -18.006 1.00 77.75 349 ASP A O 1
ATOM 2709 N N . GLY A 1 350 ? 6.206 15.385 -19.720 1.00 82.12 350 GLY A N 1
ATOM 2710 C CA . GLY A 1 350 ? 7.101 14.239 -19.581 1.00 82.12 350 GLY A CA 1
ATOM 2711 C C . GLY A 1 350 ? 6.759 13.361 -18.372 1.00 82.12 350 GLY A C 1
ATOM 2712 O O . GLY A 1 350 ? 6.119 13.823 -17.433 1.00 82.12 350 GLY A O 1
ATOM 2713 N N . LEU A 1 351 ? 7.263 12.126 -18.338 1.00 76.88 351 LEU A N 1
ATOM 2714 C CA . LEU A 1 351 ? 7.426 11.376 -17.089 1.00 76.88 351 LEU A CA 1
ATOM 2715 C C . LEU A 1 351 ? 8.906 11.199 -16.781 1.00 76.88 351 LEU A C 1
ATOM 2717 O O . LEU A 1 351 ? 9.720 11.003 -17.689 1.00 76.88 351 LEU A O 1
ATOM 2721 N N . LEU A 1 352 ? 9.235 11.278 -15.496 1.00 69.62 352 LEU A N 1
ATOM 2722 C CA . LEU A 1 352 ? 10.490 10.770 -14.973 1.00 69.62 352 LEU A CA 1
ATOM 2723 C C . LEU A 1 352 ? 10.388 9.250 -14.907 1.00 69.62 352 LEU A C 1
ATOM 2725 O O . LEU A 1 352 ? 9.353 8.697 -14.542 1.00 69.62 352 LEU A O 1
ATOM 2729 N N . ASP A 1 353 ? 11.480 8.588 -15.261 1.00 66.19 353 ASP A N 1
ATOM 2730 C CA . ASP A 1 353 ? 11.624 7.142 -15.150 1.00 66.19 353 ASP A CA 1
ATOM 2731 C C . ASP A 1 353 ? 11.749 6.789 -13.663 1.00 66.19 353 ASP A C 1
ATOM 2733 O O . ASP A 1 353 ? 12.842 6.637 -13.153 1.00 66.19 353 ASP A O 1
ATOM 2737 N N . CYS A 1 354 ? 10.654 6.780 -12.915 1.00 63.50 354 CYS A N 1
ATOM 2738 C CA . CYS A 1 354 ? 10.643 6.557 -11.469 1.00 63.50 354 CYS A CA 1
ATOM 2739 C C . CYS A 1 354 ? 9.494 5.626 -11.106 1.00 63.50 354 CYS A C 1
ATOM 2741 O O . CYS A 1 354 ? 8.514 5.548 -11.843 1.00 63.50 354 CYS A O 1
ATOM 2743 N N . LEU A 1 355 ? 9.596 4.898 -9.997 1.00 68.06 355 LEU A N 1
ATOM 2744 C CA . LEU A 1 355 ? 8.499 4.044 -9.558 1.00 68.06 355 LEU A CA 1
ATOM 2745 C C . LEU A 1 355 ? 7.193 4.826 -9.396 1.00 68.06 355 LEU A C 1
ATOM 2747 O O . LEU A 1 355 ? 7.172 5.915 -8.821 1.00 68.06 355 LEU A O 1
ATOM 2751 N N . ALA A 1 356 ? 6.112 4.239 -9.901 1.00 77.38 356 ALA A N 1
ATOM 2752 C CA . ALA A 1 356 ? 4.777 4.724 -9.637 1.00 77.38 356 ALA A CA 1
ATOM 2753 C C . ALA A 1 356 ? 4.422 4.436 -8.177 1.00 77.38 356 ALA A C 1
ATOM 2755 O O . ALA A 1 356 ? 4.802 3.402 -7.625 1.00 77.38 356 ALA A O 1
ATOM 2756 N N . ILE A 1 357 ? 3.697 5.362 -7.564 1.00 74.31 357 ILE A N 1
ATOM 2757 C CA . ILE A 1 357 ? 3.168 5.220 -6.210 1.00 74.31 357 ILE A CA 1
ATOM 2758 C C . ILE A 1 357 ? 1.709 4.822 -6.335 1.00 74.31 357 ILE A C 1
ATOM 2760 O O . ILE A 1 357 ? 0.935 5.549 -6.953 1.00 74.31 357 ILE A O 1
ATOM 2764 N N . GLU A 1 358 ? 1.327 3.704 -5.735 1.00 78.44 358 GLU A N 1
ATOM 2765 C CA . GLU A 1 358 ? -0.041 3.198 -5.774 1.00 78.44 358 GLU A CA 1
ATOM 2766 C C . GLU A 1 358 ? -0.676 3.218 -4.375 1.00 78.44 358 GLU A C 1
ATOM 2768 O O . GLU A 1 358 ? -0.033 2.907 -3.375 1.00 78.44 358 GLU A O 1
ATOM 2773 N N . THR A 1 359 ? -1.947 3.610 -4.318 1.00 75.12 359 THR A N 1
ATOM 2774 C CA . THR A 1 359 ? -2.868 3.416 -3.187 1.00 75.12 359 THR A CA 1
ATOM 2775 C C . THR A 1 359 ? -4.064 2.612 -3.675 1.00 75.12 359 THR A C 1
ATOM 2777 O O . THR A 1 359 ? -4.191 2.401 -4.880 1.00 75.12 359 THR A O 1
ATOM 2780 N N . SER A 1 360 ? -5.002 2.234 -2.801 1.00 74.62 360 SER A N 1
ATOM 2781 C CA . SER A 1 360 ? -6.191 1.468 -3.217 1.00 74.62 360 SER A CA 1
ATOM 2782 C C . SER A 1 360 ? -7.001 2.122 -4.343 1.00 74.62 360 SER A C 1
ATOM 2784 O O . SER A 1 360 ? -7.574 1.458 -5.201 1.00 74.62 360 SER A O 1
ATOM 2786 N N . SER A 1 361 ? -7.016 3.454 -4.402 1.00 79.19 361 SER A N 1
ATOM 2787 C CA . SER A 1 361 ? -7.846 4.200 -5.357 1.00 79.19 361 SER A CA 1
ATOM 2788 C C . SER A 1 361 ? -7.062 4.900 -6.465 1.00 79.19 361 SER A C 1
ATOM 2790 O O . SER A 1 361 ? -7.626 5.181 -7.526 1.00 79.19 361 SER A O 1
ATOM 2792 N N . TYR A 1 362 ? -5.779 5.194 -6.251 1.00 83.69 362 TYR A N 1
ATOM 2793 C CA . TYR A 1 362 ? -5.017 6.067 -7.139 1.00 83.69 362 TYR A CA 1
ATOM 2794 C C . TYR A 1 362 ? -3.623 5.529 -7.426 1.00 83.69 362 TYR A C 1
ATOM 2796 O O . TYR A 1 362 ? -3.038 4.794 -6.638 1.00 83.69 362 TYR A O 1
ATOM 2804 N N . ILE A 1 363 ? -3.081 5.957 -8.557 1.00 85.69 363 ILE A N 1
ATOM 2805 C CA . ILE A 1 363 ? -1.685 5.780 -8.926 1.00 85.69 363 ILE A CA 1
ATOM 2806 C C . ILE A 1 363 ? -1.081 7.140 -9.272 1.00 85.69 363 ILE A C 1
ATOM 2808 O O . ILE A 1 363 ? -1.738 7.976 -9.892 1.00 85.69 363 ILE A O 1
ATOM 2812 N N . SER A 1 364 ? 0.159 7.380 -8.866 1.00 82.31 364 SER A N 1
ATOM 2813 C CA . SER A 1 364 ? 0.875 8.627 -9.100 1.00 82.31 364 SER A CA 1
ATOM 2814 C C . SER A 1 364 ? 2.219 8.378 -9.774 1.00 82.31 364 SER A C 1
ATOM 2816 O O . SER A 1 364 ? 2.976 7.497 -9.375 1.00 82.31 364 SER A O 1
ATOM 2818 N N . PHE A 1 365 ? 2.525 9.194 -10.781 1.00 81.44 365 PHE A N 1
ATOM 2819 C CA . PHE A 1 365 ? 3.799 9.203 -11.503 1.00 81.44 365 PHE A CA 1
ATOM 2820 C C . PHE A 1 365 ? 4.466 10.566 -11.350 1.00 81.44 365 PHE A C 1
ATOM 2822 O O . PHE A 1 365 ? 3.769 11.583 -11.342 1.00 81.44 365 PHE A O 1
ATOM 2829 N N . SER A 1 366 ? 5.800 10.627 -11.295 1.00 77.31 366 SER A N 1
ATOM 2830 C CA . SER A 1 366 ? 6.501 11.919 -11.324 1.00 77.31 366 SER A CA 1
ATOM 2831 C C . SER A 1 366 ? 6.730 12.396 -12.758 1.00 77.31 366 SER A C 1
ATOM 2833 O O . SER A 1 366 ? 7.180 11.636 -13.613 1.00 77.31 366 SER A O 1
ATOM 2835 N N . THR A 1 367 ? 6.456 13.668 -13.032 1.00 77.38 367 THR A N 1
ATOM 2836 C CA . THR A 1 367 ? 6.653 14.307 -14.341 1.00 77.38 367 THR A CA 1
ATOM 2837 C C . THR A 1 367 ? 8.030 14.960 -14.455 1.00 77.38 367 THR A C 1
ATOM 2839 O O . THR A 1 367 ? 8.683 15.226 -13.444 1.00 77.38 367 THR A O 1
ATOM 2842 N N . ALA A 1 368 ? 8.483 15.287 -15.672 1.00 75.44 368 ALA A N 1
ATOM 2843 C CA . ALA A 1 368 ? 9.797 15.917 -15.868 1.00 75.44 368 ALA A CA 1
ATOM 2844 C C . ALA A 1 368 ? 9.896 17.319 -15.234 1.00 75.44 368 ALA A C 1
ATOM 2846 O O . ALA A 1 368 ? 10.976 17.742 -14.823 1.00 75.44 368 ALA A O 1
ATOM 2847 N N . SER A 1 369 ? 8.765 18.012 -15.084 1.00 71.81 369 SER A N 1
ATOM 2848 C CA . SER A 1 369 ? 8.651 19.260 -14.320 1.00 71.81 369 SER A CA 1
ATOM 2849 C C . SER A 1 369 ? 8.605 19.081 -12.802 1.00 71.81 369 SER A C 1
ATOM 2851 O O . SER A 1 369 ? 8.432 20.072 -12.089 1.00 71.81 369 SER A O 1
ATOM 2853 N N . ARG A 1 370 ? 8.778 17.848 -12.306 1.00 68.00 370 ARG A N 1
ATOM 2854 C CA . ARG A 1 370 ? 8.667 17.484 -10.887 1.00 68.00 370 ARG A CA 1
ATOM 2855 C C . ARG A 1 370 ? 7.269 17.786 -10.345 1.00 68.00 370 ARG A C 1
ATOM 2857 O O . ARG A 1 370 ? 7.112 18.445 -9.327 1.00 68.00 370 ARG A O 1
ATOM 2864 N N . LYS A 1 371 ? 6.241 17.355 -11.070 1.00 74.38 371 LYS A N 1
ATOM 2865 C CA . LYS A 1 371 ? 4.852 17.293 -10.597 1.00 74.38 371 LYS A CA 1
ATOM 2866 C C . LYS A 1 371 ? 4.413 15.832 -10.536 1.00 74.38 371 LYS A C 1
ATOM 2868 O O . LYS A 1 371 ? 5.147 14.931 -10.923 1.00 74.38 371 LYS A O 1
ATOM 2873 N N . ALA A 1 372 ? 3.207 15.597 -10.058 1.00 76.81 372 ALA A N 1
ATOM 2874 C CA . ALA A 1 372 ? 2.502 14.335 -10.036 1.00 76.81 372 ALA A CA 1
ATOM 2875 C C . ALA A 1 372 ? 1.484 14.354 -11.141 1.00 76.81 372 ALA A C 1
ATOM 2877 O O . ALA A 1 372 ? 0.667 15.270 -11.256 1.00 76.81 372 ALA A O 1
ATOM 2878 N N . LEU A 1 373 ? 1.519 13.279 -11.901 1.00 82.88 373 LEU A N 1
ATOM 2879 C CA . LEU A 1 373 ? 0.382 12.817 -12.648 1.00 82.88 373 LEU A CA 1
ATOM 2880 C C . LEU A 1 373 ? -0.339 11.792 -11.775 1.00 82.88 373 LEU A C 1
ATOM 2882 O O . LEU A 1 373 ? 0.161 10.681 -11.623 1.00 82.88 373 LEU A O 1
ATOM 2886 N N . ILE A 1 374 ? -1.483 12.171 -11.210 1.00 86.44 374 ILE A N 1
ATOM 2887 C CA . ILE A 1 374 ? -2.301 11.284 -10.379 1.00 86.44 374 ILE A CA 1
ATOM 2888 C C . ILE A 1 374 ? -3.454 10.767 -11.228 1.00 86.44 374 ILE A C 1
ATOM 2890 O O . ILE A 1 374 ? -4.112 11.538 -11.927 1.00 86.44 374 ILE A O 1
ATOM 2894 N N . ILE A 1 375 ? -3.693 9.463 -11.195 1.00 87.94 375 ILE A N 1
ATOM 2895 C CA . ILE A 1 375 ? -4.725 8.792 -11.978 1.00 87.94 375 ILE A CA 1
ATOM 2896 C C . ILE A 1 375 ? -5.562 7.939 -11.030 1.00 87.94 375 ILE A C 1
ATOM 2898 O O . ILE A 1 375 ? -5.028 7.143 -10.262 1.00 87.94 375 ILE A O 1
ATOM 2902 N N . ASN A 1 376 ? -6.883 8.095 -11.073 1.00 87.25 376 ASN A N 1
ATOM 2903 C CA . ASN A 1 376 ? -7.790 7.189 -10.374 1.00 87.25 376 ASN A CA 1
ATOM 2904 C C . ASN A 1 376 ? -7.819 5.840 -11.101 1.00 87.25 376 ASN A C 1
ATOM 2906 O O . ASN A 1 376 ? -8.080 5.793 -12.301 1.00 87.25 376 ASN A O 1
ATOM 2910 N N . LYS A 1 377 ? -7.568 4.740 -10.391 1.00 86.31 377 LYS A N 1
ATOM 2911 C CA . LYS A 1 377 ? -7.427 3.412 -11.009 1.00 86.31 377 LYS A CA 1
ATOM 2912 C C . LYS A 1 377 ? -8.732 2.872 -11.591 1.00 86.31 377 LYS A C 1
ATOM 2914 O O . LYS A 1 377 ? -8.713 2.160 -12.597 1.00 86.31 377 LYS A O 1
ATOM 2919 N N . ALA A 1 378 ? -9.865 3.220 -10.984 1.00 84.06 378 ALA A N 1
ATOM 2920 C CA . ALA A 1 378 ? -11.180 2.770 -11.424 1.00 84.06 378 ALA A CA 1
ATOM 2921 C C . ALA A 1 378 ? -11.653 3.555 -12.654 1.00 84.06 378 ALA A C 1
ATOM 2923 O O . ALA A 1 378 ? -12.018 2.959 -13.666 1.00 84.06 378 ALA A O 1
ATOM 2924 N N . THR A 1 379 ? -11.609 4.888 -12.584 1.00 86.44 379 THR A N 1
ATOM 2925 C CA . THR A 1 379 ? -12.162 5.772 -13.624 1.00 86.44 379 THR A CA 1
ATOM 2926 C C . THR A 1 379 ? -11.149 6.188 -14.684 1.00 86.44 379 THR A C 1
ATOM 2928 O O . THR A 1 379 ? -11.534 6.790 -15.687 1.00 86.44 379 THR A O 1
ATOM 2931 N N . SER A 1 380 ? -9.858 5.921 -14.459 1.00 87.06 380 SER A N 1
ATOM 2932 C CA . SER A 1 380 ? -8.748 6.397 -15.290 1.00 87.06 380 SER A CA 1
ATOM 2933 C C . SER A 1 380 ? -8.734 7.921 -15.475 1.00 87.06 380 SER A C 1
ATOM 2935 O O . SER A 1 380 ? -8.178 8.440 -16.445 1.00 87.06 380 SER A O 1
ATOM 2937 N N . GLN A 1 381 ? -9.372 8.665 -14.566 1.00 87.81 381 GLN A N 1
ATOM 2938 C CA . GLN A 1 381 ? -9.394 10.124 -14.604 1.00 87.81 381 GLN A CA 1
ATOM 2939 C C . GLN A 1 381 ? -8.113 10.698 -14.008 1.00 87.81 381 GLN A C 1
ATOM 2941 O O . GLN A 1 381 ? -7.616 10.219 -12.987 1.00 87.81 381 GLN A O 1
ATOM 2946 N N . ARG A 1 382 ? -7.605 11.752 -14.651 1.00 87.69 382 ARG A N 1
ATOM 2947 C CA . ARG A 1 382 ? -6.455 12.526 -14.185 1.00 87.69 382 ARG A CA 1
ATOM 2948 C C . ARG A 1 382 ? -6.863 13.479 -13.069 1.00 87.69 382 ARG A C 1
ATOM 2950 O O . ARG A 1 382 ? -7.847 14.201 -13.208 1.00 87.69 382 ARG A O 1
ATOM 2957 N N . TYR A 1 383 ? -6.026 13.556 -12.045 1.00 83.00 383 TYR A N 1
ATOM 2958 C CA . TYR A 1 383 ? -6.079 14.553 -10.990 1.00 83.00 383 TYR A CA 1
ATOM 2959 C C . TYR A 1 383 ? -4.782 15.353 -10.986 1.00 83.00 383 TYR A C 1
ATOM 2961 O O . TYR A 1 383 ? -3.686 14.810 -11.135 1.00 83.00 383 TYR A O 1
ATOM 2969 N N . GLU A 1 384 ? -4.923 16.663 -10.825 1.00 72.19 384 GLU A N 1
ATOM 2970 C CA . GLU A 1 384 ? -3.800 17.546 -10.547 1.00 72.19 384 GLU A CA 1
ATOM 2971 C C . GLU A 1 384 ? -3.851 17.890 -9.062 1.00 72.19 384 GLU A C 1
ATOM 2973 O O . GLU A 1 384 ? -4.841 18.472 -8.609 1.00 72.19 384 GLU A O 1
ATOM 2978 N N . PRO A 1 385 ? -2.837 17.510 -8.273 1.00 67.19 385 PRO A N 1
ATOM 2979 C CA . PRO A 1 385 ? -2.799 17.921 -6.882 1.00 67.19 385 PRO A CA 1
ATOM 2980 C C . PRO A 1 385 ? -2.575 19.438 -6.797 1.00 67.19 385 PRO A C 1
ATOM 2982 O O . PRO A 1 385 ? -2.038 20.048 -7.726 1.00 67.19 385 PRO A O 1
ATOM 2985 N N . PRO A 1 386 ? -2.932 20.065 -5.668 1.00 60.06 386 PRO A N 1
ATOM 2986 C CA . PRO A 1 386 ? -2.934 21.523 -5.533 1.00 60.06 386 PRO A CA 1
ATOM 2987 C C . PRO A 1 386 ? -1.536 22.174 -5.506 1.00 60.06 386 PRO A C 1
ATOM 2989 O O . PRO A 1 386 ? -1.435 23.392 -5.370 1.00 60.06 386 PRO A O 1
ATOM 2992 N N . PHE A 1 387 ? -0.453 21.402 -5.640 1.00 61.38 387 PHE A N 1
ATOM 2993 C CA . PHE A 1 387 ? 0.928 21.878 -5.532 1.00 61.38 387 PHE A CA 1
ATOM 2994 C C . PHE A 1 387 ? 1.634 21.889 -6.894 1.00 61.38 387 PHE A C 1
ATOM 2996 O O . PHE A 1 387 ? 1.435 21.009 -7.730 1.00 61.38 387 PHE A O 1
ATOM 3003 N N . THR A 1 388 ? 2.495 22.884 -7.121 1.00 56.22 388 THR A N 1
ATOM 3004 C CA . THR A 1 388 ? 3.096 23.160 -8.438 1.00 56.22 388 THR A CA 1
ATOM 3005 C C . THR A 1 388 ? 4.469 22.520 -8.670 1.00 56.22 388 THR A C 1
ATOM 3007 O O . THR A 1 388 ? 4.879 22.451 -9.832 1.00 56.22 388 THR A O 1
ATOM 3010 N N . LYS A 1 389 ? 5.164 22.051 -7.619 1.00 59.31 389 LYS A N 1
ATOM 3011 C CA . LYS A 1 389 ? 6.468 21.358 -7.677 1.00 59.31 389 LYS A CA 1
ATOM 3012 C C . LYS A 1 389 ? 6.666 20.438 -6.468 1.00 59.31 389 LYS A C 1
ATOM 3014 O O . LYS A 1 389 ? 6.406 20.860 -5.349 1.00 59.31 389 LYS A O 1
ATOM 3019 N N . TYR A 1 390 ? 7.151 19.220 -6.677 1.00 64.75 390 TYR A N 1
ATOM 3020 C CA . TYR A 1 390 ? 7.591 18.312 -5.617 1.00 64.75 390 TYR A CA 1
ATOM 3021 C C . TYR A 1 390 ? 8.352 17.103 -6.167 1.00 64.75 390 TYR A C 1
ATOM 3023 O O . TYR A 1 390 ? 8.198 16.689 -7.316 1.00 64.75 390 TYR A O 1
ATOM 3031 N N . TYR A 1 391 ? 9.136 16.487 -5.293 1.00 59.34 391 TYR A N 1
ATOM 3032 C CA . TYR A 1 391 ? 9.638 15.132 -5.480 1.00 59.34 391 TYR A CA 1
ATOM 3033 C C . TYR A 1 391 ? 8.708 14.152 -4.777 1.00 59.34 391 TYR A C 1
ATOM 3035 O O . TYR A 1 391 ? 8.319 14.392 -3.634 1.00 59.34 391 TYR A O 1
ATOM 3043 N N . GLN A 1 392 ? 8.342 13.068 -5.453 1.00 56.25 392 GLN A N 1
ATOM 3044 C CA . GLN A 1 392 ? 7.513 12.030 -4.852 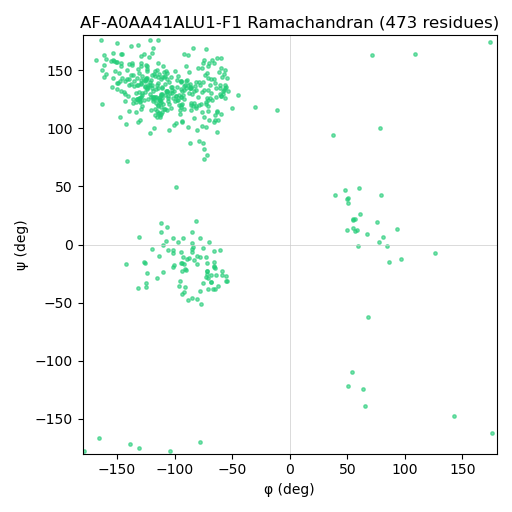1.00 56.25 392 GLN A CA 1
ATOM 3045 C C . GLN A 1 392 ? 8.379 10.969 -4.184 1.00 56.25 392 GLN A C 1
ATOM 3047 O O . GLN A 1 392 ? 9.363 10.510 -4.767 1.00 56.25 392 GLN A O 1
ATOM 3052 N N . GLY A 1 393 ? 7.985 10.586 -2.976 1.00 53.72 393 GLY A N 1
ATOM 3053 C CA . GLY A 1 393 ? 8.542 9.472 -2.228 1.00 53.72 393 GLY A CA 1
ATOM 3054 C C . GLY A 1 393 ? 7.479 8.432 -1.926 1.00 53.72 393 GLY A C 1
ATOM 3055 O O . GLY A 1 393 ? 6.371 8.783 -1.523 1.00 53.72 393 GLY A O 1
ATOM 3056 N N . TYR A 1 394 ? 7.806 7.158 -2.134 1.00 49.22 394 TYR A N 1
ATOM 3057 C CA . TYR A 1 394 ? 6.924 6.045 -1.785 1.00 49.22 394 TYR A CA 1
ATOM 3058 C C . TYR A 1 394 ? 6.999 5.718 -0.285 1.00 49.22 394 TYR A C 1
ATOM 3060 O O . TYR A 1 394 ? 8.040 5.900 0.355 1.00 49.22 394 TYR A O 1
ATOM 3068 N N . VAL A 1 395 ? 5.893 5.190 0.242 1.00 54.56 395 VAL A N 1
ATOM 3069 C CA . VAL A 1 395 ? 5.751 4.614 1.585 1.00 54.56 395 VAL A CA 1
ATOM 3070 C C . VAL A 1 395 ? 5.108 3.246 1.434 1.00 54.56 395 VAL A C 1
ATOM 3072 O O . VAL A 1 395 ? 4.138 3.087 0.696 1.00 54.56 395 VAL A O 1
ATOM 3075 N N . LYS A 1 396 ? 5.600 2.270 2.193 1.00 48.53 396 LYS A N 1
ATOM 3076 C CA . LYS A 1 396 ? 4.862 1.037 2.479 1.00 48.53 396 LYS A CA 1
ATOM 3077 C C . LYS A 1 396 ? 3.476 1.391 3.072 1.00 48.53 396 LYS A C 1
ATOM 3079 O O . LYS A 1 396 ? 3.377 2.348 3.826 1.00 48.53 396 LYS A O 1
ATOM 3084 N N . ASP A 1 397 ? 2.425 0.641 2.735 1.00 52.47 397 ASP A N 1
ATOM 3085 C CA . ASP A 1 397 ? 1.051 0.795 3.272 1.00 52.47 397 ASP A CA 1
ATOM 3086 C C . ASP A 1 397 ? 0.169 1.921 2.671 1.00 52.47 397 ASP A C 1
ATOM 3088 O O . ASP A 1 397 ? -0.585 2.580 3.387 1.00 52.47 397 ASP A O 1
ATOM 3092 N N . ASN A 1 398 ? 0.180 2.108 1.342 1.00 54.97 398 ASN A N 1
ATOM 3093 C CA . ASN A 1 398 ? -0.737 3.014 0.616 1.00 54.97 398 ASN A CA 1
ATOM 3094 C C . ASN A 1 398 ? -0.633 4.501 1.009 1.00 54.97 398 ASN A C 1
ATOM 3096 O O . ASN A 1 398 ? -1.594 5.258 0.860 1.00 54.97 398 ASN A O 1
ATOM 3100 N N . GLN A 1 399 ? 0.521 4.946 1.505 1.00 59.25 399 GLN A N 1
ATOM 3101 C CA . GLN A 1 399 ? 0.779 6.361 1.749 1.00 59.25 399 GLN A CA 1
ATOM 3102 C C . GLN A 1 399 ? 1.742 6.907 0.692 1.00 59.25 399 GLN A C 1
ATOM 3104 O O . GLN A 1 399 ? 2.625 6.217 0.189 1.00 59.25 399 GLN A O 1
ATOM 3109 N N . SER A 1 400 ? 1.570 8.173 0.341 1.00 64.81 400 SER A N 1
ATOM 3110 C CA . SER A 1 400 ? 2.475 8.913 -0.531 1.00 64.81 400 SER A CA 1
ATOM 3111 C C . SER A 1 400 ? 3.088 10.073 0.206 1.00 64.81 400 SER A C 1
ATOM 3113 O O . SER A 1 400 ? 2.451 10.690 1.062 1.00 64.81 400 SER A O 1
ATOM 3115 N N . ILE A 1 401 ? 4.308 10.398 -0.194 1.00 64.69 401 ILE A N 1
ATOM 3116 C CA . ILE A 1 401 ? 5.012 11.572 0.274 1.00 64.69 401 ILE A CA 1
ATOM 3117 C C . ILE A 1 401 ? 5.245 12.505 -0.897 1.00 64.69 401 ILE A C 1
ATOM 3119 O O . ILE A 1 401 ? 5.752 12.082 -1.938 1.00 64.69 401 ILE A O 1
ATOM 3123 N N . LEU A 1 402 ? 4.973 13.787 -0.695 1.00 68.81 402 LEU A N 1
ATOM 3124 C CA . LEU A 1 402 ? 5.494 14.848 -1.541 1.00 68.81 402 LEU A CA 1
ATOM 3125 C C . LEU A 1 402 ? 6.506 15.675 -0.760 1.00 68.81 402 LEU A C 1
ATOM 3127 O O . LEU A 1 402 ? 6.272 16.070 0.376 1.00 68.81 402 LEU A O 1
ATOM 3131 N N . VAL A 1 403 ? 7.626 15.982 -1.389 1.00 65.38 403 VAL A N 1
ATOM 3132 C CA . VAL A 1 403 ? 8.650 16.868 -0.840 1.00 65.38 403 VAL A CA 1
ATOM 3133 C C . VAL A 1 403 ? 8.660 18.119 -1.699 1.00 65.38 403 VAL A C 1
ATOM 3135 O O . VAL A 1 403 ? 9.032 18.052 -2.871 1.00 65.38 403 VAL A O 1
ATOM 3138 N N . ASN A 1 404 ? 8.236 19.244 -1.135 1.00 69.06 404 ASN A N 1
ATOM 3139 C CA . ASN A 1 404 ? 8.249 20.553 -1.785 1.00 69.06 404 ASN A CA 1
ATOM 3140 C C . ASN A 1 404 ? 9.403 21.411 -1.228 1.00 69.06 404 ASN A C 1
ATOM 3142 O O . ASN A 1 404 ? 10.207 20.956 -0.415 1.00 69.06 404 ASN A O 1
ATOM 3146 N N . ASP A 1 405 ? 9.526 22.656 -1.673 1.00 66.56 405 ASP A N 1
ATOM 3147 C CA . ASP A 1 405 ? 10.506 23.598 -1.137 1.00 66.56 405 ASP A CA 1
ATOM 3148 C C . ASP A 1 405 ? 10.189 23.964 0.318 1.00 66.56 405 ASP A C 1
ATOM 3150 O O . ASP A 1 405 ? 11.101 24.019 1.139 1.00 66.56 405 ASP A O 1
ATOM 3154 N N . ASP A 1 406 ? 8.904 24.110 0.647 1.00 67.38 406 ASP A N 1
ATOM 3155 C CA . ASP A 1 406 ? 8.424 24.574 1.947 1.00 67.38 406 ASP A CA 1
ATOM 3156 C C . ASP A 1 406 ? 8.192 23.460 2.973 1.00 67.38 406 ASP A C 1
ATOM 3158 O O . ASP A 1 406 ? 7.997 23.749 4.152 1.00 67.38 406 ASP A O 1
ATOM 3162 N N . GLY A 1 407 ? 8.189 22.192 2.564 1.00 69.81 407 GLY A N 1
ATOM 3163 C CA . GLY A 1 407 ? 7.918 21.106 3.491 1.00 69.81 407 GLY A CA 1
ATOM 3164 C C . GLY A 1 407 ? 7.799 19.720 2.888 1.00 69.81 407 GLY A C 1
ATOM 3165 O O . GLY A 1 407 ? 7.818 19.517 1.674 1.00 69.81 407 GLY A O 1
ATOM 3166 N N . VAL A 1 408 ? 7.664 18.762 3.793 1.00 69.75 408 VAL A N 1
ATOM 3167 C CA . VAL A 1 408 ? 7.331 17.370 3.509 1.00 69.75 408 VAL A CA 1
ATOM 3168 C C . VAL A 1 408 ? 5.838 17.199 3.737 1.00 69.75 408 VAL A C 1
ATOM 3170 O O . VAL A 1 408 ? 5.309 17.676 4.739 1.00 69.75 408 VAL A O 1
ATOM 3173 N N . TYR A 1 409 ? 5.168 16.512 2.825 1.00 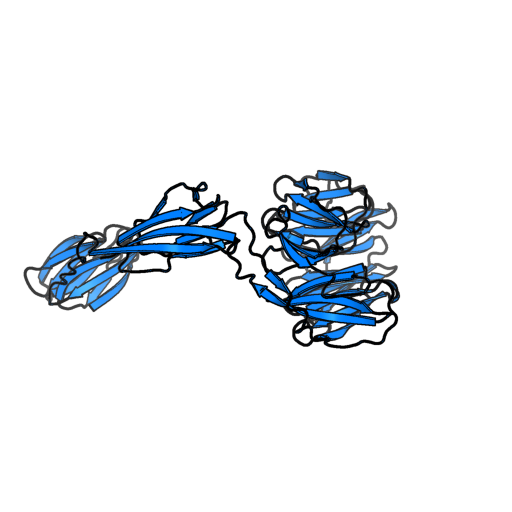73.31 409 TYR A N 1
ATOM 3174 C CA . TYR A 1 409 ? 3.734 16.290 2.829 1.00 73.31 409 TYR A CA 1
ATOM 3175 C C . TYR A 1 409 ? 3.430 14.805 2.719 1.00 73.31 409 TYR A C 1
ATOM 3177 O O . TYR A 1 409 ? 4.082 14.109 1.953 1.00 73.31 409 TYR A O 1
ATOM 3185 N N . GLU A 1 410 ? 2.413 14.339 3.429 1.00 71.88 410 GLU A N 1
ATOM 3186 C CA . GLU A 1 410 ? 1.944 12.953 3.411 1.00 71.88 410 GLU A CA 1
ATOM 3187 C C . GLU A 1 410 ? 0.475 12.898 2.966 1.00 71.88 410 GLU A C 1
ATOM 3189 O O . GLU A 1 410 ? -0.326 13.764 3.339 1.00 71.88 410 GLU A O 1
ATOM 3194 N N . SER A 1 411 ? 0.112 11.884 2.180 1.00 69.56 411 SER A N 1
ATOM 3195 C CA . SER A 1 411 ? -1.272 11.594 1.792 1.00 69.56 411 SER A CA 1
ATOM 3196 C C . SER A 1 411 ? -1.531 10.095 1.717 1.00 69.56 411 SER A C 1
ATOM 3198 O O . SER A 1 411 ? -0.805 9.381 1.031 1.00 69.56 411 SER A O 1
ATOM 3200 N N . GLY A 1 412 ? -2.603 9.631 2.364 1.00 65.81 412 GLY A N 1
ATOM 3201 C CA . GLY A 1 412 ? -3.084 8.247 2.250 1.00 65.81 412 GLY A CA 1
ATOM 3202 C C . GLY A 1 412 ? -4.001 7.987 1.048 1.00 65.81 412 GLY A C 1
ATOM 3203 O O . GLY A 1 412 ? -4.388 6.848 0.817 1.00 65.81 412 GLY A O 1
ATOM 3204 N N . ASP A 1 413 ? -4.394 9.022 0.303 1.00 64.50 413 ASP A N 1
ATOM 3205 C CA . ASP A 1 413 ? -5.328 8.913 -0.828 1.00 64.50 413 ASP A CA 1
ATOM 3206 C C . ASP A 1 413 ? -4.834 9.619 -2.103 1.00 64.50 413 ASP A C 1
ATOM 3208 O O . ASP A 1 413 ? -5.559 9.682 -3.088 1.00 64.50 413 ASP A O 1
ATOM 3212 N N . LEU A 1 414 ? -3.598 10.126 -2.106 1.00 68.25 414 LEU A N 1
ATOM 3213 C CA . LEU A 1 414 ? -2.968 10.933 -3.163 1.00 68.25 414 LEU A CA 1
ATOM 3214 C C . LEU A 1 414 ? -3.692 12.252 -3.495 1.00 68.25 414 LEU A C 1
ATOM 3216 O O . LEU A 1 414 ? -3.231 13.001 -4.348 1.00 68.25 414 LEU A O 1
ATOM 3220 N N . ILE A 1 415 ? -4.816 12.577 -2.857 1.00 66.75 415 ILE A N 1
ATOM 3221 C CA . ILE A 1 415 ? -5.620 13.763 -3.200 1.00 66.75 415 ILE A CA 1
ATOM 3222 C C . ILE A 1 415 ? -5.660 14.781 -2.060 1.00 66.75 415 ILE A C 1
ATOM 3224 O O . ILE A 1 415 ? -5.743 15.983 -2.316 1.00 66.75 415 ILE A O 1
ATOM 3228 N N . ALA A 1 416 ? -5.546 14.323 -0.813 1.00 60.00 416 ALA A N 1
ATOM 3229 C CA . ALA A 1 416 ? -5.475 15.155 0.377 1.00 60.00 416 ALA A CA 1
ATOM 3230 C C . ALA A 1 416 ? -4.099 15.009 1.030 1.00 60.00 416 ALA A C 1
ATOM 3232 O O . ALA A 1 416 ? -3.748 13.945 1.540 1.00 60.00 416 ALA A O 1
ATOM 3233 N N . TYR A 1 417 ? -3.324 16.091 1.010 1.00 69.50 417 TYR A N 1
ATOM 3234 C CA . TYR A 1 417 ? -1.971 16.134 1.555 1.00 69.50 417 TYR A CA 1
ATOM 3235 C C . TYR A 1 417 ? -1.904 16.937 2.844 1.00 69.50 417 TYR A C 1
ATOM 3237 O O . TYR A 1 417 ? -2.608 17.931 3.024 1.00 69.50 417 TYR A O 1
ATOM 3245 N N . SER A 1 418 ? -0.980 16.527 3.699 1.00 63.12 418 SER A N 1
ATOM 3246 C CA . SER A 1 418 ? -0.819 17.038 5.057 1.00 63.12 418 SER A CA 1
ATOM 3247 C C . SER A 1 418 ? 0.641 17.343 5.260 1.00 63.12 418 SER A C 1
ATOM 3249 O O . SER A 1 418 ? 1.469 16.462 5.046 1.00 63.12 418 SER A O 1
ATOM 3251 N N . LYS A 1 419 ? 0.972 18.568 5.653 1.00 70.69 419 LYS A N 1
ATOM 3252 C CA . LYS A 1 419 ? 2.360 18.920 5.934 1.00 70.69 419 LYS A CA 1
ATOM 3253 C C . LYS A 1 419 ? 2.814 18.189 7.201 1.00 70.69 419 LYS A C 1
ATOM 3255 O O . LYS A 1 419 ? 2.159 18.297 8.231 1.00 70.69 419 LYS A O 1
ATOM 3260 N N . VAL A 1 420 ? 3.912 17.447 7.116 1.00 65.00 420 VAL A N 1
ATOM 3261 C CA . VAL A 1 420 ? 4.507 16.676 8.225 1.00 65.00 420 VAL A CA 1
ATOM 3262 C C . VAL A 1 420 ? 5.872 17.214 8.660 1.00 65.00 420 VAL A C 1
ATOM 3264 O O . VAL A 1 420 ? 6.425 16.794 9.671 1.00 65.00 420 VAL A O 1
ATOM 3267 N N . ALA A 1 421 ? 6.454 18.142 7.904 1.00 64.50 421 ALA A N 1
ATOM 3268 C CA . ALA A 1 421 ? 7.620 18.894 8.349 1.00 64.50 421 ALA A CA 1
ATOM 3269 C C . ALA A 1 421 ? 7.834 20.140 7.499 1.00 64.50 421 ALA A C 1
ATOM 3271 O O . ALA A 1 421 ? 7.544 20.138 6.301 1.00 64.50 421 ALA A O 1
ATOM 3272 N N . ASP A 1 422 ? 8.412 21.168 8.110 1.00 66.06 422 ASP A N 1
ATOM 3273 C CA . ASP A 1 422 ? 9.109 22.236 7.405 1.00 66.06 422 ASP A CA 1
ATOM 3274 C C . ASP A 1 422 ? 10.501 21.734 6.999 1.00 66.06 422 ASP A C 1
ATOM 3276 O O . ASP A 1 422 ? 11.153 21.011 7.755 1.00 66.06 422 ASP A O 1
ATOM 3280 N N . ILE A 1 423 ? 10.964 22.074 5.793 1.00 58.75 423 ILE A N 1
ATOM 3281 C CA . ILE A 1 423 ? 12.304 21.650 5.347 1.00 58.75 423 ILE A CA 1
ATOM 3282 C C . ILE A 1 423 ? 13.388 22.672 5.706 1.00 58.75 423 ILE A C 1
ATOM 3284 O O . ILE A 1 423 ? 14.554 22.289 5.831 1.00 58.75 423 ILE A O 1
ATOM 3288 N N . ASP A 1 424 ? 13.020 23.935 5.937 1.00 56.72 424 ASP A N 1
ATOM 3289 C CA . ASP A 1 424 ? 13.971 24.988 6.318 1.00 56.72 424 ASP A CA 1
ATOM 3290 C C . ASP A 1 424 ? 14.730 24.653 7.618 1.00 56.72 424 ASP A C 1
ATOM 3292 O O . ASP A 1 424 ? 15.879 25.060 7.780 1.00 56.72 424 ASP A O 1
ATOM 3296 N N . ASP A 1 425 ? 14.144 23.830 8.495 1.00 49.53 425 ASP A N 1
ATOM 3297 C CA . ASP A 1 425 ? 14.766 23.380 9.747 1.00 49.53 425 ASP A CA 1
ATOM 3298 C C . ASP A 1 425 ? 15.757 22.214 9.575 1.00 49.53 425 ASP A C 1
ATOM 3300 O O . ASP A 1 425 ? 16.452 21.851 10.526 1.00 49.53 425 ASP A O 1
ATOM 3304 N N . ILE A 1 426 ? 15.823 21.592 8.390 1.00 50.09 426 ILE A N 1
ATOM 3305 C CA . ILE A 1 426 ? 16.453 20.273 8.236 1.00 50.09 426 ILE A CA 1
ATOM 3306 C C . ILE A 1 426 ? 17.562 20.258 7.170 1.00 50.09 426 ILE A C 1
ATOM 3308 O O . ILE A 1 426 ? 18.580 19.605 7.399 1.00 50.09 426 ILE A O 1
ATOM 3312 N N . PHE A 1 427 ? 17.448 20.983 6.041 1.00 53.34 427 PHE A N 1
ATOM 3313 C CA . PHE A 1 427 ? 18.415 20.845 4.928 1.00 53.34 427 PHE A CA 1
ATOM 3314 C C . PHE A 1 427 ? 18.701 22.112 4.107 1.00 53.34 427 PHE A C 1
ATOM 3316 O O . PHE A 1 427 ? 17.791 22.827 3.708 1.00 53.34 427 PHE A O 1
ATOM 3323 N N . SER A 1 428 ? 19.974 22.309 3.727 1.00 50.31 428 SER A N 1
ATOM 3324 C CA . SER A 1 428 ? 20.456 23.415 2.873 1.00 50.31 428 SER A CA 1
ATOM 3325 C C . SER A 1 428 ? 20.963 22.994 1.472 1.00 50.31 428 SER A C 1
ATOM 3327 O O . SER A 1 428 ? 21.684 23.757 0.829 1.00 50.31 428 SER A O 1
ATOM 3329 N N . GLY A 1 429 ? 20.603 21.798 0.976 1.00 54.69 429 GLY A N 1
ATOM 3330 C CA . GLY A 1 429 ? 21.102 21.227 -0.295 1.00 54.69 429 GLY A CA 1
ATOM 3331 C C . GLY A 1 429 ? 20.040 20.950 -1.375 1.00 54.69 429 GLY A C 1
ATOM 3332 O O . GLY A 1 429 ? 18.839 20.962 -1.106 1.00 54.69 429 GLY A O 1
ATOM 3333 N N . ASP A 1 430 ? 20.496 20.656 -2.604 1.00 51.09 430 ASP A N 1
ATOM 3334 C CA . ASP A 1 430 ? 19.645 20.226 -3.728 1.00 51.09 430 ASP A CA 1
ATOM 3335 C C . ASP A 1 430 ? 19.014 18.858 -3.413 1.00 51.09 430 ASP A C 1
ATOM 3337 O O . ASP A 1 430 ? 19.675 17.816 -3.418 1.00 51.09 430 ASP A O 1
ATOM 3341 N N . LYS A 1 431 ? 17.712 18.858 -3.133 1.00 55.28 431 LYS A N 1
ATOM 3342 C CA . LYS A 1 431 ? 16.926 17.661 -2.796 1.00 55.28 431 LYS A CA 1
ATOM 3343 C C . LYS A 1 431 ? 16.695 16.856 -4.074 1.00 55.28 431 LYS A C 1
ATOM 3345 O O . LYS A 1 431 ? 16.344 17.454 -5.091 1.00 55.28 431 LYS A O 1
ATOM 3350 N N . THR A 1 432 ? 16.904 15.537 -4.058 1.00 52.28 432 THR A N 1
ATOM 3351 C CA . THR A 1 432 ? 16.818 14.712 -5.287 1.00 52.28 432 THR A CA 1
ATOM 3352 C C . THR A 1 432 ? 15.854 13.531 -5.191 1.00 52.28 432 THR A C 1
ATOM 3354 O O . THR A 1 432 ? 15.209 13.227 -6.192 1.00 52.28 432 THR A O 1
ATOM 3357 N N . ALA A 1 433 ? 15.702 12.909 -4.017 1.00 54.44 433 ALA A N 1
ATOM 3358 C CA . ALA A 1 433 ? 14.703 11.871 -3.748 1.00 54.44 433 ALA A CA 1
ATOM 3359 C C . ALA A 1 433 ? 14.487 11.698 -2.230 1.00 54.44 433 ALA A C 1
ATOM 3361 O O . ALA A 1 433 ? 15.388 11.985 -1.442 1.00 54.44 433 ALA A O 1
ATOM 3362 N N . GLY A 1 434 ? 13.316 11.211 -1.818 1.00 58.31 434 GLY A N 1
ATOM 3363 C CA . GLY A 1 434 ? 13.007 10.861 -0.428 1.00 58.31 434 GLY A CA 1
ATOM 3364 C C . GLY A 1 434 ? 11.972 9.743 -0.357 1.00 58.31 434 GLY A C 1
ATOM 3365 O O . GLY A 1 434 ? 11.267 9.531 -1.335 1.00 58.31 434 GLY A O 1
ATOM 3366 N N . PHE A 1 435 ? 11.915 9.000 0.742 1.00 60.78 435 PHE A N 1
ATOM 3367 C CA . PHE A 1 435 ? 10.988 7.888 0.980 1.00 60.78 435 PHE A CA 1
ATOM 3368 C C . PHE A 1 435 ? 10.899 7.585 2.484 1.00 60.78 435 PHE A C 1
ATOM 3370 O O . PHE A 1 435 ? 11.760 8.007 3.246 1.00 60.78 435 PHE A O 1
ATOM 3377 N N . PHE A 1 436 ? 9.882 6.852 2.934 1.00 57.22 436 PHE A N 1
ATOM 3378 C CA . PHE A 1 436 ? 9.802 6.380 4.326 1.00 57.22 436 PHE A CA 1
ATOM 3379 C C . PHE A 1 436 ? 10.320 4.932 4.434 1.00 57.22 436 PHE A C 1
ATOM 3381 O O . PHE A 1 436 ? 10.097 4.111 3.543 1.00 57.22 436 PHE A O 1
ATOM 3388 N N . TYR A 1 437 ? 10.980 4.608 5.546 1.00 58.25 437 TYR A N 1
ATOM 3389 C CA . TYR A 1 437 ? 11.403 3.266 5.950 1.00 58.25 437 TYR A CA 1
ATOM 3390 C C . TYR A 1 437 ? 10.985 3.034 7.409 1.00 58.25 437 TYR A C 1
ATOM 3392 O O . TYR A 1 437 ? 11.570 3.597 8.333 1.00 58.25 437 TYR A O 1
ATOM 3400 N N . GLY A 1 438 ? 9.940 2.229 7.622 1.00 65.69 438 GLY A N 1
ATOM 3401 C CA . GLY A 1 438 ? 9.320 2.090 8.942 1.00 65.69 438 GLY A CA 1
ATOM 3402 C C . GLY A 1 438 ? 8.714 3.415 9.415 1.00 65.69 438 GLY A C 1
ATOM 3403 O O . GLY A 1 438 ? 7.898 4.007 8.715 1.00 65.69 438 GLY A O 1
ATOM 3404 N N . GLU A 1 439 ? 9.130 3.887 10.591 1.00 65.00 439 GLU A N 1
ATOM 3405 C CA . GLU A 1 439 ? 8.759 5.208 11.123 1.00 65.00 439 GLU A CA 1
ATOM 3406 C C . GLU A 1 439 ? 9.775 6.299 10.755 1.00 65.00 439 GLU A C 1
ATOM 3408 O O . GLU A 1 439 ? 9.667 7.425 11.228 1.00 65.00 439 GLU A O 1
ATOM 3413 N N . ASP A 1 440 ? 10.778 6.002 9.932 1.00 66.56 440 ASP A N 1
ATOM 3414 C CA . ASP A 1 440 ? 11.828 6.956 9.597 1.00 66.56 440 ASP A CA 1
ATOM 3415 C C . ASP A 1 440 ? 11.639 7.504 8.189 1.00 66.56 440 ASP A C 1
ATOM 3417 O O . ASP A 1 440 ? 11.320 6.776 7.249 1.00 66.56 440 ASP A O 1
ATOM 3421 N N . PHE A 1 441 ? 11.882 8.797 8.016 1.00 67.31 441 PHE A N 1
ATOM 3422 C CA . PHE A 1 441 ? 12.014 9.402 6.705 1.00 67.31 441 PHE A CA 1
ATOM 3423 C C . PHE A 1 441 ? 13.453 9.259 6.223 1.00 67.31 441 PHE A C 1
ATOM 3425 O O . PHE A 1 441 ? 14.364 9.792 6.841 1.00 67.31 441 PHE A O 1
ATOM 3432 N N . VAL A 1 442 ? 13.669 8.622 5.080 1.00 67.31 442 VAL A N 1
ATOM 3433 C CA . VAL A 1 442 ? 14.970 8.531 4.421 1.00 67.31 442 VAL A CA 1
ATOM 3434 C C . VAL A 1 442 ? 15.024 9.450 3.197 1.00 67.31 442 VAL A C 1
ATOM 3436 O O . VAL A 1 442 ? 14.224 9.337 2.273 1.00 67.31 442 VAL A O 1
ATOM 3439 N N . PHE A 1 443 ? 15.992 10.359 3.150 1.00 69.00 443 PHE A N 1
ATOM 3440 C CA . PHE A 1 443 ? 16.258 11.205 1.985 1.00 69.00 443 PHE A CA 1
ATOM 3441 C C . PHE A 1 443 ? 17.598 10.889 1.352 1.00 69.00 443 PHE A C 1
ATOM 3443 O O . PHE A 1 443 ? 18.578 10.639 2.047 1.00 69.00 443 PHE A O 1
ATOM 3450 N N . LEU A 1 444 ? 17.660 11.028 0.031 1.00 64.88 444 LEU A N 1
ATOM 3451 C CA . LEU A 1 444 ? 18.914 11.178 -0.685 1.00 64.88 444 LEU A CA 1
ATOM 3452 C C . LEU A 1 444 ? 19.263 12.672 -0.744 1.00 64.88 444 LEU A C 1
ATOM 3454 O O . LEU A 1 444 ? 18.707 13.438 -1.543 1.00 64.88 444 LEU A O 1
ATOM 3458 N N . ALA A 1 445 ? 20.179 13.094 0.122 1.00 61.91 445 ALA A N 1
ATOM 3459 C CA . ALA A 1 445 ? 20.643 14.472 0.181 1.00 61.91 445 ALA A CA 1
ATOM 3460 C C . ALA A 1 445 ? 21.908 14.664 -0.651 1.00 61.91 445 ALA A C 1
ATOM 3462 O O . ALA A 1 445 ? 22.802 13.817 -0.635 1.00 61.91 445 ALA A O 1
ATOM 3463 N N . ARG A 1 446 ? 21.985 15.803 -1.348 1.00 57.81 446 ARG A N 1
ATOM 3464 C CA . ARG A 1 446 ? 23.180 16.237 -2.068 1.00 57.81 446 ARG A CA 1
ATOM 3465 C C . ARG A 1 446 ? 23.849 17.392 -1.329 1.00 57.81 446 ARG A C 1
ATOM 3467 O O . ARG A 1 446 ? 23.290 18.485 -1.280 1.00 57.81 446 ARG A O 1
ATOM 3474 N N . ASP A 1 447 ? 25.069 17.185 -0.844 1.00 57.81 447 ASP A N 1
ATOM 3475 C CA . ASP A 1 447 ? 25.929 18.269 -0.349 1.00 57.81 447 ASP A CA 1
ATOM 3476 C C . ASP A 1 447 ? 27.170 18.394 -1.232 1.00 57.81 447 ASP A C 1
ATOM 3478 O O . ASP A 1 447 ? 27.982 17.472 -1.297 1.00 57.81 447 ASP A O 1
ATOM 3482 N N . ARG A 1 448 ? 27.302 19.528 -1.940 1.00 54.75 448 ARG A N 1
ATOM 3483 C CA . ARG A 1 448 ? 28.522 19.953 -2.661 1.00 54.75 448 ARG A CA 1
ATOM 3484 C C . ARG A 1 448 ? 29.269 18.810 -3.379 1.00 54.75 448 ARG A C 1
ATOM 3486 O O . ARG A 1 448 ? 30.498 18.772 -3.362 1.00 54.75 448 ARG A O 1
ATOM 3493 N N . ASN A 1 449 ? 28.519 17.919 -4.046 1.00 57.66 449 ASN A N 1
ATOM 3494 C CA . ASN A 1 449 ? 28.957 16.735 -4.819 1.00 57.66 449 ASN A CA 1
ATOM 3495 C C . ASN A 1 449 ? 29.013 15.376 -4.098 1.00 57.66 449 ASN A C 1
ATOM 3497 O O . ASN A 1 449 ? 29.580 14.440 -4.657 1.00 57.66 449 ASN A O 1
ATOM 3501 N N . ARG A 1 450 ? 28.424 15.237 -2.913 1.00 56.00 450 ARG A N 1
ATOM 3502 C CA . ARG A 1 450 ? 28.246 13.953 -2.223 1.00 56.00 450 ARG A CA 1
ATOM 3503 C C . ARG A 1 450 ? 26.771 13.617 -2.125 1.00 56.00 450 ARG A C 1
ATOM 3505 O O . ARG A 1 450 ? 25.964 14.524 -1.932 1.00 56.00 450 ARG A O 1
ATOM 3512 N N . PHE A 1 451 ? 26.451 12.335 -2.242 1.00 57.41 451 PHE A N 1
ATOM 3513 C CA . PHE A 1 451 ? 25.141 11.818 -1.878 1.00 57.41 451 PHE A CA 1
ATOM 3514 C C . PHE A 1 451 ? 25.240 11.086 -0.548 1.00 57.41 451 PHE A C 1
ATOM 3516 O O . PHE A 1 451 ? 26.108 10.229 -0.381 1.00 57.41 451 PHE A O 1
ATOM 3523 N N . SER A 1 452 ? 24.335 11.420 0.363 1.00 59.22 452 SER A N 1
ATOM 3524 C CA . SER A 1 452 ? 24.167 10.724 1.634 1.00 59.22 452 SER A CA 1
ATOM 3525 C C . SER A 1 452 ? 22.721 10.277 1.759 1.00 59.22 452 SER A C 1
ATOM 3527 O O . SER A 1 452 ? 21.809 11.014 1.366 1.00 59.22 452 SER A O 1
ATOM 3529 N N . LEU A 1 453 ? 22.515 9.087 2.319 1.00 64.62 453 LEU A N 1
ATOM 3530 C CA . LEU A 1 453 ? 21.215 8.745 2.870 1.00 64.62 453 LEU A CA 1
ATOM 3531 C C . LEU A 1 453 ? 21.094 9.391 4.242 1.00 64.62 453 LEU A C 1
ATOM 3533 O O . LEU A 1 453 ? 21.970 9.254 5.093 1.00 64.62 453 LEU A O 1
ATOM 3537 N N . LEU A 1 454 ? 20.011 10.130 4.429 1.00 64.69 454 LEU A N 1
ATOM 3538 C CA . LEU A 1 454 ? 19.695 10.798 5.677 1.00 64.69 454 LEU A CA 1
ATOM 3539 C C . LEU A 1 454 ? 18.412 10.216 6.208 1.00 64.69 454 LEU A C 1
ATOM 3541 O O . LEU A 1 454 ? 17.352 10.412 5.619 1.00 64.69 454 LEU A O 1
ATOM 3545 N N . LYS A 1 455 ? 18.537 9.497 7.315 1.00 68.06 455 LYS A N 1
ATOM 3546 C CA . LYS A 1 455 ? 17.425 8.885 8.019 1.00 68.06 455 LYS A CA 1
ATOM 3547 C C . LYS A 1 455 ? 17.002 9.808 9.154 1.00 68.06 455 LYS A C 1
ATOM 3549 O O . LYS A 1 455 ? 17.807 10.147 10.017 1.00 68.06 455 LYS A O 1
ATOM 3554 N N . ILE A 1 456 ? 15.755 10.256 9.126 1.00 67.62 456 ILE A N 1
ATOM 3555 C CA . ILE A 1 456 ? 15.180 11.187 10.089 1.00 67.62 456 ILE A CA 1
ATOM 3556 C C . ILE A 1 456 ? 13.989 10.518 10.764 1.00 67.62 456 ILE A C 1
ATOM 3558 O O . ILE A 1 456 ? 12.981 10.271 10.098 1.00 67.62 456 ILE A O 1
ATOM 3562 N N . PRO A 1 457 ? 14.056 10.279 12.079 1.00 67.19 457 PRO A N 1
ATOM 3563 C CA . PRO A 1 457 ? 12.937 9.718 12.810 1.00 67.19 457 PRO A CA 1
ATOM 3564 C C . PRO A 1 457 ? 11.700 10.604 12.746 1.00 67.19 457 PRO A C 1
ATOM 3566 O O . PRO A 1 457 ? 11.770 11.830 12.918 1.00 67.19 457 PRO A O 1
ATOM 3569 N N . ARG A 1 458 ? 10.553 9.961 12.540 1.00 70.56 458 ARG A N 1
ATOM 3570 C CA . ARG A 1 458 ? 9.244 10.593 12.615 1.00 70.56 458 ARG A CA 1
ATOM 3571 C C . ARG A 1 458 ? 8.691 10.447 14.027 1.00 70.56 458 ARG A C 1
ATOM 3573 O O . ARG A 1 458 ? 8.720 9.379 14.632 1.00 70.56 458 ARG A O 1
ATOM 3580 N N . GLN A 1 459 ? 8.119 11.524 14.540 1.00 71.94 459 GLN A N 1
ATOM 3581 C CA . GLN A 1 459 ? 7.346 11.511 15.772 1.00 71.94 459 GLN A CA 1
ATOM 3582 C C . GLN A 1 459 ? 5.920 11.940 15.459 1.00 71.94 459 GLN A C 1
ATOM 3584 O O . GLN A 1 459 ? 5.712 12.935 14.774 1.00 71.94 459 GLN A O 1
ATOM 3589 N N . ALA A 1 460 ? 4.922 11.200 15.944 1.00 70.62 460 ALA A N 1
ATOM 3590 C CA . ALA A 1 460 ? 3.533 11.630 15.809 1.00 70.62 460 ALA A CA 1
ATOM 3591 C C . ALA A 1 460 ? 3.346 13.004 16.472 1.00 70.62 460 ALA A C 1
ATOM 3593 O O . ALA A 1 460 ? 3.774 13.200 17.613 1.00 70.62 460 ALA A O 1
ATOM 3594 N N . ASP A 1 461 ? 2.705 13.943 15.772 1.00 76.69 461 ASP A N 1
ATOM 3595 C CA . ASP A 1 461 ? 2.298 15.200 16.386 1.00 76.69 461 ASP A CA 1
ATOM 3596 C C . ASP A 1 461 ? 1.160 14.904 17.364 1.00 76.69 461 ASP A C 1
ATOM 3598 O O . ASP A 1 461 ? 0.032 14.605 16.977 1.00 76.69 461 ASP A O 1
ATOM 3602 N N . LEU A 1 462 ? 1.465 14.979 18.658 1.00 81.88 462 LEU A N 1
ATOM 3603 C CA . LEU A 1 462 ? 0.493 14.763 19.730 1.00 81.88 462 LEU A CA 1
ATOM 3604 C C . LEU A 1 462 ? -0.355 16.014 20.002 1.00 81.88 462 LEU A C 1
ATOM 3606 O O . LEU A 1 462 ? -0.918 16.155 21.084 1.00 81.88 462 LEU A O 1
ATOM 3610 N N . THR A 1 463 ? -0.439 16.941 19.046 1.00 85.62 463 THR A N 1
ATOM 3611 C CA . THR A 1 463 ? -1.353 18.082 19.116 1.00 85.62 463 THR A CA 1
ATOM 3612 C C . THR A 1 463 ? -2.746 17.628 18.666 1.00 85.62 463 THR A C 1
ATOM 3614 O O . THR A 1 463 ? -2.900 17.233 17.507 1.00 85.62 463 THR A O 1
ATOM 3617 N N . PRO A 1 464 ? -3.780 17.676 19.529 1.00 88.69 464 PRO A N 1
ATOM 3618 C CA . PRO A 1 464 ? -5.127 17.262 19.147 1.00 88.69 464 PRO A CA 1
ATOM 3619 C C . PRO A 1 464 ? -5.659 18.089 17.969 1.00 88.69 464 PRO A C 1
ATOM 3621 O O . PRO A 1 464 ? -5.677 19.318 18.017 1.00 88.69 464 PRO A O 1
ATOM 3624 N N . LYS A 1 465 ? -6.124 17.409 16.920 1.00 87.88 465 LYS A N 1
ATOM 3625 C CA . LYS A 1 465 ? -6.761 18.007 15.731 1.00 87.88 465 LYS A CA 1
ATOM 3626 C C . LYS A 1 465 ? -8.278 18.106 15.867 1.00 87.88 465 LYS A C 1
ATOM 3628 O O . LYS A 1 465 ? -8.934 18.848 15.144 1.00 87.88 465 LYS A O 1
ATOM 3633 N N . GLY A 1 466 ? -8.840 17.365 16.812 1.00 93.25 466 GLY A N 1
ATOM 3634 C CA . GLY A 1 466 ? -10.243 17.429 17.171 1.00 93.25 466 GLY A CA 1
ATOM 3635 C C . GLY A 1 466 ? -10.489 16.778 18.520 1.00 93.25 466 GLY A C 1
ATOM 3636 O O . GLY A 1 466 ? -9.586 16.211 19.139 1.00 93.25 466 GLY A O 1
ATOM 3637 N N . VAL A 1 467 ? -11.732 16.849 18.977 1.00 96.31 467 VAL A N 1
ATOM 3638 C CA . VAL A 1 467 ? -12.154 16.195 20.214 1.00 96.31 467 VAL A CA 1
ATOM 3639 C C . VAL A 1 467 ? -13.443 15.430 19.985 1.00 96.31 467 VAL A C 1
ATOM 3641 O O . VAL A 1 467 ? -14.342 15.879 19.276 1.00 96.31 467 VAL A O 1
ATOM 3644 N N . VAL A 1 468 ? -13.550 14.276 20.629 1.00 97.38 468 VAL A N 1
ATOM 3645 C CA . VAL A 1 468 ? -14.785 13.508 20.710 1.00 97.38 468 VAL A CA 1
ATOM 3646 C C . VAL A 1 468 ? -15.305 13.625 22.131 1.00 97.38 468 VAL A C 1
ATOM 3648 O O . VAL A 1 468 ? -14.654 13.200 23.087 1.00 97.38 468 VAL A O 1
ATOM 3651 N N . LYS A 1 469 ? -16.487 14.221 22.286 1.00 98.19 469 LYS A N 1
ATOM 3652 C CA . LYS A 1 469 ? -17.192 14.235 23.568 1.00 98.19 469 LYS A CA 1
ATOM 3653 C C . LYS A 1 469 ? -17.736 12.839 23.814 1.00 98.19 469 LYS A C 1
ATOM 3655 O O . LYS A 1 469 ? -18.501 12.341 22.994 1.00 98.19 469 LYS A O 1
ATOM 3660 N N . VAL A 1 470 ? -17.359 12.228 24.929 1.00 97.44 470 VAL A N 1
ATOM 3661 C CA . VAL A 1 470 ? -17.775 10.874 25.290 1.00 97.44 470 VAL A CA 1
ATOM 3662 C C . VAL A 1 470 ? -18.565 10.916 26.589 1.00 97.44 470 VAL A C 1
ATOM 3664 O O . VAL A 1 470 ? -18.075 11.423 27.597 1.00 97.44 470 VAL A O 1
ATOM 3667 N N . LEU A 1 471 ? -19.766 10.341 26.577 1.00 97.44 471 LEU A N 1
ATOM 3668 C CA . LEU A 1 471 ? -20.525 9.987 27.775 1.00 97.44 471 LEU A CA 1
ATOM 3669 C C . LEU A 1 471 ? -20.663 8.469 27.822 1.00 97.44 471 LEU A C 1
ATOM 3671 O O . LEU A 1 471 ? -21.389 7.884 27.021 1.00 97.44 471 LEU A O 1
ATOM 3675 N N . LYS A 1 472 ? -19.969 7.840 28.764 1.00 95.69 472 LYS A N 1
ATOM 3676 C CA . LYS A 1 472 ? -19.947 6.392 28.951 1.00 95.69 472 LYS A CA 1
ATOM 3677 C C . LYS A 1 472 ? -20.754 5.986 30.172 1.00 95.69 472 LYS A C 1
ATOM 3679 O O . LYS A 1 472 ? -20.549 6.528 31.254 1.00 95.69 472 LYS A O 1
ATOM 3684 N N . GLU A 1 473 ? -21.619 5.003 29.994 1.00 93.38 473 GLU A N 1
ATOM 3685 C CA . GLU A 1 473 ? -22.424 4.378 31.034 1.00 93.38 473 GLU A CA 1
ATOM 3686 C C . GLU A 1 473 ? -21.931 2.942 31.248 1.00 93.38 473 GLU A C 1
ATOM 3688 O O . GLU A 1 473 ? -21.859 2.147 30.304 1.00 93.38 473 GLU A O 1
ATOM 3693 N N . SER A 1 474 ? -21.609 2.600 32.493 1.00 87.12 474 SER A N 1
ATOM 3694 C CA . SER A 1 474 ? -21.108 1.281 32.887 1.00 87.12 474 SER A CA 1
ATOM 3695 C C . SER A 1 474 ? -21.970 0.662 33.986 1.00 87.12 474 SER A C 1
ATOM 3697 O O . SER A 1 474 ? -22.568 1.383 34.793 1.00 87.12 474 SER A O 1
ATOM 3699 N N . TYR A 1 475 ? -22.019 -0.670 34.005 1.00 81.38 475 TYR A N 1
ATOM 3700 C CA . TYR A 1 475 ? -22.705 -1.469 35.022 1.00 81.38 475 TYR A CA 1
ATOM 3701 C C . TYR A 1 475 ? -22.099 -1.327 36.415 1.00 81.38 475 TYR A C 1
ATOM 3703 O O . TYR A 1 475 ? -20.870 -1.113 36.552 1.00 81.38 475 TYR A O 1
#

Foldseek 3Di:
DKDKDWDAAQDKDKDFDKAQKKAWAAKPDKKWKWFAAPPDTQDTDIDHHGDIDGTPDITGMMIIHHNHTIMTMMDGHNDDPPPPPPDLAFPDKDWDKQFAQAFKDWRFAQDPQFQKKKKAWQAWKFKDAPPDDPVRTDTDGHGGIDMDRDSGIMMIGDLGHFAWAWPQVPKDFQDWDPFFADAWFEWDDAPQFWIWIQGVVPLWIWIAGNVRRDIDTADNFLEWEQAPRWIWTWDWDLQFIKIWTAHSRNPDTPDMATDGDNQWTWRYWYYDPRWIKTWTAGNPLQAIWIWTQDPSDTDTQPLDVSGRQHGFNEWDADHLLQWIFTDRQFWTWIAHVNNPDTDIDGDHQAFGRYDWEDANFWIWTAGNQQFIFIAGSPPRDTDGAPDRHFAWAYEPPQKIWTHDQQAIWIDSNVHRIDGRYGCVSHDDFDFHHWYDNDQWIWGFGDDPRITTTITIGMGGDPDRPIIMIMITGGD

pLDDT: mean 79.98, std 15.02, range [34.91, 98.25]

Nearest PDB structures (foldseek):
  2w0c-assembly1_L  TM=6.328E-01  e=6.716E-08  Corticovirus PM2
  8x7w-assembly1_F  TM=6.330E-01  e=1.944E-06  Escherichia coli K-12
  8hmd-assembly1_A  TM=4.830E-01  e=2.764E-05  Tetrahymena thermophila
  2faw-assembly2_B  TM=3.409E-01  e=4.120E-04  Carica papaya
  6tzp-assembly1_A  TM=3.080E-01  e=2.799E-02  Bacillus subtilis

Radius of gyration: 30.78 Å; Cα contacts (8 Å, |Δi|>4): 1242; chains: 1; bounding box: 68×72×78 Å

Solvent-accessible surface area (backbone atoms only — not comparable to full-atom values): 25536 Å² total; per-residue (Å²): 88,82,47,79,47,77,42,51,50,71,36,79,45,81,44,86,48,66,21,27,24,41,33,31,65,41,42,84,58,65,32,42,41,35,32,20,40,87,88,46,78,76,45,79,44,78,43,41,54,69,38,76,45,76,54,97,58,68,30,42,34,37,39,40,34,24,78,56,64,40,56,38,31,36,38,37,25,74,59,79,82,79,76,71,74,72,61,97,58,61,76,43,74,50,76,50,74,42,74,33,44,35,32,70,43,79,73,39,70,68,36,91,51,38,55,34,33,39,39,28,32,70,47,58,32,24,40,36,47,89,87,44,38,90,88,78,28,48,82,43,53,52,67,43,78,49,77,44,75,51,35,64,44,36,24,36,26,36,88,55,60,56,41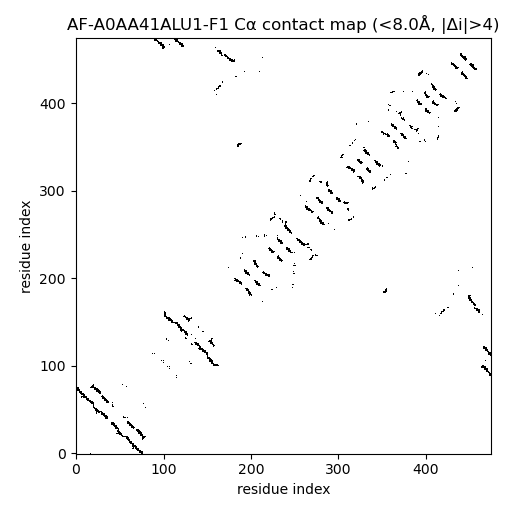,36,38,62,44,67,90,60,54,49,80,44,58,86,47,94,48,85,64,93,54,76,59,30,47,49,80,39,80,102,42,28,41,31,38,37,29,68,90,71,54,36,25,35,33,33,33,72,81,79,46,46,76,41,86,41,67,69,55,71,27,59,33,64,47,97,88,28,36,35,32,34,39,72,55,90,51,14,41,32,45,36,32,22,44,71,77,60,82,42,83,73,48,76,49,78,47,83,33,68,59,38,47,67,54,39,44,41,42,55,97,93,32,47,35,40,35,19,23,30,61,85,79,50,27,35,44,41,32,37,47,53,95,96,39,80,42,80,47,80,48,56,87,47,64,70,39,57,45,59,69,41,70,48,63,42,81,91,68,44,28,36,44,36,27,36,77,48,35,37,35,42,23,46,78,81,33,85,50,74,46,80,42,85,40,91,54,44,70,42,58,48,64,67,42,61,35,100,57,30,38,34,36,45,23,63,72,28,33,60,51,30,32,32,61,87,77,67,44,80,47,75,56,99,66,84,52,33,44,72,16,55,36,85,89,33,32,38,32,40,38,41,86,74,22,34,28,42,17,69,66,76,73,60,74,38,72,29,35,64,32,84,80,66,62,96,52,65,78,74,46,42,32,49,55,91,68,23,39,34,28,44,41,33,55,101,43,26,54,30,48,38,40,27,44,53,38,75,39,86,62,66,76,42,43,29,44,34,44,37,28,21,79

Mean predicted aligned error: 15.85 Å

Secondary structure (DSSP, 8-state):
-EEEEEEPTT-EEEEEEEEEEEEEEEESS-EEEEEEETTEEEEEEEE-TT-EEEEEEEEEEEEEE-SS-EEEEEEEESS--------SS--EEEEEEEEE-SSEEEEE---TTEEEEEEEESS-EEEESTT--TTTSEEE-TT--EEE-SSS-EEEE-SSPPPEEE-GGG-EEEEEE------EEEEEEETTTEEEEEETTTTEEEEEETTT--EEE----SEEEEETTEEEEEEEETTEEEEEEE-TTSSSEEEEEEEE-TTEEEEEEEEETTEEEEEEEETTT--EEEEEEETTEEEEE--GGGTT-----EEEEETTTTEEEEE-SSEEEEEETT----EEEE-TT-B-S-PPEE-SSEEEEEBTTS-EEEEETTT--EE--S-S--EEEEETTTEEEEE-SS-EEEESSSSS-EEEE-STTT--SEEEEEEEETTEEEEEEEETTEEEEEEEEEEE--S-SEEEEEEEEE-